Protein AF-A0A9D1D121-F1 (afdb_monomer_lite)

Radius of gyration: 27.47 Å; chains: 1; bounding box: 80×73×62 Å

Secondary structure (DSSP, 8-state):
--GGGHHHHHHHHHHHHHHHHHHHHH--HHHHHHHHHHHHHHHHH--THHHHHHHHHHHHHHHHHHHHHHHHHTTSPPP----------PPP--------------STTEEEESS-S--GGGS-S-HHHHHHHHHHH-TT-TTHHHHHHTTPPPP-EEEEE-STTS-HHHHHHHHHHHHHTTSS-PPEEEEEHHHHHTSPTTHHHHHHHHHHHHHTTSTT-EEEEESGGGTSB-GGG---HHHHHHHHHHHHHHHHHHTS----EEEEEES-GGGB-HHHHTT-SEEEE-----HHHHHHHHHHHHTTS--TTS-HHHHHHHTTT--HHHHHHHHHHHHHHHHHHSPTTPPSSPPPPPHHHHHHHHHH------HHHHHHHHHHHHHHHHH-

pLDDT: mean 79.27, std 17.28, range [22.42, 96.69]

Organism: NCBI:txid2840859

InterPro domains:
  IPR000641 CbxX/CfxQ [PR00819] (119-133)
  IPR000641 CbxX/CfxQ [PR00819] (157-172)
  IPR000641 CbxX/CfxQ [PR00819] (193-207)
  IPR003593 AAA+ ATPase domain [SM00382] (154-292)
  IPR003959 ATPase, AAA-type, core [PF00004] (159-292)
  IPR027417 P-loop containing nucleoside triphosphate hydrolase [G3DSA:3.40.50.300] (105-293)
  IPR027417 P-loop containing nucleoside triphosphate hydrolase [SSF52540] (116-384)
  IPR050304 Microtubule-severing AAA ATPase [PTHR23074] (57-389)

Structure (mmCIF, N/CA/C/O backbone):
data_AF-A0A9D1D121-F1
#
_entry.id   AF-A0A9D1D121-F1
#
loop_
_atom_site.group_PDB
_atom_site.id
_atom_site.type_symbol
_atom_site.label_atom_id
_atom_site.label_alt_id
_atom_site.label_comp_id
_atom_site.label_asym_id
_atom_site.label_entity_id
_atom_site.label_seq_id
_atom_site.pdbx_PDB_ins_code
_atom_site.Cartn_x
_atom_site.Cartn_y
_atom_site.Cartn_z
_atom_site.occupancy
_atom_site.B_iso_or_equiv
_atom_site.auth_seq_id
_atom_site.auth_comp_id
_atom_site.auth_asym_id
_atom_site.auth_atom_id
_atom_site.pdbx_PDB_model_num
ATOM 1 N N . MET A 1 1 ? 47.057 12.833 16.822 1.00 64.38 1 MET A N 1
ATOM 2 C CA . MET A 1 1 ? 45.777 12.787 17.567 1.00 64.38 1 MET A CA 1
ATOM 3 C C . MET A 1 1 ? 45.978 12.100 18.918 1.00 64.38 1 MET A C 1
ATOM 5 O O . MET A 1 1 ? 46.747 11.145 18.971 1.00 64.38 1 MET A O 1
ATOM 9 N N . LYS A 1 2 ? 45.342 12.564 20.007 1.00 70.81 2 LYS A N 1
ATOM 10 C CA . LYS A 1 2 ? 45.385 11.845 21.301 1.00 70.81 2 LYS A CA 1
ATOM 11 C C . LYS A 1 2 ? 44.486 10.590 21.246 1.00 70.81 2 LYS A C 1
ATOM 13 O O . LYS A 1 2 ? 43.439 10.662 20.603 1.00 70.81 2 LYS A O 1
ATOM 18 N N . PRO A 1 3 ? 44.831 9.472 21.919 1.00 67.31 3 PRO A N 1
ATOM 19 C CA . PRO A 1 3 ? 44.091 8.203 21.816 1.00 67.31 3 PRO A CA 1
ATOM 20 C C . PRO A 1 3 ? 42.603 8.301 22.187 1.00 67.31 3 PRO A C 1
ATOM 22 O O . PRO A 1 3 ? 41.769 7.607 21.617 1.00 67.31 3 PRO A O 1
ATOM 25 N N . GLU A 1 4 ? 42.268 9.208 23.102 1.00 74.19 4 GLU A N 1
ATOM 26 C CA . GLU A 1 4 ? 40.908 9.461 23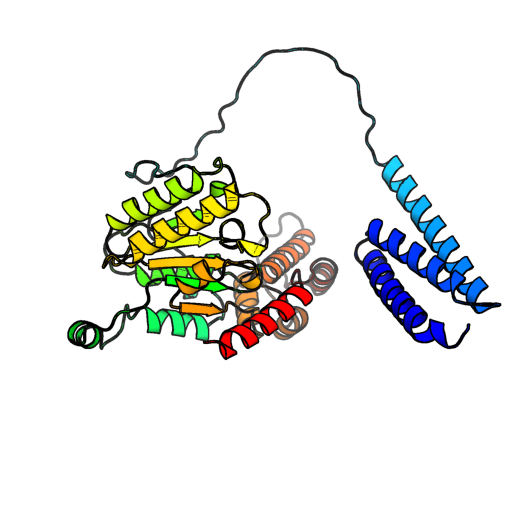.594 1.00 74.19 4 GLU A CA 1
ATOM 27 C C . GLU A 1 4 ? 39.934 10.013 22.532 1.00 74.19 4 GLU A C 1
ATOM 29 O O . GLU A 1 4 ? 38.723 9.891 22.697 1.00 74.19 4 GLU A O 1
ATOM 34 N N . TYR A 1 5 ? 40.428 10.552 21.409 1.00 75.12 5 TYR A N 1
ATOM 35 C CA . TYR A 1 5 ? 39.586 11.113 20.340 1.00 75.12 5 TYR A CA 1
ATOM 36 C C . TYR A 1 5 ? 39.365 10.166 19.151 1.00 75.12 5 TYR A C 1
ATOM 38 O O . TYR A 1 5 ? 38.677 10.533 18.201 1.00 75.12 5 TYR A O 1
ATOM 46 N N . LEU A 1 6 ? 39.895 8.935 19.198 1.00 75.00 6 LEU A N 1
ATOM 47 C CA . LEU A 1 6 ? 39.808 7.965 18.093 1.00 75.00 6 LEU A CA 1
ATOM 48 C C . LEU A 1 6 ? 38.379 7.559 17.740 1.00 75.00 6 LEU A C 1
ATOM 50 O O . LEU A 1 6 ? 38.046 7.490 16.559 1.00 75.00 6 LEU A O 1
ATOM 54 N N . ALA A 1 7 ? 37.529 7.332 18.740 1.00 76.12 7 ALA A N 1
ATOM 55 C CA . ALA A 1 7 ? 36.127 6.993 18.505 1.00 76.12 7 ALA A CA 1
ATOM 56 C C . ALA A 1 7 ? 35.365 8.164 17.861 1.00 76.12 7 ALA A C 1
ATOM 58 O O . ALA A 1 7 ? 34.641 7.979 16.888 1.00 76.12 7 ALA A O 1
ATOM 59 N N . LYS A 1 8 ? 35.607 9.383 18.353 1.00 80.25 8 LYS A N 1
ATOM 60 C CA . LYS A 1 8 ? 34.936 10.600 17.885 1.00 80.25 8 LYS A CA 1
ATOM 61 C C . LYS A 1 8 ? 35.367 11.001 16.472 1.00 80.25 8 LYS A C 1
ATOM 63 O O . LYS A 1 8 ? 34.545 11.437 15.676 1.00 80.25 8 LYS A O 1
ATOM 68 N N . ALA A 1 9 ? 36.642 10.802 16.138 1.00 78.19 9 ALA A N 1
ATOM 69 C CA . ALA A 1 9 ? 37.149 11.025 14.789 1.00 78.19 9 ALA A CA 1
ATOM 70 C C . ALA A 1 9 ? 36.530 10.052 13.770 1.00 78.19 9 ALA A C 1
ATOM 72 O O . ALA A 1 9 ? 36.147 10.479 12.686 1.00 78.19 9 ALA A O 1
ATOM 73 N N . ARG A 1 10 ? 36.358 8.768 14.123 1.00 79.62 10 ARG A N 1
ATOM 74 C CA . ARG A 1 10 ? 35.669 7.792 13.255 1.00 79.62 10 ARG A CA 1
ATOM 75 C C . ARG A 1 10 ? 34.208 8.160 13.031 1.00 79.62 10 ARG A C 1
ATOM 77 O O . ARG A 1 10 ? 33.758 8.179 11.893 1.00 79.62 10 ARG A O 1
ATOM 84 N N . GLU A 1 11 ? 33.509 8.541 14.095 1.00 82.19 11 GLU A N 1
ATOM 85 C CA . GLU A 1 11 ? 32.117 8.985 14.012 1.00 82.19 11 GLU A CA 1
ATOM 86 C C . GLU A 1 11 ? 31.955 10.205 13.087 1.00 82.19 11 GLU A C 1
ATOM 88 O O . GLU A 1 11 ? 31.046 10.254 12.258 1.00 82.19 11 GLU A O 1
ATOM 93 N N . TYR A 1 12 ? 32.846 11.196 13.189 1.00 81.12 12 TYR A N 1
ATOM 94 C CA . TYR A 1 12 ? 32.818 12.372 12.315 1.00 81.12 12 TYR A CA 1
ATOM 95 C C . TYR A 1 12 ? 33.207 12.056 10.872 1.00 81.12 12 TYR A C 1
ATOM 97 O O . TYR A 1 12 ? 32.643 12.653 9.956 1.00 81.12 12 TYR A O 1
ATOM 105 N N . GLN A 1 13 ? 34.106 11.098 10.655 1.00 82.38 13 GLN A N 1
ATOM 106 C CA . GLN A 1 13 ? 34.468 10.630 9.321 1.00 82.38 13 GLN A CA 1
ATOM 107 C C . GLN A 1 13 ? 33.289 9.917 8.635 1.00 82.38 13 GLN A C 1
ATOM 109 O O . GLN A 1 13 ? 32.967 10.232 7.491 1.00 82.38 13 GLN A O 1
ATOM 114 N N . GLU A 1 14 ? 32.581 9.037 9.345 1.00 77.88 14 GLU A N 1
ATOM 115 C CA . GLU A 1 14 ? 31.388 8.348 8.829 1.00 77.88 14 GLU A CA 1
ATOM 116 C C . GLU A 1 14 ? 30.241 9.328 8.547 1.00 77.88 14 GLU A C 1
ATOM 118 O O . GLU A 1 14 ? 29.594 9.272 7.496 1.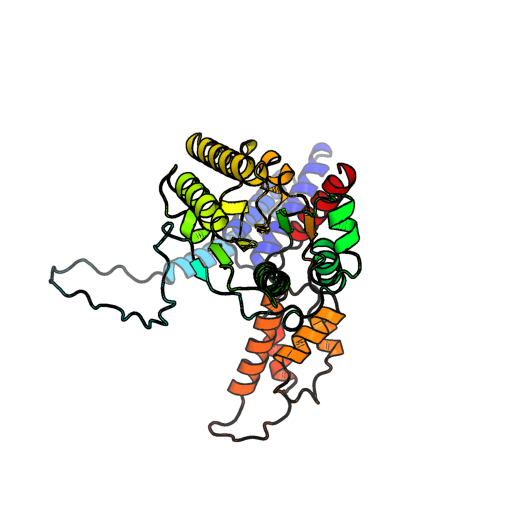00 77.88 14 GLU A O 1
ATOM 123 N N . LYS A 1 15 ? 30.014 10.290 9.454 1.00 75.75 15 LYS A N 1
ATOM 124 C CA . LYS A 1 15 ? 29.033 11.365 9.246 1.00 75.75 15 LYS A CA 1
ATOM 125 C C . LYS A 1 15 ? 29.396 12.227 8.040 1.00 75.75 15 LYS A C 1
ATOM 127 O O . LYS A 1 15 ? 28.519 12.522 7.230 1.00 75.75 15 LYS A O 1
ATOM 132 N N . TYR A 1 16 ? 30.669 12.597 7.890 1.00 82.38 16 TYR A N 1
ATOM 133 C CA . TYR A 1 16 ? 31.153 13.328 6.721 1.00 82.38 16 TYR A CA 1
ATOM 134 C C . TYR A 1 16 ? 30.847 12.578 5.422 1.00 82.38 16 TYR A C 1
ATOM 136 O O . TYR A 1 16 ? 30.264 13.164 4.513 1.00 82.38 16 TYR A O 1
ATOM 144 N N . GLU A 1 17 ? 31.202 11.295 5.334 1.00 79.38 17 GLU A N 1
ATOM 145 C CA . GLU A 1 17 ? 30.987 10.494 4.124 1.00 79.38 17 GLU A CA 1
ATOM 146 C C . GLU A 1 17 ? 29.501 10.384 3.782 1.00 79.38 17 GLU A C 1
ATOM 148 O O . GLU A 1 17 ? 29.120 10.585 2.628 1.00 79.38 17 GLU A O 1
ATOM 153 N N . ARG A 1 18 ? 28.641 10.185 4.789 1.00 76.56 18 ARG A N 1
ATOM 154 C CA . ARG A 1 18 ? 27.184 10.151 4.609 1.00 76.56 18 ARG A CA 1
ATOM 155 C C . ARG A 1 18 ? 26.639 11.474 4.065 1.00 76.56 18 ARG A C 1
ATOM 157 O O . ARG A 1 18 ? 25.879 11.467 3.095 1.00 76.56 18 ARG A O 1
ATOM 164 N N . PHE A 1 19 ? 27.020 12.606 4.658 1.00 70.94 19 PHE A N 1
ATOM 165 C CA . PHE A 1 19 ? 26.547 13.923 4.217 1.00 70.94 19 PHE A CA 1
ATOM 166 C C . PHE A 1 19 ? 27.111 14.318 2.850 1.00 70.94 19 PHE A C 1
ATOM 168 O O . PHE A 1 19 ? 26.381 14.842 2.009 1.00 70.94 19 PHE A O 1
ATOM 175 N N . TYR A 1 20 ? 28.379 14.008 2.587 1.00 68.56 20 TYR A N 1
ATOM 176 C CA . TYR A 1 20 ? 29.012 14.321 1.313 1.00 68.56 20 TYR A CA 1
ATOM 177 C C . TYR A 1 20 ? 28.434 13.484 0.163 1.00 68.56 20 TYR A C 1
ATOM 179 O O . TYR A 1 20 ? 28.156 14.026 -0.907 1.00 68.56 20 TYR A O 1
ATOM 187 N N . LEU A 1 21 ? 28.153 12.196 0.390 1.00 71.00 21 LEU A N 1
ATOM 188 C CA . LEU A 1 21 ? 27.479 11.341 -0.593 1.00 71.00 21 LEU A CA 1
ATOM 189 C C . LEU A 1 21 ? 26.041 11.813 -0.862 1.00 71.00 21 LEU A C 1
ATOM 191 O O . LEU A 1 21 ? 25.587 11.808 -2.008 1.00 71.00 21 LEU A O 1
ATOM 195 N N . LYS A 1 22 ? 25.333 12.265 0.184 1.00 63.81 22 LYS A N 1
ATOM 196 C CA . LYS A 1 22 ? 23.999 12.868 0.058 1.00 63.81 22 LYS A CA 1
ATOM 197 C C . LYS A 1 22 ? 24.047 14.125 -0.814 1.00 63.81 22 LYS A C 1
ATOM 199 O O . LYS A 1 22 ? 23.246 14.253 -1.736 1.00 63.81 22 LYS A O 1
ATOM 204 N N . PHE A 1 23 ? 25.020 15.009 -0.595 1.00 71.25 23 PHE A N 1
ATOM 205 C CA . PHE A 1 23 ? 25.217 16.177 -1.451 1.00 71.25 23 PHE A CA 1
ATOM 206 C C . PHE A 1 23 ? 25.536 15.789 -2.907 1.00 71.25 23 PHE A C 1
ATOM 208 O O . PHE A 1 23 ? 24.897 16.306 -3.819 1.00 71.25 23 PHE A O 1
ATOM 215 N N . GLN A 1 24 ? 26.454 14.844 -3.147 1.00 70.31 24 GLN A N 1
ATOM 216 C CA . GLN A 1 24 ? 26.806 14.421 -4.512 1.00 70.31 24 GLN A CA 1
ATOM 217 C C . GLN A 1 24 ? 25.616 13.848 -5.296 1.00 70.31 24 GLN A C 1
ATOM 219 O O . GLN A 1 24 ? 25.538 14.042 -6.507 1.00 70.31 24 GLN A O 1
ATOM 224 N N . ARG A 1 25 ? 24.692 13.155 -4.619 1.00 55.41 25 ARG A N 1
ATOM 225 C CA . ARG A 1 25 ? 23.520 12.534 -5.257 1.00 55.41 25 ARG A CA 1
ATOM 226 C C . ARG A 1 25 ? 22.340 13.483 -5.435 1.00 55.41 25 ARG A C 1
ATOM 228 O O . ARG A 1 25 ? 21.618 13.354 -6.417 1.00 55.41 25 ARG A O 1
ATOM 235 N N . PHE A 1 26 ? 22.137 14.413 -4.504 1.00 53.31 26 PHE A N 1
ATOM 236 C CA . PHE A 1 26 ? 20.898 15.196 -4.429 1.00 53.31 26 PHE A CA 1
ATOM 237 C C . PHE A 1 26 ? 21.095 16.713 -4.546 1.00 53.31 26 PHE A C 1
ATOM 239 O O . PHE A 1 26 ? 20.115 17.447 -4.505 1.00 53.31 26 PHE A O 1
ATOM 246 N N . GLN A 1 27 ? 22.338 17.196 -4.674 1.00 72.88 27 GLN A N 1
ATOM 247 C CA . GLN A 1 27 ? 22.695 18.624 -4.627 1.00 72.88 27 GLN A CA 1
ATOM 248 C C . GLN A 1 27 ? 22.101 19.369 -3.414 1.00 72.88 27 GLN A C 1
ATOM 250 O O . GLN A 1 27 ? 21.773 20.552 -3.479 1.00 72.88 27 GLN A O 1
ATOM 255 N N . ASP A 1 28 ? 21.969 18.660 -2.293 1.00 76.81 28 ASP A N 1
ATOM 256 C CA . ASP A 1 28 ? 21.419 19.174 -1.040 1.00 76.81 28 ASP A CA 1
ATOM 257 C C . ASP A 1 28 ? 22.430 20.112 -0.349 1.00 76.81 28 ASP A C 1
ATOM 259 O O . ASP A 1 28 ? 23.485 19.680 0.127 1.00 76.81 28 ASP A O 1
ATOM 263 N N . MET A 1 29 ? 22.106 21.408 -0.307 1.00 79.94 29 MET A N 1
ATOM 264 C CA . MET A 1 29 ? 22.974 22.455 0.243 1.00 79.94 29 MET A CA 1
ATOM 265 C C . MET A 1 29 ? 23.158 22.348 1.761 1.00 79.94 29 MET A C 1
ATOM 267 O O . MET A 1 29 ? 24.241 22.663 2.262 1.00 79.94 29 MET A O 1
ATOM 271 N N . ASP A 1 30 ? 22.152 21.860 2.489 1.00 78.56 30 ASP A N 1
ATOM 272 C CA . ASP A 1 30 ? 22.258 21.660 3.936 1.00 78.56 30 ASP A CA 1
ATOM 273 C C . ASP A 1 30 ? 23.187 20.478 4.237 1.00 78.56 30 ASP A C 1
ATOM 275 O O . ASP A 1 30 ? 24.025 20.552 5.138 1.00 78.56 30 ASP A O 1
ATOM 279 N N . ALA A 1 31 ? 23.132 19.427 3.413 1.00 75.56 31 ALA A N 1
ATOM 280 C CA . ALA A 1 31 ? 24.064 18.306 3.501 1.00 75.56 31 ALA A CA 1
ATOM 281 C C . ALA A 1 31 ? 25.517 18.724 3.206 1.00 75.56 31 ALA A C 1
ATOM 283 O O . ALA A 1 31 ? 26.432 18.276 3.898 1.00 75.56 31 ALA A O 1
ATOM 284 N N . LEU A 1 32 ? 25.746 19.612 2.228 1.00 82.38 32 LEU A N 1
ATOM 285 C CA . LEU A 1 32 ? 27.083 20.156 1.959 1.00 82.38 32 LEU A CA 1
ATOM 286 C C . LEU A 1 32 ? 27.609 20.971 3.147 1.00 82.38 32 LEU A C 1
ATOM 288 O O . LEU A 1 32 ? 28.764 20.805 3.540 1.00 82.38 32 LEU A O 1
ATOM 292 N N . LYS A 1 33 ? 26.758 21.799 3.762 1.00 84.81 33 LYS A N 1
ATOM 293 C CA . L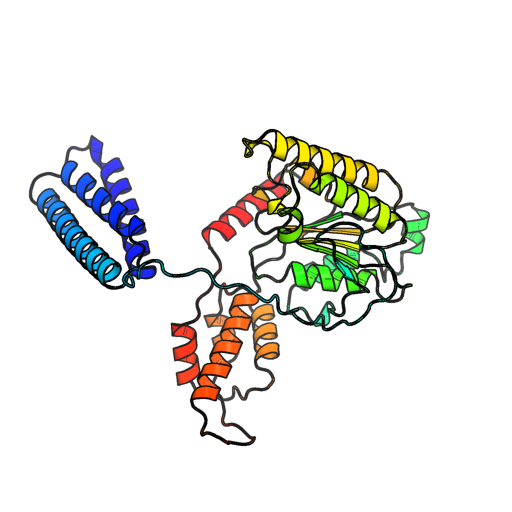YS A 1 33 ? 27.113 22.571 4.958 1.00 84.81 33 LYS A CA 1
ATOM 294 C C . LYS A 1 33 ? 27.488 21.662 6.131 1.00 84.81 33 LYS A C 1
ATOM 296 O O . LYS A 1 33 ? 28.537 21.857 6.741 1.00 84.81 33 LYS A O 1
ATOM 301 N N . SER A 1 34 ? 26.702 20.615 6.387 1.00 83.31 34 SER A N 1
ATOM 302 C CA . SER A 1 34 ? 27.035 19.615 7.407 1.00 83.31 34 SER A CA 1
ATOM 303 C C . SER A 1 34 ? 28.331 18.860 7.085 1.00 83.31 34 SER A C 1
ATOM 305 O O . SER A 1 34 ? 29.116 18.588 7.990 1.00 83.31 34 SER A O 1
ATOM 307 N N . ALA A 1 35 ? 28.616 18.560 5.813 1.00 81.56 35 ALA A N 1
ATOM 308 C CA . ALA A 1 35 ? 29.877 17.932 5.412 1.00 81.56 35 ALA A CA 1
ATOM 309 C C . ALA A 1 35 ? 31.096 18.848 5.656 1.00 81.56 35 ALA A C 1
ATOM 311 O O . ALA A 1 35 ? 32.141 18.369 6.101 1.00 81.56 35 ALA A O 1
ATOM 312 N N . ILE A 1 36 ? 30.961 20.158 5.417 1.00 86.88 36 ILE A N 1
ATOM 313 C CA . ILE A 1 36 ? 31.992 21.160 5.742 1.00 86.88 36 ILE A CA 1
ATOM 314 C C . ILE A 1 36 ? 32.247 21.183 7.252 1.00 86.88 36 ILE A C 1
ATOM 316 O O . ILE A 1 36 ? 33.396 21.077 7.681 1.00 86.88 36 ILE A O 1
ATOM 320 N N . GLU A 1 37 ? 31.187 21.250 8.059 1.00 88.00 37 GLU A N 1
ATOM 321 C CA . GLU A 1 37 ? 31.287 21.244 9.523 1.00 88.00 37 GLU A CA 1
ATOM 322 C C . GLU A 1 37 ? 31.986 19.979 10.044 1.00 88.00 37 GLU A C 1
ATOM 324 O O . GLU A 1 37 ? 32.842 20.070 10.924 1.00 88.00 37 GLU A O 1
ATOM 329 N N . MET A 1 38 ? 31.709 18.803 9.467 1.00 88.56 38 MET A N 1
ATOM 330 C CA . MET A 1 38 ? 32.413 17.573 9.849 1.00 88.56 38 MET A CA 1
ATOM 331 C C . MET A 1 38 ? 33.910 17.619 9.507 1.00 88.56 38 MET A C 1
ATOM 333 O O . MET A 1 38 ? 34.720 17.170 10.315 1.00 88.56 38 MET A O 1
ATOM 337 N N . GLN A 1 39 ? 34.309 18.190 8.363 1.00 88.00 39 GLN A N 1
ATOM 338 C CA . GLN A 1 39 ? 35.733 18.347 8.016 1.00 88.00 39 GLN A CA 1
ATOM 339 C C . GLN A 1 39 ? 36.455 19.344 8.929 1.00 88.00 39 GLN A C 1
ATOM 341 O O . GLN A 1 39 ? 37.602 19.103 9.304 1.00 88.00 39 GLN A O 1
ATOM 346 N N . ILE A 1 40 ? 35.783 20.421 9.345 1.00 88.31 40 ILE A N 1
ATOM 347 C CA . ILE A 1 40 ? 36.320 21.370 10.333 1.00 88.31 40 ILE A CA 1
ATOM 348 C C . ILE A 1 40 ? 36.518 20.665 11.679 1.00 88.31 40 ILE A C 1
ATOM 350 O O . ILE A 1 40 ? 37.613 20.703 12.239 1.00 88.31 40 ILE A O 1
ATOM 354 N N . ASN A 1 41 ? 35.502 19.936 12.147 1.00 87.69 41 ASN A N 1
ATOM 355 C CA . ASN A 1 41 ? 35.576 19.177 13.394 1.00 87.69 41 ASN A CA 1
ATOM 356 C C . ASN A 1 41 ? 36.684 18.111 13.357 1.00 87.69 41 ASN A C 1
ATOM 358 O O . ASN A 1 41 ? 37.365 17.895 14.355 1.00 87.69 41 ASN A O 1
ATOM 362 N N . LEU A 1 42 ? 36.910 17.456 12.213 1.00 85.94 42 LEU A N 1
ATOM 363 C CA . LEU A 1 42 ? 38.040 16.540 12.031 1.00 85.94 42 LEU A CA 1
ATOM 364 C C . LEU A 1 42 ? 39.380 17.285 12.104 1.00 85.94 42 LEU A C 1
ATOM 366 O O . LEU A 1 42 ? 40.278 16.857 12.828 1.00 85.94 42 LEU A O 1
ATOM 370 N N . ALA A 1 43 ? 39.518 18.434 11.439 1.00 87.75 43 ALA A N 1
ATOM 371 C CA . ALA A 1 43 ? 40.744 19.232 11.485 1.00 87.75 43 ALA A CA 1
ATOM 372 C C . ALA A 1 43 ? 41.114 19.687 12.913 1.00 87.75 43 ALA A C 1
ATOM 374 O O . ALA A 1 43 ? 42.298 19.804 13.231 1.00 87.75 43 ALA A O 1
ATOM 375 N N . GLU A 1 44 ? 40.132 19.903 13.789 1.00 86.62 44 GLU A N 1
ATOM 376 C CA . GLU A 1 44 ? 40.357 20.243 15.201 1.00 86.62 44 GLU A CA 1
ATOM 377 C C . GLU A 1 44 ? 40.858 19.061 16.049 1.00 86.62 44 GLU A C 1
ATOM 379 O O . GLU A 1 44 ? 41.578 19.266 17.030 1.00 86.62 44 GLU A O 1
ATOM 384 N N . LEU A 1 45 ? 40.514 17.824 15.675 1.00 84.62 45 LEU A N 1
ATOM 385 C CA . LEU A 1 45 ? 40.914 16.608 16.398 1.00 84.62 45 LEU A CA 1
ATOM 386 C C . LEU A 1 45 ? 42.313 16.106 16.000 1.00 84.62 45 LEU A C 1
ATOM 388 O O . LEU A 1 45 ? 43.010 15.473 16.805 1.00 84.62 45 LEU A O 1
ATOM 392 N N . TYR A 1 46 ? 42.741 16.390 14.770 1.00 81.56 46 TYR A N 1
ATOM 393 C CA . TYR A 1 46 ? 44.028 15.959 14.229 1.00 81.56 46 TYR A CA 1
ATOM 394 C C . TYR A 1 46 ? 45.134 17.020 14.395 1.00 81.56 46 TYR A C 1
ATOM 396 O O . TYR A 1 46 ? 44.898 18.189 14.688 1.00 81.56 46 TYR A O 1
ATOM 404 N N . THR A 1 47 ? 46.396 16.609 14.246 1.00 82.38 47 THR A N 1
ATOM 405 C CA . THR A 1 47 ? 47.581 17.479 14.394 1.00 82.38 47 THR A CA 1
ATOM 406 C C . THR A 1 47 ? 48.587 17.185 13.288 1.00 82.38 47 THR A C 1
ATOM 408 O O . THR A 1 47 ? 48.756 16.022 12.931 1.00 82.38 47 THR A O 1
ATOM 411 N N . GLY A 1 48 ? 49.304 18.198 12.796 1.00 83.69 48 GLY A N 1
ATOM 412 C CA . GLY A 1 48 ? 50.275 18.029 11.708 1.00 83.69 48 GLY A CA 1
ATOM 413 C C . GLY A 1 48 ? 49.597 17.834 10.347 1.00 83.69 48 GLY A C 1
ATOM 414 O O . GLY A 1 48 ? 48.559 18.438 10.089 1.00 83.69 48 GLY A O 1
ATOM 415 N N . ALA A 1 49 ? 50.161 16.974 9.496 1.00 78.81 49 ALA A N 1
ATOM 416 C CA . ALA A 1 49 ? 49.733 16.804 8.102 1.00 78.81 49 ALA A CA 1
ATOM 417 C C . ALA A 1 49 ? 48.250 16.405 7.932 1.00 78.81 49 ALA A C 1
ATOM 419 O O . ALA A 1 49 ? 47.593 16.842 6.992 1.00 78.81 49 ALA A O 1
ATOM 420 N N . GLU A 1 50 ? 47.687 15.622 8.856 1.00 78.56 50 GLU A N 1
ATOM 421 C CA . GLU A 1 50 ? 46.271 15.213 8.802 1.00 78.56 50 GLU A CA 1
ATOM 422 C C . GLU A 1 50 ? 45.318 16.387 9.079 1.00 78.56 50 GLU A C 1
ATOM 424 O O . GLU A 1 50 ? 44.270 16.507 8.447 1.00 78.56 50 GLU A O 1
ATOM 429 N N . ARG A 1 51 ? 45.705 17.316 9.965 1.00 85.31 51 ARG A N 1
ATOM 430 C CA . ARG A 1 51 ? 44.942 18.553 10.197 1.00 85.31 51 ARG A CA 1
ATOM 431 C C . ARG A 1 51 ? 44.947 19.444 8.964 1.00 85.31 51 ARG A C 1
ATOM 433 O O . ARG A 1 51 ? 43.912 20.005 8.613 1.00 85.31 51 ARG A O 1
ATOM 440 N N . GLU A 1 52 ? 46.098 19.565 8.309 1.00 83.19 52 GLU A N 1
ATOM 441 C CA . GLU A 1 52 ? 46.218 20.325 7.064 1.00 83.19 52 GLU A CA 1
ATOM 442 C C . GLU A 1 52 ? 45.363 19.707 5.951 1.00 83.19 52 GLU A C 1
ATOM 444 O O . GLU A 1 52 ? 44.672 20.442 5.249 1.00 83.19 52 GLU A O 1
ATOM 449 N N . HIS A 1 53 ? 45.316 18.374 5.851 1.00 84.94 53 HIS A N 1
ATOM 450 C CA . HIS A 1 53 ? 44.460 17.665 4.897 1.00 84.94 53 HIS A CA 1
ATOM 451 C C . HIS A 1 53 ? 42.968 17.981 5.091 1.00 84.94 53 HIS A C 1
ATOM 453 O O . HIS A 1 53 ? 42.296 18.392 4.144 1.00 84.94 53 HIS A O 1
ATOM 459 N N . HIS A 1 54 ? 42.449 17.830 6.314 1.00 86.25 54 HIS A N 1
ATOM 460 C CA . HIS A 1 54 ? 41.037 18.096 6.612 1.00 86.25 54 HIS A CA 1
ATOM 461 C C . HIS A 1 54 ? 40.679 19.582 6.478 1.00 86.25 54 HIS A C 1
ATOM 463 O O . HIS A 1 54 ? 39.630 19.917 5.932 1.00 86.25 54 HIS A O 1
ATOM 469 N N . SER A 1 55 ? 41.581 20.481 6.883 1.00 85.56 55 SER A N 1
ATOM 470 C CA . SER A 1 55 ? 41.410 21.930 6.720 1.00 85.56 55 SER A CA 1
ATOM 471 C C . SER A 1 55 ? 41.359 22.341 5.243 1.00 85.56 55 SER A C 1
ATOM 473 O O . SER A 1 55 ? 40.470 23.087 4.832 1.00 85.56 55 SER A O 1
ATOM 475 N N . ALA A 1 56 ? 42.257 21.805 4.408 1.00 85.19 56 ALA A N 1
ATOM 476 C CA . ALA A 1 56 ? 42.253 22.058 2.967 1.00 85.19 56 ALA A CA 1
ATOM 477 C C . ALA A 1 56 ? 40.982 21.518 2.293 1.00 85.19 56 ALA A C 1
ATOM 479 O O . ALA A 1 56 ? 40.408 22.165 1.417 1.00 85.19 56 ALA A O 1
ATOM 480 N N . ARG A 1 57 ? 40.504 20.348 2.733 1.00 85.38 57 ARG A N 1
ATOM 481 C CA . ARG A 1 57 ? 39.272 19.739 2.224 1.00 85.38 57 ARG A CA 1
ATOM 482 C C . ARG A 1 57 ? 38.026 20.522 2.641 1.00 85.38 57 ARG A C 1
ATOM 484 O O . ARG A 1 57 ? 37.138 20.703 1.815 1.00 85.38 57 ARG A O 1
ATOM 491 N N . ALA A 1 58 ? 37.977 21.042 3.869 1.00 88.94 58 ALA A N 1
ATOM 492 C CA . ALA A 1 58 ? 36.922 21.952 4.313 1.00 88.94 58 ALA A CA 1
ATOM 493 C C . ALA A 1 58 ? 36.894 23.241 3.475 1.00 88.94 58 ALA A C 1
ATOM 495 O O . ALA A 1 58 ? 35.825 23.649 3.029 1.00 88.94 58 ALA A O 1
ATOM 496 N N . ALA A 1 59 ? 38.060 23.837 3.202 1.00 88.19 59 ALA A N 1
ATOM 497 C CA . ALA A 1 59 ? 38.167 25.045 2.382 1.00 88.19 59 ALA A CA 1
ATOM 498 C C . ALA A 1 59 ? 37.669 24.825 0.942 1.00 88.19 59 ALA A C 1
ATOM 500 O O . ALA A 1 59 ? 36.921 25.646 0.422 1.00 88.19 59 ALA A O 1
ATOM 501 N N . ALA A 1 60 ? 38.013 23.691 0.321 1.00 85.31 60 ALA A N 1
ATOM 502 C CA . ALA A 1 60 ? 37.535 23.352 -1.022 1.00 85.31 60 ALA A CA 1
ATOM 503 C C . ALA A 1 60 ? 36.008 23.156 -1.080 1.00 85.31 60 ALA A C 1
ATOM 505 O O . ALA A 1 60 ? 35.356 23.567 -2.038 1.00 85.31 60 ALA A O 1
ATOM 506 N N . LEU A 1 61 ? 35.423 22.543 -0.047 1.00 85.94 61 LEU A N 1
ATOM 507 C CA . LEU A 1 61 ? 33.972 22.371 0.048 1.00 85.94 61 LEU A CA 1
ATOM 508 C C . LEU A 1 61 ? 33.248 23.697 0.306 1.00 85.94 61 LEU A C 1
ATOM 510 O O . LEU A 1 61 ? 32.148 23.896 -0.206 1.00 85.94 61 LEU A O 1
ATOM 514 N N . LEU A 1 62 ? 33.865 24.605 1.066 1.00 89.44 62 LEU A N 1
ATOM 515 C CA . LEU A 1 62 ? 33.341 25.948 1.299 1.00 89.44 62 LEU A CA 1
ATOM 516 C C . LEU A 1 62 ? 33.294 26.759 -0.005 1.00 89.44 62 LEU A C 1
ATOM 518 O O . LEU A 1 62 ? 32.265 27.356 -0.302 1.00 89.44 62 LEU A O 1
ATOM 522 N N . ASP A 1 63 ? 34.352 26.707 -0.816 1.00 86.50 63 ASP A N 1
ATOM 523 C CA . ASP A 1 63 ? 34.394 27.357 -2.135 1.00 86.50 63 ASP A CA 1
ATOM 524 C C . ASP A 1 63 ? 33.312 26.791 -3.077 1.00 86.50 63 ASP A C 1
ATOM 526 O O . ASP A 1 63 ? 32.560 27.529 -3.718 1.00 86.50 63 ASP A O 1
ATOM 530 N N . GLN A 1 64 ? 33.131 25.464 -3.068 1.00 81.50 64 GLN A N 1
ATOM 531 C CA . GLN A 1 64 ? 32.047 24.804 -3.799 1.00 81.50 64 GLN A CA 1
ATOM 532 C C . GLN A 1 64 ? 30.654 25.266 -3.326 1.00 81.50 64 GLN A C 1
ATOM 534 O O . GLN A 1 64 ? 29.757 25.474 -4.148 1.00 81.50 64 GLN A O 1
ATOM 539 N N . TYR A 1 65 ? 30.467 25.441 -2.016 1.00 86.94 65 TYR A N 1
ATOM 540 C CA . TYR A 1 65 ? 29.218 25.924 -1.426 1.00 86.94 65 TYR A CA 1
ATOM 541 C C . TYR A 1 65 ? 28.927 27.381 -1.814 1.00 86.94 65 TYR A C 1
ATOM 543 O O . TYR A 1 65 ? 27.803 27.699 -2.208 1.00 86.94 65 TYR A O 1
ATOM 551 N N . GLU A 1 66 ? 29.925 28.264 -1.755 1.00 86.62 66 GLU A N 1
ATOM 552 C CA . GLU A 1 66 ? 29.780 29.672 -2.143 1.00 86.62 66 GLU A CA 1
ATOM 553 C C . GLU A 1 66 ? 29.476 29.827 -3.639 1.00 86.62 66 GLU A C 1
ATOM 555 O O . GLU A 1 66 ? 28.570 30.582 -4.004 1.00 86.62 66 GLU A O 1
ATOM 560 N N . GLY A 1 67 ? 30.137 29.045 -4.499 1.00 81.75 67 GLY A N 1
ATOM 561 C CA . GLY A 1 67 ? 29.860 29.022 -5.937 1.00 81.75 67 GLY A CA 1
ATOM 562 C C . GLY A 1 67 ? 28.428 28.582 -6.267 1.00 81.75 67 GLY A C 1
ATOM 563 O O . GLY A 1 67 ? 27.748 29.214 -7.080 1.00 81.75 67 GLY A O 1
ATOM 564 N N . LEU A 1 68 ? 27.927 27.537 -5.599 1.00 79.69 68 LEU A N 1
ATOM 565 C CA . LEU A 1 68 ? 26.546 27.067 -5.768 1.00 79.69 68 LEU A CA 1
ATOM 566 C C . LEU A 1 68 ? 25.521 28.070 -5.235 1.00 79.69 68 LEU A C 1
ATOM 568 O O . LEU A 1 68 ? 24.497 28.308 -5.880 1.00 79.69 68 LEU A O 1
ATOM 572 N N . LYS A 1 69 ? 25.810 28.707 -4.097 1.00 83.56 69 LYS A N 1
ATOM 573 C CA . LYS A 1 69 ? 24.956 29.749 -3.522 1.00 83.56 69 LYS A CA 1
ATOM 574 C C . LYS A 1 69 ? 24.841 30.958 -4.456 1.00 83.56 69 LYS A C 1
ATOM 576 O O . LYS A 1 69 ? 23.728 31.410 -4.722 1.00 83.56 69 LYS A O 1
ATOM 581 N N . ALA A 1 70 ? 25.955 31.425 -5.021 1.00 79.75 70 ALA A N 1
ATOM 582 C CA . ALA A 1 70 ? 25.961 32.519 -5.992 1.00 79.75 70 ALA A CA 1
ATOM 583 C C . ALA A 1 70 ? 25.182 32.164 -7.275 1.00 79.75 70 ALA A C 1
ATOM 585 O O . ALA A 1 70 ? 24.420 32.984 -7.791 1.00 79.75 70 ALA A O 1
ATOM 586 N N . ALA A 1 71 ? 25.301 30.922 -7.761 1.00 74.38 71 ALA A N 1
ATOM 587 C CA . ALA A 1 71 ? 24.547 30.438 -8.920 1.00 74.38 71 ALA A CA 1
ATOM 588 C C . ALA A 1 71 ? 23.029 30.346 -8.660 1.00 74.38 71 ALA A C 1
ATOM 590 O O . ALA A 1 71 ? 22.230 30.565 -9.576 1.00 74.38 71 ALA A O 1
ATOM 591 N N . MET A 1 72 ? 22.619 30.047 -7.423 1.00 70.31 72 MET A N 1
ATOM 592 C CA . MET A 1 72 ? 21.210 30.050 -7.013 1.00 70.31 72 MET A CA 1
ATOM 593 C C . MET A 1 72 ? 20.651 31.469 -6.842 1.00 70.31 72 MET A C 1
ATOM 595 O O . MET A 1 72 ? 19.519 31.730 -7.249 1.00 70.31 72 MET A O 1
ATOM 599 N N . GLU A 1 73 ? 21.434 32.405 -6.301 1.00 72.94 73 GLU A N 1
ATOM 600 C CA . GLU A 1 73 ? 21.031 33.812 -6.165 1.00 72.94 73 GLU A CA 1
ATOM 601 C C . GLU A 1 73 ? 20.918 34.518 -7.527 1.00 72.94 73 GLU A C 1
ATOM 603 O O . GLU A 1 73 ? 19.986 35.294 -7.738 1.00 72.94 73 GLU A O 1
ATOM 608 N N . ALA A 1 74 ? 21.768 34.164 -8.498 1.00 68.69 74 ALA A N 1
ATOM 609 C CA . ALA A 1 74 ? 21.686 34.654 -9.878 1.00 68.69 74 ALA A CA 1
ATOM 610 C C . ALA A 1 74 ? 20.447 34.155 -10.656 1.00 68.69 74 ALA A C 1
ATOM 612 O O . ALA A 1 74 ? 20.116 34.712 -11.703 1.00 68.69 74 ALA A O 1
ATOM 613 N N . LYS A 1 75 ? 19.750 33.120 -10.159 1.00 60.47 75 LYS A N 1
ATOM 614 C CA . LYS A 1 75 ? 18.540 32.538 -10.772 1.00 60.47 75 LYS A CA 1
ATOM 615 C C . LYS A 1 75 ? 17.217 33.060 -10.196 1.00 60.47 75 LYS A C 1
ATOM 617 O O . LYS A 1 75 ? 16.162 32.647 -10.676 1.00 60.47 75 LYS A O 1
ATOM 622 N N . LYS A 1 76 ? 17.222 33.964 -9.207 1.00 42.00 76 LYS A N 1
ATOM 623 C CA . LYS A 1 76 ? 15.977 34.598 -8.736 1.00 42.00 76 LYS A CA 1
ATOM 624 C C . LYS A 1 76 ? 15.483 35.644 -9.756 1.00 42.00 76 LYS A C 1
ATOM 626 O O . LYS A 1 76 ? 16.259 36.528 -10.122 1.00 42.00 76 LYS A O 1
ATOM 631 N N . PRO A 1 77 ? 14.213 35.600 -10.211 1.00 37.19 77 PRO A N 1
ATOM 632 C CA . PRO A 1 77 ? 13.650 36.677 -11.018 1.00 37.19 77 PRO A CA 1
ATOM 633 C C . PRO A 1 77 ? 13.545 37.957 -10.180 1.00 37.19 77 PRO A C 1
ATOM 635 O O . PRO A 1 77 ? 13.162 37.908 -9.012 1.00 37.19 77 PRO A O 1
ATOM 638 N N . LYS A 1 78 ? 13.885 39.103 -10.783 1.00 36.78 78 LYS A N 1
ATOM 639 C CA . LYS A 1 78 ? 13.715 40.428 -10.174 1.00 36.78 78 LYS A CA 1
ATOM 640 C C . LYS A 1 78 ? 12.235 40.670 -9.865 1.00 36.78 78 LYS A C 1
ATOM 642 O O . LYS A 1 78 ? 11.403 40.616 -10.769 1.00 36.78 78 LYS A O 1
ATOM 647 N N . GLU A 1 79 ? 11.940 40.971 -8.604 1.00 35.12 79 GLU A N 1
ATOM 648 C CA . GLU A 1 79 ? 10.673 41.567 -8.180 1.00 35.12 79 GLU A CA 1
ATOM 649 C C . GLU A 1 79 ? 10.397 42.808 -9.039 1.00 35.12 79 GLU A C 1
ATOM 651 O O . GLU A 1 79 ? 11.249 43.690 -9.163 1.00 35.12 79 GLU A O 1
ATOM 656 N N . THR A 1 80 ? 9.225 42.855 -9.673 1.00 30.77 80 THR A N 1
ATOM 657 C CA . THR A 1 80 ? 8.711 44.070 -10.309 1.00 30.77 80 THR A CA 1
ATOM 658 C C . THR A 1 80 ? 7.568 44.619 -9.477 1.00 30.77 80 THR A C 1
ATOM 660 O O . THR A 1 80 ? 6.736 43.889 -8.942 1.00 30.77 80 THR A O 1
ATOM 663 N N . GLU A 1 81 ? 7.627 45.935 -9.331 1.00 29.38 81 GLU A N 1
ATOM 664 C CA . GLU A 1 81 ? 6.852 46.769 -8.437 1.00 29.38 81 GLU A CA 1
ATOM 665 C C . GLU A 1 81 ? 5.341 46.732 -8.700 1.00 29.38 81 GLU A C 1
ATOM 667 O O . GLU A 1 81 ? 4.845 46.554 -9.812 1.00 29.38 81 GLU A O 1
ATOM 672 N N . SER A 1 82 ? 4.621 46.984 -7.615 1.00 34.53 82 SER A N 1
ATOM 673 C CA . SER A 1 82 ? 3.193 47.249 -7.516 1.00 34.53 82 SER A CA 1
ATOM 674 C C . SER A 1 82 ? 2.679 48.319 -8.487 1.00 34.53 82 SER A C 1
ATOM 676 O O . SER A 1 82 ? 3.062 49.481 -8.356 1.00 34.53 82 SER A O 1
ATOM 678 N N . VAL A 1 83 ? 1.681 47.987 -9.318 1.00 27.03 83 VAL A N 1
ATOM 679 C CA . VAL A 1 8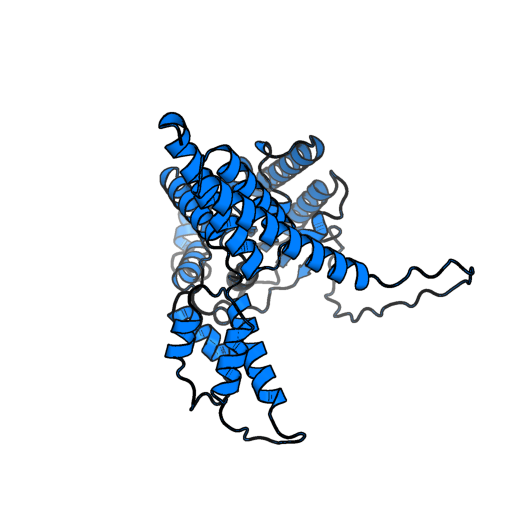3 ? 0.702 48.961 -9.839 1.00 27.03 83 VAL A CA 1
ATOM 680 C C . VAL A 1 83 ? -0.679 48.309 -10.022 1.00 27.03 83 VAL A C 1
ATOM 682 O O . VAL A 1 83 ? -0.822 47.339 -10.753 1.00 27.03 83 VAL A O 1
ATOM 685 N N . GLY A 1 84 ? -1.707 48.930 -9.428 1.00 25.89 84 GLY A N 1
ATOM 686 C CA . GLY A 1 84 ? -3.002 49.122 -10.099 1.00 25.89 84 GLY A CA 1
ATOM 687 C C . GLY A 1 84 ? -4.139 48.134 -9.817 1.00 25.89 84 GLY A C 1
ATOM 688 O O . GLY A 1 84 ? -4.202 47.049 -10.376 1.00 25.89 84 GLY A O 1
ATOM 689 N N . ARG A 1 85 ? -5.124 48.599 -9.039 1.00 33.78 85 ARG A N 1
ATOM 690 C CA . ARG A 1 85 ? -6.491 48.053 -8.937 1.00 33.78 85 ARG A CA 1
ATOM 691 C C . ARG A 1 85 ? -7.162 47.892 -10.314 1.00 33.78 85 ARG A C 1
ATOM 693 O O . ARG A 1 85 ? -7.131 48.825 -11.111 1.00 33.78 85 ARG A O 1
ATOM 700 N N . GLY A 1 86 ? -7.913 46.804 -10.496 1.00 23.45 86 GLY A N 1
ATOM 701 C CA . GLY A 1 86 ? -8.911 46.638 -11.559 1.00 23.45 86 GLY A CA 1
ATOM 702 C C . GLY A 1 86 ? -9.852 45.465 -11.260 1.00 23.45 86 GLY A C 1
ATOM 703 O O . GLY A 1 86 ? -9.393 44.373 -10.957 1.00 23.45 86 GLY A O 1
ATOM 704 N N . ASN A 1 87 ? -11.161 45.720 -11.274 1.00 26.22 87 ASN A N 1
ATOM 705 C CA . ASN A 1 87 ? -12.239 44.785 -10.928 1.00 26.22 87 ASN A CA 1
ATOM 706 C C . ASN A 1 87 ? -12.543 43.740 -12.026 1.00 26.22 87 ASN A C 1
ATOM 708 O O . ASN A 1 87 ? -12.651 44.118 -13.187 1.00 26.22 87 ASN A O 1
ATOM 712 N N . ALA A 1 88 ? -12.902 42.528 -11.560 1.00 23.53 88 ALA A N 1
ATOM 713 C CA . ALA A 1 88 ? -13.796 41.500 -12.148 1.00 23.53 88 ALA A CA 1
ATOM 714 C C . ALA A 1 88 ? -13.337 40.721 -13.410 1.00 23.53 88 ALA A C 1
ATOM 716 O O . ALA A 1 88 ? -12.500 41.231 -14.147 1.00 23.53 88 ALA A O 1
ATOM 717 N N . PRO A 1 89 ? -13.917 39.529 -13.726 1.00 25.81 89 PRO A N 1
ATOM 718 C CA . PRO A 1 89 ? -14.920 38.719 -13.006 1.00 25.81 89 PRO A CA 1
ATOM 719 C C . PRO A 1 89 ? -14.479 37.266 -12.687 1.00 25.81 89 PRO A C 1
ATOM 721 O O . PRO A 1 89 ? -13.495 36.751 -13.204 1.00 25.81 89 PRO A O 1
ATOM 724 N N . LYS A 1 90 ? -15.251 36.600 -11.815 1.00 29.27 90 LYS A N 1
ATOM 725 C CA . LYS A 1 90 ? -15.177 35.156 -11.539 1.00 29.27 90 LYS A CA 1
ATOM 726 C C . LYS A 1 90 ? -15.619 34.371 -12.781 1.00 29.27 90 LYS A C 1
ATOM 728 O O . LYS A 1 90 ? -16.769 34.517 -13.185 1.00 29.27 90 LYS A O 1
ATOM 733 N N . GLU A 1 91 ? -14.749 33.526 -13.325 1.00 24.47 91 GLU A N 1
ATOM 734 C CA . GLU A 1 91 ? -15.136 32.469 -14.264 1.00 24.47 91 GLU A CA 1
ATOM 735 C C . GLU A 1 91 ? -15.387 31.164 -13.501 1.00 24.47 91 GLU A C 1
ATOM 737 O O . GLU A 1 91 ? -14.540 30.660 -12.762 1.00 24.47 91 GLU A O 1
ATOM 742 N N . GLU A 1 92 ? -16.610 30.665 -13.657 1.00 24.45 92 GLU A N 1
ATOM 743 C CA . GLU A 1 92 ? -17.079 29.361 -13.212 1.00 24.45 92 GLU A CA 1
ATOM 744 C C . GLU A 1 92 ? -16.326 28.259 -13.965 1.00 24.45 92 GLU A C 1
ATOM 746 O O . GLU A 1 92 ? -16.469 28.123 -15.180 1.00 24.45 92 GLU A O 1
ATOM 751 N N . LEU A 1 93 ? -15.563 27.425 -13.249 1.00 26.34 93 LEU A N 1
ATOM 752 C CA . LEU A 1 93 ? -15.167 26.131 -13.794 1.00 26.34 93 LEU A CA 1
ATOM 753 C C . LEU A 1 93 ? -16.359 25.178 -13.719 1.00 26.34 93 LEU A C 1
ATOM 755 O O . LEU A 1 93 ? -16.841 24.783 -12.655 1.00 26.34 93 LEU A O 1
ATOM 759 N N . THR A 1 94 ? -16.820 24.845 -14.913 1.00 22.42 94 THR A N 1
ATOM 760 C CA . THR A 1 94 ? -17.865 23.900 -15.254 1.00 22.42 94 THR A CA 1
ATOM 761 C C . THR A 1 94 ? -17.625 22.533 -14.616 1.00 22.42 94 THR A C 1
ATOM 763 O O . THR A 1 94 ? -16.678 21.809 -14.918 1.00 22.42 94 THR A O 1
ATOM 766 N N . LYS A 1 95 ? -18.562 22.160 -13.742 1.00 26.94 95 LYS A N 1
ATOM 767 C CA . LYS A 1 95 ? -18.788 20.787 -13.296 1.00 26.94 95 LYS A CA 1
ATOM 768 C C . LYS A 1 95 ? -19.128 19.930 -14.514 1.00 26.94 95 LYS A C 1
ATOM 770 O O . LYS A 1 95 ? -20.203 20.078 -15.091 1.00 26.94 95 LYS A O 1
ATOM 775 N N . THR A 1 96 ? -18.257 18.999 -14.881 1.00 24.36 96 THR A N 1
ATOM 776 C CA . THR A 1 96 ? -18.668 17.830 -15.665 1.00 24.36 96 THR A CA 1
ATOM 777 C C . THR A 1 96 ? -19.211 16.800 -14.686 1.00 24.36 96 THR A C 1
ATOM 779 O O . THR A 1 96 ? -18.489 16.001 -14.099 1.00 24.36 96 THR A O 1
ATOM 782 N N . GLY A 1 97 ? -20.518 16.899 -14.448 1.00 24.17 97 GLY A N 1
ATOM 783 C CA . GLY A 1 97 ? -21.271 15.918 -13.687 1.00 24.17 97 GLY A CA 1
ATOM 784 C C . GLY A 1 97 ? -21.390 14.608 -14.461 1.00 24.17 97 GLY A C 1
ATOM 785 O O . GLY A 1 97 ? -21.863 14.582 -15.595 1.00 24.17 97 GLY A O 1
ATOM 786 N N . LYS A 1 98 ? -21.030 13.507 -13.807 1.00 25.45 98 LYS A N 1
ATOM 787 C CA . LYS A 1 98 ? -21.880 12.320 -13.837 1.00 25.45 98 LYS A CA 1
ATOM 788 C C . LYS A 1 98 ? -22.636 12.318 -12.518 1.00 25.45 98 LYS A C 1
ATOM 790 O O . LYS A 1 98 ? -22.056 12.103 -11.461 1.00 25.45 98 LYS A O 1
ATOM 795 N N . GLU A 1 99 ? -23.911 12.669 -12.604 1.00 27.95 99 GLU A N 1
ATOM 796 C CA . GLU A 1 99 ? -24.860 12.615 -11.501 1.00 27.95 99 GLU A CA 1
ATOM 797 C C . GLU A 1 99 ? -25.025 11.155 -11.060 1.00 27.95 99 GLU A C 1
ATOM 799 O O . GLU A 1 99 ? -25.701 10.369 -11.723 1.00 27.95 99 GLU A O 1
ATOM 804 N N . SER A 1 100 ? -24.415 10.780 -9.936 1.00 29.55 100 SER A N 1
ATOM 805 C CA . SER A 1 100 ? -24.924 9.676 -9.130 1.00 29.55 100 SER A CA 1
ATOM 806 C C . SER A 1 100 ? -26.114 10.215 -8.338 1.00 29.55 100 SER A C 1
ATOM 808 O O . SER A 1 100 ? -25.995 11.063 -7.453 1.00 29.55 100 SER A O 1
ATOM 810 N N . GLN A 1 101 ? -27.307 9.788 -8.738 1.00 28.52 101 GLN A N 1
ATOM 811 C CA . GLN A 1 101 ? -28.549 10.153 -8.077 1.00 28.52 101 GLN A CA 1
ATOM 812 C C . GLN A 1 101 ? -28.549 9.669 -6.619 1.00 28.52 101 GLN A C 1
ATOM 814 O O . GLN A 1 101 ? -28.471 8.473 -6.360 1.00 28.52 101 GLN A O 1
ATOM 819 N N . GLY A 1 102 ? -28.738 10.613 -5.694 1.00 31.27 102 GLY A N 1
ATOM 820 C CA . GLY A 1 102 ? -29.404 10.376 -4.415 1.00 31.27 102 GLY A CA 1
ATOM 821 C C . GLY A 1 102 ? -28.538 9.920 -3.241 1.00 31.27 102 GLY A C 1
ATOM 822 O O . GLY A 1 102 ? -28.725 8.816 -2.754 1.00 31.27 102 GLY A O 1
ATOM 823 N N . MET A 1 103 ? -27.706 10.809 -2.691 1.00 36.88 103 MET A N 1
ATOM 824 C CA . MET A 1 103 ? -27.406 10.818 -1.250 1.00 36.88 103 MET A CA 1
ATOM 825 C C . MET A 1 103 ? -26.987 12.234 -0.822 1.00 36.88 103 MET A C 1
ATOM 827 O O . MET A 1 103 ? -26.233 12.891 -1.538 1.00 36.88 103 MET A O 1
ATOM 831 N N . ASN A 1 104 ? -27.489 12.735 0.313 1.00 36.09 104 ASN A N 1
ATOM 832 C CA . ASN A 1 104 ? -27.076 14.037 0.861 1.00 36.09 104 ASN A CA 1
ATOM 833 C C . ASN A 1 104 ? -25.553 14.056 1.118 1.00 36.09 104 ASN A C 1
ATOM 835 O O . ASN A 1 104 ? -25.013 13.021 1.509 1.00 36.09 104 ASN A O 1
ATOM 839 N N . PRO A 1 105 ? -24.852 15.199 0.976 1.00 46.16 105 PRO A N 1
ATOM 840 C CA . PRO A 1 105 ? -23.460 15.296 1.408 1.00 46.16 105 PRO A CA 1
ATOM 841 C C . PRO A 1 105 ? -23.389 15.067 2.928 1.00 46.16 105 PRO A C 1
ATOM 843 O O . PRO A 1 105 ? -23.916 15.860 3.705 1.00 46.16 105 PRO A O 1
ATOM 846 N N . ILE A 1 106 ? -22.791 13.945 3.341 1.00 53.81 106 ILE A N 1
ATOM 847 C CA . ILE A 1 106 ? -22.724 13.483 4.742 1.00 53.81 106 ILE A CA 1
ATOM 848 C C . ILE A 1 106 ? -21.754 14.358 5.554 1.00 53.81 106 ILE A C 1
ATOM 850 O O . ILE A 1 106 ? -22.001 14.637 6.726 1.00 53.81 106 ILE A O 1
ATOM 854 N N . ALA A 1 107 ? -20.670 14.808 4.913 1.00 55.72 107 ALA A N 1
ATOM 855 C CA . ALA A 1 107 ? -19.679 15.762 5.411 1.00 55.72 107 ALA A CA 1
ATOM 856 C C . ALA A 1 107 ? -18.799 16.255 4.242 1.00 55.72 107 ALA A C 1
ATOM 858 O O . ALA A 1 107 ? -18.724 15.589 3.205 1.00 55.72 107 ALA A O 1
ATOM 859 N N . GLU A 1 108 ? -18.110 17.390 4.402 1.00 56.75 108 GLU A N 1
ATOM 860 C CA . GLU A 1 108 ? -17.020 17.760 3.489 1.00 56.75 108 GLU A CA 1
ATOM 861 C C . GLU A 1 108 ? -15.943 16.664 3.518 1.00 56.75 108 GLU A C 1
ATOM 863 O O . GLU A 1 108 ? -15.516 16.231 4.587 1.00 56.75 108 GLU A O 1
ATOM 868 N N . GLY A 1 109 ? -15.544 16.172 2.342 1.00 59.62 109 GLY A N 1
ATOM 869 C CA . GLY A 1 109 ? -14.443 15.216 2.215 1.00 59.62 109 GLY A CA 1
ATOM 870 C C . GLY A 1 109 ? -14.774 13.728 2.241 1.00 59.62 109 GLY A C 1
ATOM 871 O O . GLY A 1 109 ? -13.867 12.907 2.121 1.00 59.62 109 GLY A O 1
ATOM 872 N N . VAL A 1 110 ? -16.050 13.360 2.354 1.00 65.75 110 VAL A N 1
ATOM 873 C CA . VAL A 1 110 ? -16.495 11.972 2.172 1.00 65.75 110 VAL A CA 1
ATOM 874 C C . VAL A 1 110 ? -16.994 11.799 0.743 1.00 65.75 110 VAL A C 1
ATOM 876 O O . VAL A 1 110 ? -17.992 12.407 0.352 1.00 65.75 110 VAL A O 1
ATOM 879 N N . GLN A 1 111 ? -16.333 10.937 -0.028 1.00 71.31 111 GLN A N 1
ATOM 880 C CA . GLN A 1 111 ? -16.828 10.522 -1.335 1.00 71.31 111 GLN A CA 1
ATOM 881 C C . GLN A 1 111 ? -17.693 9.270 -1.170 1.00 71.31 111 GLN A C 1
ATOM 883 O O . GLN A 1 111 ? -17.239 8.239 -0.673 1.00 71.31 111 GLN A O 1
ATOM 888 N N . VAL A 1 112 ? -18.956 9.362 -1.585 1.00 75.44 112 VAL A N 1
ATOM 889 C CA . VAL A 1 112 ? -19.863 8.211 -1.649 1.00 75.44 112 VAL A CA 1
ATOM 890 C C . VAL A 1 112 ? -19.890 7.727 -3.086 1.00 75.44 112 VAL A C 1
ATOM 892 O O . VAL A 1 112 ? -20.317 8.454 -3.984 1.00 75.44 112 VAL A O 1
ATOM 895 N N . MET A 1 113 ? -19.428 6.505 -3.303 1.00 71.88 113 MET A N 1
ATOM 896 C CA . MET A 1 113 ? -19.404 5.874 -4.614 1.00 71.88 113 MET A CA 1
ATOM 897 C C . MET A 1 113 ? -20.288 4.628 -4.606 1.00 71.88 113 MET A C 1
ATOM 899 O O . MET A 1 113 ? -20.463 3.961 -3.581 1.00 71.88 113 MET A O 1
ATOM 903 N N . GLU A 1 114 ? -20.838 4.294 -5.772 1.00 69.88 114 GLU A N 1
ATOM 904 C CA . GLU A 1 114 ? -21.294 2.925 -6.013 1.00 69.88 114 GLU A CA 1
ATOM 905 C C . GLU A 1 114 ? -20.063 1.999 -6.102 1.00 69.88 114 GLU A C 1
ATOM 907 O O . GLU A 1 114 ? -18.937 2.472 -6.266 1.00 69.88 114 GLU A O 1
ATOM 912 N N . CYS A 1 115 ? -20.277 0.691 -5.928 1.00 74.62 115 CYS A N 1
ATOM 913 C CA . CYS A 1 115 ? -19.237 -0.345 -5.886 1.00 74.62 115 CYS A CA 1
ATOM 914 C C . CYS A 1 115 ? -18.056 -0.063 -6.851 1.00 74.62 115 CYS A C 1
ATOM 916 O O . CYS A 1 115 ? -18.303 0.134 -8.044 1.00 74.62 115 CYS A O 1
ATOM 918 N N . PRO A 1 116 ? -16.793 -0.047 -6.375 1.00 79.50 116 PRO A N 1
ATOM 919 C CA . PRO A 1 116 ? -15.642 0.275 -7.219 1.00 79.50 116 PRO A CA 1
ATOM 920 C C . PRO A 1 116 ? -15.498 -0.714 -8.382 1.00 79.50 116 PRO A C 1
ATOM 922 O O . PRO A 1 116 ? -15.759 -1.901 -8.216 1.00 79.50 116 PRO A O 1
ATOM 925 N N . GLU A 1 117 ? -15.054 -0.247 -9.552 1.00 84.00 117 GLU A N 1
ATOM 926 C CA . GLU A 1 117 ? -14.899 -1.093 -10.753 1.00 84.00 117 GLU A CA 1
ATOM 927 C C . GLU A 1 117 ? -13.655 -1.995 -10.707 1.00 84.00 117 GLU A C 1
ATOM 929 O O . GLU A 1 117 ? -13.592 -3.001 -11.409 1.00 84.00 117 GLU A O 1
ATOM 934 N N . ILE A 1 118 ? -12.673 -1.643 -9.874 1.00 87.94 118 ILE A N 1
ATOM 935 C CA . ILE A 1 118 ? -11.401 -2.360 -9.755 1.00 87.94 118 ILE A CA 1
ATOM 936 C C . ILE A 1 118 ? -11.642 -3.731 -9.124 1.00 87.94 118 ILE A C 1
ATOM 938 O O . ILE A 1 118 ? -12.296 -3.841 -8.088 1.00 87.94 118 ILE A O 1
ATOM 942 N N . THR A 1 119 ? -11.063 -4.771 -9.718 1.00 89.69 119 THR A N 1
ATOM 943 C CA . THR A 1 119 ? -11.159 -6.155 -9.247 1.00 89.69 119 THR A CA 1
ATOM 944 C C . THR A 1 119 ? -9.806 -6.697 -8.784 1.00 89.69 119 THR A C 1
ATOM 946 O O . THR A 1 119 ? -8.754 -6.098 -9.005 1.00 89.69 119 THR A O 1
ATOM 949 N N . PHE A 1 120 ? -9.800 -7.872 -8.145 1.00 89.44 120 PHE A N 1
ATOM 950 C CA . PHE A 1 120 ? -8.549 -8.549 -7.780 1.00 89.44 120 PHE A CA 1
ATOM 951 C C . PHE A 1 120 ? -7.702 -8.977 -8.986 1.00 89.44 120 PHE A C 1
ATOM 953 O O . PHE A 1 120 ? -6.494 -9.161 -8.826 1.00 89.44 120 PHE A O 1
ATOM 960 N N . ASP A 1 121 ? -8.314 -9.126 -10.161 1.00 87.62 121 ASP A N 1
ATOM 961 C CA . ASP A 1 121 ? -7.628 -9.516 -11.396 1.00 87.62 121 ASP A CA 1
ATOM 962 C C . ASP A 1 121 ? -6.851 -8.332 -11.996 1.00 87.62 121 ASP A C 1
ATOM 964 O O . ASP A 1 121 ? -5.842 -8.515 -12.676 1.00 87.62 121 ASP A O 1
ATOM 968 N N . ASP A 1 122 ? -7.254 -7.100 -11.669 1.00 86.69 122 ASP A N 1
ATOM 969 C CA . ASP A 1 122 ? -6.544 -5.890 -12.084 1.00 86.69 122 ASP A CA 1
ATOM 970 C C . ASP A 1 122 ? -5.226 -5.681 -11.330 1.00 86.69 122 ASP A C 1
ATOM 972 O O . ASP A 1 122 ? -4.357 -4.931 -11.792 1.00 86.69 122 ASP A O 1
ATOM 976 N N . ILE A 1 123 ? -5.064 -6.346 -10.188 1.00 88.69 123 ILE A N 1
ATOM 977 C CA . ILE A 1 123 ? -3.903 -6.228 -9.313 1.00 88.69 123 ILE A CA 1
ATOM 978 C C . ILE A 1 123 ? -2.902 -7.332 -9.651 1.00 88.69 123 ILE A C 1
ATOM 980 O O . ILE A 1 123 ? -3.179 -8.515 -9.470 1.00 88.69 123 ILE A O 1
ATOM 984 N N . ALA A 1 124 ? -1.703 -6.957 -10.086 1.00 86.88 124 ALA A N 1
ATOM 985 C CA . ALA A 1 124 ? -0.628 -7.911 -10.337 1.00 86.88 124 ALA A CA 1
ATOM 986 C C . ALA A 1 124 ? 0.031 -8.383 -9.026 1.00 86.88 124 ALA A C 1
ATOM 988 O O . ALA A 1 124 ? 0.380 -7.570 -8.167 1.00 86.88 124 ALA A O 1
ATOM 989 N N . GLY A 1 125 ? 0.235 -9.697 -8.890 1.00 86.12 125 GLY A N 1
ATOM 990 C CA . GLY A 1 125 ? 0.881 -10.311 -7.726 1.00 86.12 125 GLY A CA 1
ATOM 991 C C . GLY A 1 125 ? 0.002 -10.358 -6.473 1.00 86.12 125 GLY A C 1
ATOM 992 O O . GLY A 1 125 ? -1.224 -10.390 -6.557 1.00 86.12 125 GLY A O 1
ATOM 993 N N . MET A 1 126 ? 0.638 -10.376 -5.294 1.00 87.25 126 MET A N 1
ATOM 994 C CA . MET A 1 126 ? -0.033 -10.392 -3.981 1.00 87.25 126 MET A CA 1
ATOM 995 C C . MET A 1 126 ? -0.985 -11.582 -3.759 1.00 87.25 126 MET A C 1
ATOM 997 O O . MET A 1 126 ? -1.934 -11.486 -2.984 1.00 87.25 126 MET A O 1
ATOM 1001 N N . GLU A 1 127 ? -0.732 -12.732 -4.389 1.00 88.19 127 GLU A N 1
ATOM 1002 C CA . GLU A 1 127 ? -1.660 -13.872 -4.331 1.00 88.19 127 GLU A CA 1
ATOM 1003 C C . GLU A 1 127 ? -1.931 -14.364 -2.908 1.00 88.19 127 GLU A C 1
ATOM 1005 O O . GLU A 1 127 ? -3.074 -14.652 -2.560 1.00 88.19 127 GLU A O 1
ATOM 1010 N N . ARG A 1 128 ? -0.914 -14.356 -2.038 1.00 88.06 128 ARG A N 1
ATOM 1011 C CA . ARG A 1 128 ? -1.093 -14.690 -0.616 1.00 88.06 128 ARG A CA 1
ATOM 1012 C C . ARG A 1 128 ? -2.056 -13.728 0.085 1.00 88.06 128 ARG A C 1
ATOM 1014 O O . ARG A 1 128 ? -2.948 -14.173 0.798 1.00 88.06 128 ARG A O 1
ATOM 1021 N N . VAL A 1 129 ? -1.914 -12.427 -0.166 1.00 90.25 129 VAL A N 1
ATOM 1022 C CA . VAL A 1 129 ? -2.760 -11.377 0.423 1.00 90.25 129 VAL A CA 1
ATOM 1023 C C . VAL A 1 129 ? -4.191 -11.472 -0.106 1.00 90.25 129 VAL A C 1
ATOM 1025 O O . VAL A 1 129 ? -5.145 -11.455 0.669 1.00 90.25 129 VAL A O 1
ATOM 1028 N N . LYS A 1 130 ? -4.362 -11.649 -1.422 1.00 90.69 130 LYS A N 1
ATOM 1029 C CA . LYS A 1 130 ? -5.681 -11.855 -2.038 1.00 90.69 130 LYS A CA 1
ATOM 1030 C C . LYS A 1 130 ? -6.372 -13.092 -1.466 1.00 90.69 130 LYS A C 1
ATOM 1032 O O . LYS A 1 130 ? -7.562 -13.042 -1.165 1.00 90.69 130 LYS A O 1
ATOM 1037 N N . GLN A 1 131 ? -5.644 -14.198 -1.305 1.00 88.31 131 GLN A N 1
ATOM 1038 C CA . GLN A 1 131 ? -6.177 -15.426 -0.714 1.00 88.31 131 GLN A CA 1
ATOM 1039 C C . GLN A 1 131 ? -6.574 -15.228 0.750 1.00 88.31 131 GLN A C 1
ATOM 1041 O O . GLN A 1 131 ? -7.673 -15.634 1.120 1.00 88.31 131 GLN A O 1
ATOM 1046 N N . GLN A 1 132 ? -5.742 -14.556 1.552 1.00 89.00 132 GLN A N 1
ATOM 1047 C CA . GLN A 1 132 ? -6.066 -14.211 2.938 1.00 89.00 132 GLN A CA 1
ATOM 1048 C C . GLN A 1 132 ? -7.368 -13.399 3.011 1.00 89.00 132 GLN A C 1
ATOM 1050 O O . GLN A 1 132 ? -8.300 -13.788 3.710 1.00 89.00 132 GLN A O 1
ATOM 1055 N N . LEU A 1 133 ? -7.491 -12.328 2.221 1.00 89.38 133 LEU A N 1
ATOM 1056 C CA . LEU A 1 133 ? -8.694 -11.486 2.185 1.00 89.38 133 LEU A CA 1
ATOM 1057 C C . LEU A 1 133 ? -9.954 -12.263 1.763 1.00 89.38 133 LEU A C 1
ATOM 1059 O O . LEU A 1 133 ? -11.029 -12.080 2.345 1.00 89.38 133 LEU A O 1
ATOM 1063 N N . LYS A 1 134 ? -9.832 -13.161 0.777 1.00 86.06 134 LYS A N 1
ATOM 1064 C CA . LYS A 1 134 ? -10.935 -14.027 0.325 1.00 86.06 134 LYS A CA 1
ATOM 1065 C C . LYS A 1 134 ? -11.379 -15.007 1.414 1.00 86.06 134 LYS A C 1
ATOM 1067 O O . LYS A 1 134 ? -12.577 -15.149 1.646 1.00 86.06 134 LYS A O 1
ATOM 1072 N N . GLN A 1 135 ? -10.433 -15.649 2.101 1.00 81.31 135 GLN A N 1
ATOM 1073 C CA . GLN A 1 135 ? -10.722 -16.600 3.181 1.00 81.31 135 GLN A CA 1
ATOM 1074 C C . GLN A 1 135 ? -11.408 -15.923 4.365 1.00 81.31 135 GLN A C 1
ATOM 1076 O O . GLN A 1 135 ? -12.368 -16.450 4.920 1.00 81.31 135 GLN A O 1
ATOM 1081 N N . VAL A 1 136 ? -10.940 -14.729 4.720 1.00 80.62 136 VAL A N 1
ATOM 1082 C CA . VAL A 1 136 ? -11.450 -13.982 5.865 1.00 80.62 136 VAL A CA 1
ATOM 1083 C C . VAL A 1 136 ? -12.885 -13.486 5.645 1.00 80.62 136 VAL A C 1
ATOM 1085 O O . VAL A 1 136 ? -13.681 -13.442 6.583 1.00 80.62 136 VAL A O 1
ATOM 1088 N N . THR A 1 137 ? -13.237 -13.123 4.409 1.00 73.69 137 THR A N 1
ATOM 1089 C CA . THR A 1 137 ? -14.565 -12.567 4.096 1.00 73.69 137 THR A CA 1
ATOM 1090 C C . THR A 1 137 ? -15.620 -13.599 3.751 1.00 73.69 137 THR A C 1
ATOM 1092 O O . THR A 1 137 ? -16.805 -13.273 3.807 1.00 73.69 137 THR A O 1
ATOM 1095 N N . GLN A 1 138 ? -15.220 -14.834 3.433 1.00 68.44 138 GLN A N 1
ATOM 1096 C CA . GLN A 1 138 ? -16.121 -15.973 3.225 1.00 68.44 138 GLN A CA 1
ATOM 1097 C C . GLN A 1 138 ? -17.243 -15.734 2.203 1.00 68.44 138 GLN A C 1
ATOM 1099 O O . GLN A 1 138 ? -18.238 -16.459 2.204 1.00 68.44 138 GLN A O 1
ATOM 1104 N N . SER A 1 139 ? -17.108 -14.737 1.318 1.00 60.62 139 SER A N 1
ATOM 1105 C CA . SER A 1 139 ? -18.156 -14.383 0.352 1.00 60.62 139 SER A CA 1
ATOM 1106 C C . SER A 1 139 ? -18.573 -15.568 -0.529 1.00 60.62 139 SER A C 1
ATOM 1108 O O . SER A 1 139 ? -19.736 -15.618 -0.922 1.00 60.62 139 SER A O 1
ATOM 1110 N N . ASP A 1 140 ? -17.666 -16.537 -0.720 1.00 60.09 140 ASP A N 1
ATOM 1111 C CA . ASP A 1 140 ? -17.854 -17.774 -1.487 1.00 60.09 140 ASP A CA 1
ATOM 1112 C C . ASP A 1 140 ? -17.620 -19.060 -0.653 1.00 60.09 140 ASP A C 1
ATOM 1114 O O . ASP A 1 140 ? -17.328 -20.116 -1.213 1.00 60.09 140 ASP A O 1
ATOM 1118 N N . ASP A 1 141 ? -17.701 -19.005 0.686 1.00 64.88 141 ASP A N 1
ATOM 1119 C CA . ASP A 1 141 ? -17.404 -20.166 1.545 1.00 64.88 141 ASP A CA 1
ATOM 1120 C C . ASP A 1 141 ? -18.555 -21.203 1.536 1.00 64.88 141 ASP A C 1
ATOM 1122 O O . ASP A 1 141 ? -19.668 -20.892 1.988 1.00 64.88 141 ASP A O 1
ATOM 1126 N N . PRO A 1 142 ? -18.311 -22.463 1.109 1.00 67.00 142 PRO A N 1
ATOM 1127 C CA . PRO A 1 142 ? -19.292 -23.551 1.187 1.00 67.00 142 PRO A CA 1
ATOM 1128 C C . PRO A 1 142 ? -19.834 -23.791 2.605 1.00 67.00 142 PRO A C 1
ATOM 1130 O O . PRO A 1 142 ? -20.928 -24.333 2.778 1.00 67.00 142 PRO A O 1
ATOM 1133 N N . HIS A 1 143 ? -19.081 -23.392 3.631 1.00 73.19 143 HIS A N 1
ATOM 1134 C CA . HIS A 1 143 ? -19.408 -23.572 5.038 1.00 73.19 143 HIS A CA 1
ATOM 1135 C C . HIS A 1 143 ? -20.110 -22.364 5.670 1.00 73.19 143 HIS A C 1
ATOM 1137 O O . HIS A 1 143 ? -20.365 -22.394 6.875 1.00 73.19 143 HIS A O 1
ATOM 1143 N N . ALA A 1 144 ? -20.508 -21.339 4.906 1.00 70.88 144 ALA A N 1
ATOM 1144 C CA . ALA A 1 144 ? -21.173 -20.141 5.440 1.00 70.88 144 ALA A CA 1
ATOM 1145 C C . ALA A 1 144 ? -22.374 -20.458 6.364 1.00 70.88 144 ALA A C 1
ATOM 1147 O O . ALA A 1 144 ? -22.594 -19.792 7.381 1.00 70.88 144 ALA A O 1
ATOM 1148 N N . ALA A 1 145 ? -23.133 -21.521 6.065 1.00 73.81 145 ALA A N 1
ATOM 1149 C CA . ALA A 1 145 ? -24.229 -21.995 6.913 1.00 73.81 145 ALA A CA 1
ATOM 1150 C C . ALA A 1 145 ? -23.753 -22.514 8.285 1.00 73.81 145 ALA A C 1
ATOM 1152 O O . ALA A 1 145 ? -24.419 -22.275 9.294 1.00 73.81 145 ALA A O 1
ATOM 1153 N N . ALA A 1 146 ? -22.595 -23.177 8.339 1.00 79.06 146 ALA A N 1
ATOM 1154 C CA . ALA A 1 146 ? -21.980 -23.646 9.577 1.00 79.06 146 ALA A CA 1
ATOM 1155 C C . ALA A 1 146 ? -21.459 -22.474 10.422 1.00 79.06 146 ALA A C 1
ATOM 1157 O O . ALA A 1 146 ? -21.745 -22.425 11.614 1.00 79.06 146 ALA A O 1
ATOM 1158 N N . TYR A 1 147 ? -20.790 -21.484 9.819 1.00 74.12 147 TYR A N 1
ATOM 1159 C CA . TYR A 1 147 ? -20.358 -20.267 10.527 1.00 74.12 147 TYR A CA 1
ATOM 1160 C C . TYR A 1 147 ? -21.539 -19.532 11.168 1.00 74.12 147 TYR A C 1
ATOM 1162 O O . TYR A 1 147 ? -21.474 -19.147 12.338 1.00 74.12 147 TYR A O 1
ATOM 1170 N N . LYS A 1 148 ? -22.657 -19.415 10.437 1.00 75.62 148 LYS A N 1
ATOM 1171 C CA . LYS A 1 148 ? -23.900 -18.844 10.968 1.00 75.62 148 LYS A CA 1
ATOM 1172 C C . LYS A 1 148 ? -24.496 -19.698 12.091 1.00 75.62 148 LYS A C 1
ATOM 1174 O O . LYS A 1 148 ? -24.957 -19.144 13.084 1.00 75.62 148 LYS A O 1
ATOM 1179 N N . HIS A 1 149 ? -24.472 -21.025 11.956 1.00 79.50 149 HIS A N 1
ATOM 1180 C CA . HIS A 1 149 ? -24.968 -21.953 12.976 1.00 79.50 149 HIS A CA 1
ATOM 1181 C C . HIS A 1 149 ? -24.158 -21.880 14.280 1.00 79.50 149 HIS A C 1
ATOM 1183 O O . HIS A 1 149 ? -24.739 -21.819 15.360 1.00 79.50 149 HIS A O 1
ATOM 1189 N N . PHE A 1 150 ? -22.829 -21.820 14.181 1.00 83.56 150 PHE A N 1
ATOM 1190 C CA . PHE A 1 150 ? -21.922 -21.715 15.328 1.00 83.56 150 PHE A CA 1
ATOM 1191 C C . PHE A 1 150 ? -21.697 -20.274 15.807 1.00 83.56 150 PHE A C 1
ATOM 1193 O O . PHE A 1 150 ? -20.929 -20.056 16.742 1.00 83.56 150 PHE A O 1
ATOM 1200 N N . ASN A 1 151 ? -22.371 -19.290 15.199 1.00 76.00 151 ASN A N 1
ATOM 1201 C CA . ASN A 1 151 ? -22.257 -17.868 15.525 1.00 76.00 151 ASN A CA 1
ATOM 1202 C C . ASN A 1 151 ? -20.800 -17.360 15.532 1.00 76.00 151 ASN A C 1
ATOM 1204 O O . ASN A 1 151 ? -20.399 -16.552 16.376 1.00 76.00 151 ASN A O 1
ATOM 1208 N N . VAL A 1 152 ? -19.993 -17.859 14.596 1.00 76.94 152 VAL A N 1
ATOM 1209 C CA . VAL A 1 152 ? -18.601 -17.437 14.441 1.00 76.94 152 VAL A CA 1
ATOM 1210 C C . VAL A 1 152 ? -18.590 -16.021 13.871 1.00 76.94 152 VAL A C 1
ATOM 1212 O O . VAL A 1 152 ? -19.181 -15.747 12.825 1.00 76.94 152 VAL A O 1
ATOM 1215 N N . LYS A 1 153 ? -17.933 -15.098 14.577 1.00 75.56 153 LYS A N 1
ATOM 1216 C CA . LYS A 1 153 ? -17.843 -13.694 14.170 1.00 75.56 153 LYS A CA 1
ATOM 1217 C C . LYS A 1 153 ? -16.670 -13.502 13.216 1.00 75.56 153 LYS A C 1
ATOM 1219 O O . LYS A 1 153 ? -15.526 -13.692 13.615 1.00 75.56 153 LYS A O 1
ATOM 1224 N N . LEU A 1 154 ? -16.966 -13.078 11.991 1.00 80.25 154 LEU A N 1
ATOM 1225 C CA . LEU A 1 154 ? -15.946 -12.672 11.025 1.00 80.25 154 LEU A CA 1
ATOM 1226 C C . LEU A 1 154 ? -15.363 -11.305 11.392 1.00 80.25 154 LEU A C 1
ATOM 1228 O O . LEU A 1 154 ? -16.090 -10.456 11.930 1.00 80.25 154 LEU A O 1
ATOM 1232 N N . PRO A 1 155 ? -14.073 -11.070 11.107 1.00 84.88 155 PRO A N 1
ATOM 1233 C CA . PRO A 1 155 ? -13.473 -9.766 11.306 1.00 84.88 155 PRO A CA 1
ATOM 1234 C C . PRO A 1 155 ? -14.072 -8.762 10.318 1.00 84.88 155 PRO A C 1
ATOM 1236 O O . PRO A 1 155 ? -14.335 -9.059 9.154 1.00 84.88 155 PRO A O 1
ATOM 1239 N N . ARG A 1 156 ? -14.319 -7.555 10.823 1.00 85.94 156 ARG A N 1
ATOM 1240 C CA . ARG A 1 156 ? -14.940 -6.455 10.069 1.00 85.94 156 ARG A CA 1
ATOM 1241 C C . ARG A 1 156 ? -14.004 -5.269 9.890 1.00 85.94 156 ARG A C 1
ATOM 1243 O O . ARG A 1 156 ? -14.324 -4.357 9.141 1.00 85.94 156 ARG A O 1
ATOM 1250 N N . THR A 1 157 ? -12.882 -5.263 10.601 1.00 90.44 157 THR A N 1
ATOM 1251 C CA . THR A 1 157 ? -11.925 -4.162 10.630 1.00 90.44 157 THR A CA 1
ATOM 1252 C C . THR A 1 157 ? -10.583 -4.644 10.107 1.00 90.44 157 THR A C 1
ATOM 1254 O O . THR A 1 157 ? -9.969 -5.541 10.689 1.00 90.44 157 THR A O 1
ATOM 1257 N N . PHE A 1 158 ? -10.145 -4.026 9.016 1.00 93.69 158 PHE A N 1
ATOM 1258 C CA . PHE A 1 158 ? -8.930 -4.366 8.292 1.00 93.69 158 PHE A CA 1
ATOM 1259 C C . PHE A 1 158 ? -7.979 -3.172 8.293 1.00 93.69 158 PHE A C 1
ATOM 1261 O O . PHE A 1 158 ? -8.393 -2.052 7.992 1.00 93.69 158 PHE A O 1
ATOM 1268 N N . LEU A 1 159 ? -6.709 -3.413 8.604 1.00 94.44 159 LEU A N 1
ATOM 1269 C CA . LEU A 1 159 ? -5.636 -2.435 8.463 1.00 94.44 159 LEU A CA 1
ATOM 1270 C C . LEU A 1 159 ? -4.662 -2.911 7.390 1.00 94.44 159 LEU A C 1
ATOM 1272 O O . LEU A 1 159 ? -4.017 -3.946 7.544 1.00 94.44 159 LEU A O 1
ATOM 1276 N N . PHE A 1 160 ? -4.564 -2.157 6.304 1.00 95.50 160 PHE A N 1
ATOM 1277 C CA . PHE A 1 160 ? -3.631 -2.391 5.212 1.00 95.50 160 PHE A CA 1
ATOM 1278 C C . PHE A 1 160 ? -2.396 -1.530 5.446 1.00 95.50 160 PHE A C 1
ATOM 1280 O O . PHE A 1 160 ? -2.476 -0.303 5.437 1.00 95.50 160 PHE A O 1
ATOM 1287 N N . TYR A 1 161 ? -1.241 -2.149 5.638 1.00 94.12 161 TYR A N 1
ATOM 1288 C CA . TYR A 1 161 ? -0.001 -1.425 5.903 1.00 94.12 161 TYR A CA 1
ATOM 1289 C C . TYR A 1 161 ? 1.100 -1.883 4.959 1.00 94.12 161 TYR A C 1
ATOM 1291 O O . TYR A 1 161 ? 1.104 -3.015 4.484 1.00 94.12 161 TYR A O 1
ATOM 1299 N N . GLY A 1 162 ? 2.025 -0.988 4.640 1.00 92.56 162 GLY A N 1
ATOM 1300 C CA . GLY A 1 162 ? 3.126 -1.304 3.739 1.00 92.56 162 GLY A CA 1
ATOM 1301 C C . GLY A 1 162 ? 3.768 -0.062 3.138 1.00 92.56 162 GLY A C 1
ATOM 1302 O O . GLY A 1 162 ? 3.214 1.032 3.275 1.00 92.56 162 GLY A O 1
ATOM 1303 N N . PRO A 1 163 ? 4.879 -0.211 2.404 1.00 91.38 163 PRO A N 1
ATOM 1304 C CA . PRO A 1 163 ? 5.577 0.912 1.788 1.00 91.38 163 PRO A CA 1
ATOM 1305 C C . PRO A 1 163 ? 4.677 1.734 0.848 1.00 91.38 163 PRO A C 1
ATOM 1307 O O . PRO A 1 163 ? 3.703 1.213 0.286 1.00 91.38 163 PRO A O 1
ATOM 1310 N N . PRO A 1 164 ? 4.966 3.026 0.638 1.00 90.12 164 PRO A N 1
ATOM 1311 C CA . PRO A 1 164 ? 4.207 3.846 -0.296 1.00 90.12 164 PRO A CA 1
ATOM 1312 C C . PRO A 1 164 ? 4.330 3.312 -1.731 1.00 90.12 164 PRO A C 1
ATOM 1314 O O . PRO A 1 164 ? 5.356 2.778 -2.145 1.00 90.12 164 PRO A O 1
ATOM 1317 N N . GLY A 1 165 ? 3.257 3.455 -2.515 1.00 87.62 165 GLY A N 1
ATOM 1318 C CA . GLY A 1 165 ? 3.257 3.062 -3.930 1.00 87.62 165 GLY A CA 1
ATOM 1319 C C . GLY A 1 165 ? 3.102 1.560 -4.209 1.00 87.62 165 GLY A C 1
ATOM 1320 O O . GLY A 1 165 ? 3.231 1.162 -5.364 1.00 87.62 165 GLY A O 1
ATOM 1321 N N . THR A 1 166 ? 2.788 0.731 -3.205 1.00 90.19 166 THR A N 1
ATOM 1322 C CA . THR A 1 166 ? 2.538 -0.721 -3.369 1.00 90.19 166 THR A CA 1
ATOM 1323 C C . THR A 1 166 ? 1.099 -1.084 -3.753 1.00 90.19 166 THR A C 1
ATOM 1325 O O . THR A 1 166 ? 0.804 -2.246 -4.006 1.00 90.19 166 THR A O 1
ATOM 1328 N N . GLY A 1 167 ? 0.196 -0.101 -3.844 1.00 90.19 167 GLY A N 1
ATOM 1329 C CA . GLY A 1 167 ? -1.179 -0.323 -4.304 1.00 90.19 167 GLY A CA 1
ATOM 1330 C C . GLY A 1 167 ? -2.200 -0.627 -3.204 1.00 90.19 167 GLY A C 1
ATOM 1331 O O . GLY A 1 167 ? -3.246 -1.184 -3.511 1.00 90.19 167 GLY A O 1
ATOM 1332 N N . LYS A 1 168 ? -1.953 -0.228 -1.947 1.00 93.44 168 LYS A N 1
ATOM 1333 C CA . LYS A 1 168 ? -2.908 -0.374 -0.824 1.00 93.44 168 LYS A CA 1
ATOM 1334 C C . LYS A 1 168 ? -4.311 0.163 -1.137 1.00 93.44 168 LYS A C 1
ATOM 1336 O O . LYS A 1 168 ? -5.289 -0.540 -0.910 1.00 93.44 168 LYS A O 1
ATOM 1341 N N . THR A 1 169 ? -4.405 1.361 -1.718 1.00 90.75 169 THR A N 1
ATOM 1342 C CA . THR A 1 169 ? -5.672 1.976 -2.152 1.00 90.75 169 THR A CA 1
ATOM 1343 C C . THR A 1 169 ? -6.388 1.115 -3.194 1.00 90.75 169 THR A C 1
ATOM 1345 O O . THR A 1 169 ? -7.570 0.813 -3.058 1.00 90.75 169 THR A O 1
ATOM 1348 N N . MET A 1 170 ? -5.649 0.643 -4.205 1.00 91.25 170 MET A N 1
ATOM 1349 C CA . MET A 1 170 ? -6.181 -0.228 -5.257 1.00 91.25 170 MET A CA 1
ATOM 1350 C C . MET A 1 170 ? -6.645 -1.577 -4.688 1.00 91.25 170 MET A C 1
ATOM 1352 O O . MET A 1 170 ? -7.709 -2.063 -5.063 1.00 91.25 170 MET A O 1
ATOM 1356 N N . LEU A 1 171 ? -5.891 -2.149 -3.743 1.00 93.31 171 LEU A N 1
ATOM 1357 C CA . LEU A 1 171 ? -6.259 -3.367 -3.022 1.00 93.31 171 LEU A CA 1
ATOM 1358 C C . LEU A 1 171 ? -7.528 -3.173 -2.188 1.00 93.31 171 LEU A C 1
ATOM 1360 O O . LEU A 1 171 ? -8.392 -4.044 -2.198 1.00 93.31 171 LEU A O 1
ATOM 1364 N N . GLY A 1 172 ? -7.668 -2.032 -1.510 1.00 91.75 172 GLY A N 1
ATOM 1365 C CA . GLY A 1 172 ? -8.875 -1.649 -0.777 1.00 91.75 172 GLY A CA 1
ATOM 1366 C C . GLY A 1 172 ? -10.107 -1.593 -1.666 1.00 91.75 172 GLY A C 1
ATOM 1367 O O . GLY A 1 172 ? -11.133 -2.183 -1.333 1.00 91.75 172 GLY A O 1
ATOM 1368 N N . MET A 1 173 ? -9.981 -0.956 -2.830 1.00 90.69 173 MET A N 1
ATOM 1369 C CA . MET A 1 173 ? -11.049 -0.888 -3.828 1.00 90.69 173 MET A CA 1
ATOM 1370 C C . MET A 1 173 ? -11.398 -2.277 -4.382 1.00 90.69 173 MET A C 1
ATOM 1372 O O . MET A 1 173 ? -12.570 -2.642 -4.400 1.00 90.69 173 MET A O 1
ATOM 1376 N N . ALA A 1 174 ? -10.405 -3.092 -4.748 1.00 91.31 174 ALA A N 1
ATOM 1377 C CA . ALA A 1 174 ? -10.632 -4.460 -5.223 1.00 91.31 174 ALA A CA 1
ATOM 1378 C C . ALA A 1 174 ? -11.289 -5.359 -4.169 1.00 91.31 174 ALA A C 1
ATOM 1380 O O . ALA A 1 174 ? -12.169 -6.165 -4.476 1.00 91.31 174 ALA A O 1
ATOM 1381 N N . PHE A 1 175 ? -10.881 -5.209 -2.911 1.00 90.94 175 PHE A N 1
ATOM 1382 C CA . PHE A 1 175 ? -11.455 -5.947 -1.798 1.00 90.94 175 PHE A CA 1
ATOM 1383 C C . PHE A 1 175 ? -12.892 -5.508 -1.503 1.00 90.94 175 PHE A C 1
ATOM 1385 O O . PHE A 1 175 ? -13.760 -6.358 -1.304 1.00 90.94 175 PHE A O 1
ATOM 1392 N N . ALA A 1 176 ? -13.170 -4.204 -1.549 1.00 89.12 176 ALA A N 1
ATOM 1393 C CA . ALA A 1 176 ? -14.527 -3.683 -1.450 1.00 89.12 176 ALA A CA 1
ATOM 1394 C C . ALA A 1 176 ? -15.411 -4.238 -2.577 1.00 89.12 176 ALA A C 1
ATOM 1396 O O . ALA A 1 176 ? -16.473 -4.791 -2.291 1.00 89.12 176 ALA A O 1
ATOM 1397 N N . ASN A 1 177 ? -14.936 -4.201 -3.830 1.00 87.81 177 ASN A N 1
ATOM 1398 C CA . ASN A 1 177 ? -15.633 -4.806 -4.966 1.00 87.81 177 ASN A CA 1
ATOM 1399 C C . ASN A 1 177 ? -15.954 -6.282 -4.701 1.00 87.81 177 ASN A C 1
ATOM 1401 O O . ASN A 1 177 ? -17.099 -6.697 -4.858 1.00 87.81 177 ASN A O 1
ATOM 1405 N N . TRP A 1 178 ? -14.973 -7.059 -4.238 1.00 85.94 178 TRP A N 1
ATOM 1406 C CA . TRP A 1 178 ? -15.139 -8.481 -3.939 1.00 85.94 178 TRP A CA 1
ATOM 1407 C C . TRP A 1 178 ? -16.213 -8.761 -2.882 1.00 85.94 178 TRP A C 1
ATOM 1409 O O . TRP A 1 178 ? -17.050 -9.643 -3.064 1.00 85.94 178 TRP A O 1
ATOM 1419 N N . VAL A 1 179 ? -16.215 -8.008 -1.780 1.00 82.00 179 VAL A N 1
ATOM 1420 C CA . VAL A 1 179 ? -17.205 -8.165 -0.701 1.00 82.00 179 VAL A CA 1
ATOM 1421 C C . VAL A 1 179 ? -18.612 -7.787 -1.171 1.00 82.00 179 VAL A C 1
ATOM 1423 O O . VAL A 1 179 ? -19.596 -8.418 -0.770 1.00 82.00 179 VAL A O 1
ATOM 1426 N N . MET A 1 180 ? -18.703 -6.760 -2.014 1.00 78.44 180 MET A N 1
ATOM 1427 C CA . MET A 1 180 ? -19.961 -6.197 -2.503 1.00 78.44 180 MET A CA 1
ATOM 1428 C C . MET A 1 180 ? -20.517 -6.956 -3.723 1.00 78.44 180 MET A C 1
ATOM 1430 O O . MET A 1 180 ? -21.701 -6.832 -4.040 1.00 78.44 180 MET A O 1
ATOM 1434 N N . LYS A 1 181 ? -19.696 -7.773 -4.400 1.00 74.00 181 LYS A N 1
ATOM 1435 C CA . LYS A 1 181 ? -20.055 -8.504 -5.623 1.00 74.00 181 LYS A CA 1
ATOM 1436 C C . LYS A 1 181 ? -21.269 -9.418 -5.409 1.00 74.00 181 LYS A C 1
ATOM 1438 O O . LYS A 1 181 ? -21.325 -10.213 -4.473 1.00 74.00 181 LYS A O 1
ATOM 1443 N N . GLY A 1 182 ? -22.246 -9.321 -6.316 1.00 60.56 182 GLY A N 1
ATOM 1444 C CA . GLY A 1 182 ? -23.432 -10.188 -6.345 1.00 60.56 182 GLY A CA 1
ATOM 1445 C C . GLY A 1 182 ? -24.534 -9.838 -5.338 1.00 60.56 182 GLY A C 1
ATOM 1446 O O . GLY A 1 182 ? -25.459 -10.630 -5.162 1.00 60.56 182 GLY A O 1
ATOM 1447 N N . LYS A 1 183 ? -24.454 -8.685 -4.667 1.00 56.56 183 LYS A N 1
ATOM 1448 C CA . LYS A 1 183 ? -25.433 -8.237 -3.665 1.00 56.56 183 LYS A CA 1
ATOM 1449 C C . LYS A 1 183 ? -25.943 -6.836 -4.018 1.00 56.56 183 LYS A C 1
ATOM 1451 O O . LYS A 1 183 ? -25.348 -6.159 -4.853 1.00 56.56 183 LYS A O 1
ATOM 1456 N N . GLU A 1 184 ? -27.096 -6.454 -3.460 1.00 55.31 184 GLU A N 1
ATOM 1457 C CA . GLU A 1 184 ? -27.718 -5.137 -3.681 1.00 55.31 184 GLU A CA 1
ATOM 1458 C C . GLU A 1 184 ? -26.711 -3.993 -3.496 1.00 55.31 184 GLU A C 1
ATOM 1460 O O . GLU A 1 184 ? -25.726 -4.144 -2.778 1.00 55.31 184 GLU A O 1
ATOM 1465 N N . ARG A 1 185 ? -26.969 -2.860 -4.164 1.00 60.00 185 ARG A N 1
ATOM 1466 C CA . ARG A 1 185 ? -26.123 -1.657 -4.206 1.00 60.00 185 ARG A CA 1
ATOM 1467 C C . ARG A 1 185 ? -25.854 -1.083 -2.806 1.00 60.00 185 ARG A C 1
ATOM 1469 O O . ARG A 1 185 ? -26.470 -0.101 -2.400 1.00 60.00 185 ARG A O 1
ATOM 1476 N N . SER A 1 186 ? -24.932 -1.681 -2.065 1.00 71.44 186 SER A N 1
ATOM 1477 C CA . SER A 1 186 ? -24.372 -1.074 -0.865 1.00 71.44 186 SER A CA 1
ATOM 1478 C C . SER A 1 186 ? -23.422 0.055 -1.290 1.00 71.44 186 SER A C 1
ATOM 1480 O O . SER A 1 186 ? -22.765 -0.057 -2.328 1.00 71.44 186 SER A O 1
ATOM 1482 N N . PRO A 1 187 ? -23.345 1.160 -0.539 1.00 82.25 187 PRO A N 1
ATOM 1483 C CA . PRO A 1 187 ? -22.414 2.241 -0.827 1.00 82.25 187 PRO A CA 1
ATOM 1484 C C . PRO A 1 187 ? -20.984 1.880 -0.406 1.00 82.25 187 PRO A C 1
ATOM 1486 O O . PRO A 1 187 ? -20.760 1.220 0.618 1.00 82.25 187 PRO A O 1
ATOM 1489 N N . PHE A 1 188 ? -20.024 2.359 -1.195 1.00 86.81 188 PHE A N 1
ATOM 1490 C CA . PHE A 1 188 ? -18.609 2.422 -0.850 1.00 86.81 188 PHE A CA 1
ATOM 1491 C C . PHE A 1 188 ? -18.282 3.851 -0.408 1.00 86.81 188 PHE A C 1
ATOM 1493 O O . PHE A 1 188 ? -18.458 4.802 -1.171 1.00 86.81 188 PHE A O 1
ATOM 1500 N N . PHE A 1 189 ? -17.830 4.006 0.833 1.00 87.94 189 PHE A N 1
ATOM 1501 C CA . PHE A 1 189 ? -17.418 5.294 1.376 1.00 87.94 189 PHE A CA 1
ATOM 1502 C C . PHE A 1 189 ? -15.902 5.412 1.310 1.00 87.94 189 PHE A C 1
ATOM 1504 O O . PHE A 1 189 ? -15.201 4.699 2.025 1.00 87.94 189 PHE A O 1
ATOM 1511 N N . LEU A 1 190 ? -15.409 6.326 0.480 1.00 86.75 190 LEU A N 1
ATOM 1512 C CA . LEU A 1 190 ? -13.996 6.662 0.385 1.00 86.75 190 LEU A CA 1
ATOM 1513 C C . LEU A 1 190 ? -13.729 7.945 1.173 1.00 86.75 190 LEU A C 1
ATOM 1515 O O . LEU A 1 190 ? -14.324 8.993 0.911 1.00 86.75 190 LEU A O 1
ATOM 1519 N N . VAL A 1 191 ? -12.828 7.847 2.143 1.00 84.81 191 VAL A N 1
ATOM 1520 C CA . VAL A 1 191 ? -12.386 8.965 2.971 1.00 84.81 191 VAL A CA 1
ATOM 1521 C C . VAL A 1 191 ? -10.918 9.217 2.684 1.00 84.81 191 VAL A C 1
ATOM 1523 O O . VAL A 1 191 ? -10.053 8.420 3.049 1.00 84.81 191 VAL A O 1
ATOM 1526 N N . GLU A 1 192 ? -10.643 10.338 2.026 1.00 76.75 192 GLU A N 1
ATOM 1527 C CA . GLU A 1 192 ? -9.283 10.777 1.745 1.00 76.75 192 GLU A CA 1
ATOM 1528 C C . GLU A 1 192 ? -8.782 11.683 2.873 1.00 76.75 192 GLU A C 1
ATOM 1530 O O . GLU A 1 192 ? -9.408 12.683 3.232 1.00 76.75 192 GLU A O 1
ATOM 1535 N N . SER A 1 193 ? -7.604 11.357 3.405 1.00 70.06 193 SER A N 1
ATOM 1536 C CA . SER A 1 193 ? -6.911 12.103 4.461 1.00 70.06 193 SER A CA 1
ATOM 1537 C C . SER A 1 193 ? -6.865 13.625 4.218 1.00 70.06 193 SER A C 1
ATOM 1539 O O . SER A 1 193 ? -7.176 14.408 5.117 1.00 70.06 193 SER A O 1
ATOM 1541 N N . GLN A 1 194 ? -6.572 14.067 2.987 1.00 65.31 194 GLN A N 1
ATOM 1542 C CA . GLN A 1 194 ? -6.483 15.495 2.641 1.00 65.31 194 GLN A CA 1
ATOM 1543 C C . GLN A 1 194 ? -7.800 16.249 2.848 1.00 65.31 194 GLN A C 1
ATOM 1545 O O . GLN A 1 194 ? -7.781 17.439 3.152 1.00 65.31 194 GLN A O 1
ATOM 1550 N N . SER A 1 195 ? -8.935 15.563 2.715 1.00 62.22 195 SER A N 1
ATOM 1551 C CA . SER A 1 195 ? -10.244 16.186 2.886 1.00 62.22 195 SER A CA 1
ATOM 1552 C C . SER A 1 195 ? -10.685 16.286 4.349 1.00 62.22 195 SER A C 1
ATOM 1554 O O . SER A 1 195 ? -11.557 17.083 4.671 1.00 62.22 195 SER A O 1
ATOM 1556 N N . LEU A 1 196 ? -10.069 15.513 5.249 1.00 61.59 196 LEU A N 1
ATOM 1557 C CA . LEU A 1 196 ? -10.325 15.579 6.692 1.00 61.59 196 LEU A CA 1
ATOM 1558 C C . LEU A 1 196 ? -9.472 16.636 7.406 1.00 61.59 196 LEU A C 1
ATOM 1560 O O . LEU A 1 196 ? -9.867 17.127 8.466 1.00 61.59 196 LEU A O 1
ATOM 1564 N N . VAL A 1 197 ? -8.305 16.968 6.840 1.00 53.59 197 VAL A N 1
ATOM 1565 C CA . VAL A 1 197 ? -7.336 17.932 7.394 1.00 53.59 197 VAL A CA 1
ATOM 1566 C C . VAL A 1 197 ? -7.769 19.389 7.162 1.00 53.59 197 VAL A C 1
ATOM 1568 O O . VAL A 1 197 ? -7.343 20.274 7.902 1.00 53.59 197 VAL A O 1
ATOM 1571 N N . SER A 1 198 ? -8.642 19.656 6.182 1.00 48.56 198 SER A N 1
ATOM 1572 C CA . SER A 1 198 ? -9.225 20.990 5.956 1.00 48.56 198 SER A CA 1
ATOM 1573 C C . SER A 1 198 ? -10.301 21.379 6.974 1.00 48.56 198 SER A C 1
ATOM 1575 O O . SER A 1 198 ? -10.639 22.557 7.075 1.00 48.56 198 SER A O 1
ATOM 1577 N N . CYS A 1 199 ? -10.837 20.415 7.725 1.00 49.31 199 CYS A N 1
ATOM 1578 C CA . CYS A 1 199 ? -11.866 20.653 8.730 1.00 49.31 199 CYS A CA 1
ATOM 1579 C C . CYS A 1 199 ? -11.222 21.131 10.040 1.00 49.31 199 CYS A C 1
ATOM 1581 O O . CYS A 1 199 ? -10.200 20.601 10.481 1.00 49.31 199 CYS A O 1
ATOM 1583 N N . TYR A 1 200 ? -11.816 22.132 10.691 1.00 51.81 200 TYR A N 1
ATOM 1584 C CA . TYR A 1 200 ? -11.334 22.624 11.983 1.00 51.81 200 TYR A CA 1
ATOM 1585 C C . TYR A 1 200 ? -11.273 21.490 13.024 1.00 51.81 200 TYR A C 1
ATOM 1587 O O . TYR A 1 200 ? -12.038 20.523 12.970 1.00 51.81 200 TYR A O 1
ATOM 1595 N N . VAL A 1 201 ? -10.393 21.622 14.026 1.00 54.06 201 VAL A N 1
ATOM 1596 C CA . VAL A 1 201 ? -10.311 20.677 15.153 1.00 54.06 201 VAL A CA 1
ATOM 1597 C C . VAL A 1 201 ? -11.711 20.454 15.748 1.00 54.06 201 VAL A C 1
ATOM 1599 O O . VAL A 1 201 ? -12.332 21.376 16.273 1.00 54.06 201 VAL A O 1
ATOM 1602 N N . GLY A 1 202 ? -12.195 19.210 15.683 1.00 60.47 202 GLY A N 1
ATOM 1603 C CA . GLY A 1 202 ? -13.501 18.789 16.201 1.00 60.47 202 GLY A CA 1
ATOM 1604 C C . GLY A 1 202 ? -14.587 18.593 15.138 1.00 60.47 202 GLY A C 1
ATOM 1605 O O . GLY A 1 202 ? -15.567 17.897 15.409 1.00 60.47 202 GLY A O 1
ATOM 1606 N N . GLU A 1 203 ? -14.418 19.123 13.927 1.00 69.75 203 GLU A N 1
ATOM 1607 C CA . GLU A 1 203 ? -15.290 18.811 12.786 1.00 69.75 203 GLU A CA 1
ATOM 1608 C C . GLU A 1 203 ? -14.950 17.448 12.178 1.00 69.75 203 GLU A C 1
ATOM 1610 O O . GLU A 1 203 ? -15.860 16.696 11.841 1.00 69.75 203 GLU A O 1
ATOM 1615 N N . THR A 1 204 ? -13.670 17.060 12.164 1.00 70.94 204 THR A N 1
ATOM 1616 C CA . THR A 1 204 ? -13.216 15.745 11.682 1.00 70.94 204 THR A CA 1
ATOM 1617 C C . THR A 1 204 ? -13.886 14.587 12.433 1.00 70.94 204 THR A C 1
ATOM 1619 O O . THR A 1 204 ? -14.432 13.674 11.817 1.00 70.94 204 THR A O 1
ATOM 1622 N N . ALA A 1 205 ? -13.919 14.628 13.771 1.00 74.38 205 ALA A N 1
ATOM 1623 C CA . ALA A 1 205 ? -14.577 13.589 14.566 1.00 74.38 205 ALA A CA 1
ATOM 1624 C C . ALA A 1 205 ? -16.099 13.537 14.346 1.00 74.38 205 ALA A C 1
ATOM 1626 O O . ALA A 1 205 ? -16.686 12.452 14.342 1.00 74.38 205 ALA A O 1
ATOM 1627 N N . LYS A 1 206 ? -16.746 14.693 14.139 1.00 78.38 206 LYS A N 1
ATOM 1628 C CA . LYS A 1 206 ? -18.178 14.759 13.808 1.00 78.38 206 LYS A CA 1
ATOM 1629 C C . LYS A 1 206 ? -18.452 14.174 12.426 1.00 78.38 206 LYS A C 1
ATOM 1631 O O . LYS A 1 206 ? -19.389 13.396 12.298 1.00 78.38 206 LYS A O 1
ATOM 1636 N N . ALA A 1 207 ? -17.620 14.495 11.437 1.00 79.56 207 ALA A N 1
ATOM 1637 C CA . ALA A 1 207 ? -17.713 13.954 10.086 1.00 79.56 207 ALA A CA 1
ATOM 1638 C C . ALA A 1 207 ? -17.575 12.425 10.082 1.00 79.56 207 ALA A C 1
ATOM 1640 O O . ALA A 1 207 ? -18.414 11.737 9.510 1.00 79.56 207 ALA A O 1
ATOM 1641 N N . ILE A 1 208 ? -16.581 11.883 10.795 1.00 81.62 208 ILE A N 1
ATOM 1642 C CA . ILE A 1 208 ? -16.387 10.430 10.923 1.00 81.62 208 ILE A CA 1
ATOM 1643 C C . ILE A 1 208 ? -17.554 9.773 11.679 1.00 81.62 208 ILE A C 1
ATOM 1645 O O . ILE A 1 208 ? -18.009 8.695 11.302 1.00 81.62 208 ILE A O 1
ATOM 1649 N N . SER A 1 209 ? -18.088 10.425 12.715 1.00 82.00 209 SER A N 1
ATOM 1650 C CA . SER A 1 209 ? -19.266 9.912 13.431 1.00 82.00 209 SER A CA 1
ATOM 1651 C C . SER A 1 209 ? -20.502 9.870 12.526 1.00 82.00 209 SER A C 1
ATOM 1653 O O . SER A 1 209 ? -21.171 8.841 12.458 1.00 82.00 209 SER A O 1
ATOM 1655 N N . ALA A 1 210 ? -20.769 10.950 11.784 1.00 82.94 210 ALA A N 1
ATOM 1656 C CA . ALA A 1 210 ? -21.865 11.025 10.818 1.00 82.94 210 ALA A CA 1
ATOM 1657 C C . ALA A 1 210 ? -21.702 9.997 9.690 1.00 82.94 210 ALA A C 1
ATOM 1659 O O . ALA A 1 210 ? -22.673 9.366 9.281 1.00 82.94 210 ALA A O 1
ATOM 1660 N N . LEU A 1 211 ? -20.467 9.769 9.235 1.00 85.50 211 LEU A N 1
ATOM 1661 C CA . LEU A 1 211 ? -20.138 8.728 8.269 1.00 85.50 211 LEU A CA 1
ATOM 1662 C C . LEU A 1 211 ? -20.494 7.332 8.787 1.00 85.50 211 LEU A C 1
ATOM 1664 O O . LEU A 1 211 ? -21.138 6.567 8.073 1.00 85.50 211 LEU A O 1
ATOM 1668 N N . PHE A 1 212 ? -20.103 6.993 10.019 1.00 85.88 212 PHE A N 1
ATOM 1669 C CA . PHE A 1 212 ? -20.455 5.702 10.611 1.00 85.88 212 PHE A CA 1
ATOM 1670 C C . PHE A 1 212 ? -21.969 5.541 10.771 1.00 85.88 212 PHE A C 1
ATOM 1672 O O . PHE A 1 212 ? -22.500 4.465 10.501 1.00 85.88 212 PHE A O 1
ATOM 1679 N N . GLU A 1 213 ? -22.680 6.600 11.165 1.00 84.06 213 GLU A N 1
ATOM 1680 C CA . GLU A 1 213 ? -24.143 6.589 11.257 1.00 84.06 213 GLU A CA 1
ATOM 1681 C C . GLU A 1 213 ? -24.826 6.426 9.896 1.00 84.06 213 GLU A C 1
ATOM 1683 O O . GLU A 1 213 ? -25.821 5.706 9.800 1.00 84.06 213 GLU A O 1
ATOM 1688 N N . GLU A 1 214 ? -24.296 7.048 8.841 1.00 83.56 214 GLU A N 1
ATOM 1689 C CA . GLU A 1 214 ? -24.822 6.884 7.488 1.00 83.56 214 GLU A CA 1
ATOM 1690 C C . GLU A 1 214 ? -24.555 5.478 6.960 1.00 83.56 214 GLU A C 1
ATOM 1692 O O . GLU A 1 214 ? -25.474 4.804 6.499 1.00 83.56 214 GLU A O 1
ATOM 1697 N N . ALA A 1 215 ? -23.314 5.002 7.080 1.00 84.19 215 ALA A N 1
ATOM 1698 C CA . ALA A 1 215 ? -22.918 3.676 6.630 1.00 84.19 215 ALA A CA 1
ATOM 1699 C C . ALA A 1 215 ? -23.771 2.580 7.276 1.00 84.19 215 ALA A C 1
ATOM 1701 O O . ALA A 1 215 ? -24.163 1.621 6.619 1.00 84.19 215 ALA A O 1
ATOM 1702 N N . ARG A 1 216 ? -24.159 2.781 8.537 1.00 80.69 216 ARG A N 1
ATOM 1703 C CA . 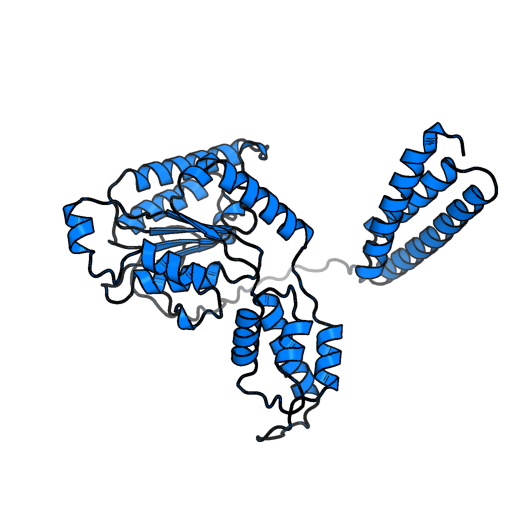ARG A 1 216 ? -25.033 1.883 9.290 1.00 80.69 216 ARG A CA 1
ATOM 1704 C C . ARG A 1 216 ? -26.423 1.690 8.685 1.00 80.69 216 ARG A C 1
ATOM 1706 O O . ARG A 1 216 ? -27.058 0.669 8.946 1.00 80.69 216 ARG A O 1
ATOM 1713 N N . LYS A 1 217 ? -26.921 2.646 7.898 1.00 82.62 217 LYS A N 1
ATOM 1714 C CA . LYS A 1 217 ? -28.219 2.520 7.214 1.00 82.62 217 LYS A CA 1
ATOM 1715 C C . LYS A 1 217 ? -28.184 1.464 6.111 1.00 82.62 217 LYS A C 1
ATOM 1717 O O . LYS A 1 217 ? -29.242 0.994 5.696 1.00 82.62 217 LYS A O 1
ATOM 1722 N N . TYR A 1 218 ? -26.989 1.077 5.667 1.00 79.38 218 TYR A N 1
ATOM 1723 C CA . TYR A 1 218 ? -26.787 0.156 4.564 1.00 79.38 218 TYR A CA 1
ATOM 1724 C C . TYR A 1 218 ? -26.157 -1.146 5.066 1.00 79.38 218 TYR A C 1
ATOM 1726 O O . TYR A 1 218 ? -25.035 -1.140 5.579 1.00 79.38 218 TYR A O 1
ATOM 1734 N N . PRO A 1 219 ? -26.830 -2.297 4.906 1.00 70.69 219 PRO A N 1
ATOM 1735 C CA . PRO A 1 219 ? -26.199 -3.573 5.200 1.00 70.69 219 PRO A CA 1
ATOM 1736 C C . PRO A 1 219 ? -24.981 -3.763 4.283 1.00 70.69 219 PRO A C 1
ATOM 1738 O O . PRO A 1 219 ? -25.043 -3.487 3.084 1.00 70.69 219 PRO A O 1
ATOM 1741 N N . ARG A 1 220 ? -23.863 -4.237 4.848 1.00 72.62 220 ARG A N 1
ATOM 1742 C CA . ARG A 1 220 ? -22.615 -4.544 4.117 1.00 72.62 220 ARG A CA 1
ATOM 1743 C C . ARG A 1 220 ? -22.011 -3.373 3.343 1.00 72.62 220 ARG A C 1
ATOM 1745 O O . ARG A 1 220 ? -21.367 -3.580 2.317 1.00 72.62 220 ARG A O 1
ATOM 1752 N N . SER A 1 221 ? -22.202 -2.147 3.825 1.00 84.94 221 SER A N 1
ATOM 1753 C CA . SER A 1 221 ? -21.402 -1.022 3.348 1.00 84.94 221 SER A CA 1
ATOM 1754 C C . SER A 1 221 ? -19.916 -1.254 3.626 1.00 84.94 221 SER A C 1
ATOM 1756 O O . SER A 1 221 ? -19.544 -1.995 4.542 1.00 84.94 221 SER A O 1
ATOM 1758 N N . VAL A 1 222 ? -19.064 -0.586 2.856 1.00 88.81 222 VAL A N 1
ATOM 1759 C CA . VAL A 1 222 ? -17.617 -0.603 3.072 1.00 88.81 222 VAL A CA 1
ATOM 1760 C C . VAL A 1 222 ? -17.141 0.828 3.271 1.00 88.81 222 VAL A C 1
ATOM 1762 O O . VAL A 1 222 ? -17.465 1.703 2.473 1.00 88.81 222 VAL A O 1
ATOM 1765 N N . ILE A 1 223 ? -16.395 1.065 4.346 1.00 91.00 223 ILE A N 1
ATOM 1766 C CA . ILE A 1 223 ? -15.729 2.336 4.627 1.00 91.00 223 ILE A CA 1
ATOM 1767 C C . ILE A 1 223 ? -14.238 2.130 4.402 1.00 91.00 223 ILE A C 1
ATOM 1769 O O . ILE A 1 223 ? -13.635 1.297 5.075 1.00 91.00 223 ILE A O 1
ATOM 1773 N N . PHE A 1 224 ? -13.652 2.883 3.478 1.00 92.50 224 PHE A N 1
ATOM 1774 C CA . PHE A 1 224 ? -12.224 2.894 3.202 1.00 92.50 224 PHE A CA 1
ATOM 1775 C C . PHE A 1 224 ? -11.630 4.248 3.592 1.00 92.50 224 PHE A C 1
ATOM 1777 O O . PHE A 1 224 ? -11.984 5.276 3.018 1.00 92.50 224 PHE A O 1
ATOM 1784 N N . MET A 1 225 ? -10.740 4.243 4.581 1.00 91.12 225 MET A N 1
ATOM 1785 C CA . MET A 1 225 ? -10.009 5.420 5.049 1.00 91.12 225 MET A CA 1
ATOM 1786 C C . MET A 1 225 ? -8.549 5.331 4.602 1.00 91.12 225 MET A C 1
ATOM 1788 O O . MET A 1 225 ? -7.798 4.506 5.126 1.00 91.12 225 MET A O 1
ATOM 1792 N N . ASP A 1 226 ? -8.155 6.173 3.646 1.00 89.62 226 ASP A N 1
ATOM 1793 C CA . ASP A 1 226 ? -6.788 6.176 3.114 1.00 89.62 226 ASP A CA 1
ATOM 1794 C C . ASP A 1 226 ? -5.856 7.114 3.889 1.00 89.62 226 ASP A C 1
ATOM 1796 O O . ASP A 1 226 ? -6.289 8.147 4.409 1.00 89.62 226 ASP A O 1
ATOM 1800 N N . ASP A 1 227 ? -4.573 6.749 3.944 1.00 88.88 227 ASP A N 1
ATOM 1801 C CA . ASP A 1 227 ? -3.515 7.431 4.701 1.00 88.88 227 ASP A CA 1
ATOM 1802 C C . ASP A 1 227 ? -3.935 7.755 6.151 1.00 88.88 227 ASP A C 1
ATOM 1804 O O . ASP A 1 227 ? -3.846 8.886 6.632 1.00 88.88 227 ASP A O 1
ATOM 1808 N N . ALA A 1 228 ? -4.414 6.735 6.866 1.00 88.31 228 ALA A N 1
ATOM 1809 C CA . ALA A 1 228 ? -4.915 6.831 8.235 1.00 88.31 228 ALA A CA 1
ATOM 1810 C C . ALA A 1 228 ? -3.886 7.398 9.236 1.00 88.31 228 ALA A C 1
ATOM 1812 O O . ALA A 1 228 ? -4.261 8.020 10.234 1.00 88.31 228 ALA A O 1
ATOM 1813 N N . ASP A 1 229 ? -2.589 7.244 8.965 1.00 86.44 229 ASP A N 1
ATOM 1814 C CA . ASP A 1 229 ? -1.487 7.811 9.752 1.00 86.44 229 ASP A CA 1
ATOM 1815 C C . ASP A 1 229 ? -1.433 9.345 9.744 1.00 86.44 229 ASP A C 1
ATOM 1817 O O . ASP A 1 229 ? -0.722 9.944 10.552 1.00 86.44 229 ASP A O 1
ATOM 1821 N N . THR A 1 230 ? -2.193 10.037 8.896 1.00 83.50 230 THR A N 1
ATOM 1822 C CA . THR A 1 230 ? -2.250 11.505 8.957 1.00 83.50 230 THR A CA 1
ATOM 1823 C C . THR A 1 230 ? -3.146 12.015 10.083 1.00 83.50 230 THR A C 1
ATOM 1825 O O . THR A 1 230 ? -2.842 13.061 10.657 1.00 83.50 230 THR A O 1
ATOM 1828 N N . PHE A 1 231 ? -4.208 11.281 10.437 1.00 82.00 231 PHE A N 1
ATOM 1829 C CA . PHE A 1 231 ? -5.214 11.712 11.416 1.00 82.00 231 PHE A CA 1
ATOM 1830 C C . PHE A 1 231 ? -5.363 10.778 12.630 1.00 82.00 231 PHE A C 1
ATOM 1832 O O . PHE A 1 231 ? -5.982 11.172 13.618 1.00 82.00 231 PHE A O 1
ATOM 1839 N N . LEU A 1 232 ? -4.763 9.581 12.607 1.00 86.56 232 LEU A N 1
ATOM 1840 C CA . LEU A 1 232 ? -4.756 8.605 13.714 1.00 86.56 232 LEU A CA 1
ATOM 1841 C C . LEU A 1 232 ? -3.362 8.416 14.332 1.00 86.56 232 LEU A C 1
ATOM 1843 O O . LEU A 1 232 ? -3.003 7.321 14.772 1.00 86.56 232 LEU A O 1
ATOM 1847 N N . ARG A 1 233 ? -2.579 9.498 14.376 1.00 86.44 233 ARG A N 1
ATOM 1848 C CA . ARG A 1 233 ? -1.222 9.520 14.940 1.00 86.44 233 ARG A CA 1
ATOM 1849 C C . ARG A 1 233 ? -1.200 9.190 16.428 1.00 86.44 233 ARG A C 1
ATOM 1851 O O . ARG A 1 233 ? -2.131 9.505 17.164 1.00 86.44 233 ARG A O 1
ATOM 1858 N N . SER A 1 234 ? -0.090 8.627 16.890 1.00 86.12 234 SER A N 1
ATOM 1859 C CA . SER A 1 234 ? 0.141 8.324 18.299 1.00 86.12 234 SER A CA 1
ATOM 1860 C C . SER A 1 234 ? 0.001 9.570 19.167 1.00 86.12 234 SER A C 1
ATOM 1862 O O . SER A 1 234 ? 0.760 10.530 19.021 1.00 86.12 234 SER A O 1
ATOM 1864 N N . ARG A 1 235 ? -0.912 9.531 20.147 1.00 82.50 235 ARG A N 1
ATOM 1865 C CA . ARG A 1 235 ? -1.141 10.653 21.077 1.00 82.50 235 ARG A CA 1
ATOM 1866 C C . ARG A 1 235 ? 0.109 11.039 21.868 1.00 82.50 235 ARG A C 1
ATOM 1868 O O . ARG A 1 235 ? 0.230 12.184 22.281 1.00 82.50 235 ARG A O 1
ATOM 1875 N N . LYS A 1 236 ? 1.049 10.103 22.052 1.00 82.12 236 LYS A N 1
ATOM 1876 C CA . LYS A 1 236 ? 2.337 10.333 22.730 1.00 82.12 236 LYS A CA 1
ATOM 1877 C C . LYS A 1 236 ? 3.253 11.285 21.947 1.00 82.12 236 LYS A C 1
ATOM 1879 O O . LYS A 1 236 ? 4.088 11.941 22.559 1.00 82.12 236 LYS A O 1
ATOM 1884 N N . LYS A 1 237 ? 3.112 11.341 20.616 1.00 79.31 237 LYS A N 1
ATOM 1885 C CA . LYS A 1 237 ? 3.922 12.177 19.713 1.00 79.31 237 LYS A CA 1
ATOM 1886 C C . LYS A 1 237 ? 3.271 13.540 19.419 1.00 79.31 237 LYS A C 1
ATOM 1888 O O . LYS A 1 237 ? 3.855 14.340 18.696 1.00 79.31 237 LYS A O 1
ATOM 1893 N N . LEU A 1 238 ? 2.068 13.801 19.938 1.00 80.81 238 LEU A N 1
ATOM 1894 C CA . LEU A 1 238 ? 1.309 15.024 19.668 1.00 80.81 238 LEU A CA 1
ATOM 1895 C C . LEU A 1 238 ? 1.430 16.017 20.824 1.00 80.81 238 LEU A C 1
ATOM 1897 O O . LEU A 1 238 ? 1.197 15.676 21.981 1.00 80.81 238 LEU A O 1
ATOM 1901 N N . GLU A 1 239 ? 1.736 17.271 20.499 1.00 78.00 239 GLU A N 1
ATOM 1902 C CA . GLU A 1 239 ? 1.842 18.353 21.488 1.00 78.00 239 GLU A CA 1
ATOM 1903 C C . GLU A 1 239 ? 0.506 19.082 21.695 1.00 78.00 239 GLU A C 1
ATOM 1905 O O . GLU A 1 239 ? 0.208 19.583 22.783 1.00 78.00 239 GLU A O 1
ATOM 1910 N N . LYS A 1 240 ? -0.338 19.133 20.657 1.00 81.50 240 LYS A N 1
ATOM 1911 C CA . LYS A 1 240 ? -1.612 19.852 20.705 1.00 81.50 240 LYS A CA 1
ATOM 1912 C C . LYS A 1 240 ? -2.702 18.994 21.341 1.00 81.50 240 LYS A C 1
ATOM 1914 O O . LYS A 1 240 ? -3.135 17.986 20.787 1.00 81.50 240 LYS A O 1
ATOM 1919 N N . GLN A 1 241 ? -3.224 19.466 22.472 1.00 81.50 241 GLN A N 1
ATOM 1920 C CA . GLN A 1 241 ? -4.349 18.849 23.195 1.00 81.50 241 GLN A CA 1
ATOM 1921 C C . GLN A 1 241 ? -5.593 18.645 22.320 1.00 81.50 241 GLN A C 1
ATOM 1923 O O . GLN A 1 241 ? -6.343 17.686 22.487 1.00 81.50 241 GLN A O 1
ATOM 1928 N N . ASP A 1 242 ? -5.786 19.542 21.367 1.00 79.81 242 ASP A N 1
ATOM 1929 C CA . ASP A 1 242 ? -6.871 19.533 20.398 1.00 79.81 242 ASP A CA 1
ATOM 1930 C C . ASP A 1 242 ? -6.815 18.320 19.450 1.00 79.81 242 ASP A C 1
ATOM 1932 O O . ASP A 1 242 ? -7.828 17.652 19.233 1.00 79.81 242 ASP A O 1
ATOM 1936 N N . GLU A 1 243 ? -5.624 17.949 18.973 1.00 77.94 243 GLU A N 1
ATOM 1937 C CA . GLU A 1 243 ? -5.415 16.773 18.115 1.00 77.94 243 GLU A CA 1
ATOM 1938 C C . GLU A 1 243 ? -5.622 15.467 18.911 1.00 77.94 243 GLU A C 1
ATOM 1940 O O . GLU A 1 243 ? -6.289 14.541 18.445 1.00 77.94 243 GLU A O 1
ATOM 1945 N N . ILE A 1 244 ? -5.163 15.427 20.170 1.00 82.88 244 ILE A N 1
ATOM 1946 C CA . ILE A 1 244 ? -5.380 14.294 21.091 1.00 82.88 244 ILE A CA 1
ATOM 1947 C C . ILE A 1 244 ? -6.877 14.068 21.356 1.00 82.88 244 ILE A C 1
ATOM 1949 O O . ILE A 1 244 ? -7.357 12.925 21.360 1.00 82.88 244 ILE A O 1
ATOM 1953 N N . ARG A 1 245 ? -7.631 15.152 21.580 1.00 82.81 245 ARG A N 1
ATOM 1954 C CA . ARG A 1 245 ? -9.089 15.099 21.763 1.00 82.81 245 ARG A CA 1
ATOM 1955 C C . ARG A 1 245 ? -9.788 14.589 20.509 1.00 82.81 245 ARG A C 1
ATOM 1957 O O . ARG A 1 245 ? -10.693 13.768 20.633 1.00 82.81 245 ARG A O 1
ATOM 1964 N N . ASN A 1 246 ? -9.346 15.020 19.327 1.00 82.81 246 ASN A N 1
ATOM 1965 C CA . ASN A 1 246 ? -9.900 14.560 18.056 1.00 82.81 246 ASN A CA 1
ATOM 1966 C C . ASN A 1 246 ? -9.733 13.040 17.877 1.00 82.81 246 ASN A C 1
ATOM 1968 O O . ASN A 1 246 ? -10.719 12.348 17.640 1.00 82.81 246 ASN A O 1
ATOM 1972 N N . ILE A 1 247 ? -8.530 12.499 18.100 1.00 83.81 247 ILE A N 1
ATOM 1973 C CA . ILE A 1 247 ? -8.276 11.045 18.027 1.00 83.81 247 ILE A CA 1
ATOM 1974 C C . ILE A 1 247 ? -9.138 10.281 19.035 1.00 83.81 247 ILE A C 1
ATOM 1976 O O . ILE A 1 247 ? -9.732 9.257 18.708 1.00 83.81 247 ILE A O 1
ATOM 1980 N N . THR A 1 248 ? -9.254 10.797 20.260 1.00 86.12 248 THR A N 1
ATOM 1981 C CA . THR A 1 248 ? -10.083 10.175 21.304 1.00 86.12 248 THR A CA 1
ATOM 1982 C C . THR A 1 248 ? -11.564 10.142 20.907 1.00 86.12 248 THR A C 1
ATOM 1984 O O . THR A 1 248 ? -12.252 9.147 21.147 1.00 86.12 248 THR A O 1
ATOM 1987 N N . ALA A 1 249 ? -12.061 11.199 20.261 1.00 84.19 249 ALA A N 1
ATOM 1988 C CA . ALA A 1 249 ? -13.426 11.251 19.751 1.00 84.19 249 ALA A CA 1
ATOM 1989 C C . ALA A 1 249 ? -13.647 10.269 18.587 1.00 84.19 249 ALA A C 1
ATOM 1991 O O . ALA A 1 249 ? -14.654 9.564 18.580 1.00 84.19 249 ALA A O 1
ATOM 1992 N N . ILE A 1 250 ? -12.688 10.149 17.661 1.00 84.81 250 ILE A N 1
ATOM 1993 C CA . ILE A 1 250 ? -12.742 9.168 16.564 1.00 84.81 250 ILE A CA 1
ATOM 1994 C C . ILE A 1 250 ? -12.757 7.737 17.113 1.00 84.81 250 ILE A C 1
ATOM 1996 O O . ILE A 1 250 ? -13.600 6.939 16.714 1.00 84.81 250 ILE A O 1
ATOM 2000 N N . LEU A 1 251 ? -11.891 7.428 18.082 1.00 85.69 251 LEU A N 1
ATOM 2001 C CA . LEU A 1 251 ? -11.878 6.134 18.771 1.00 85.69 251 LEU A CA 1
ATOM 2002 C C . LEU A 1 251 ? -13.222 5.818 19.429 1.00 85.69 251 LEU A C 1
ATOM 2004 O O . LEU A 1 251 ? -13.729 4.708 19.300 1.00 85.69 251 LEU A O 1
ATOM 2008 N N . THR A 1 252 ? -13.823 6.803 20.096 1.00 86.62 252 THR A N 1
ATOM 2009 C CA . THR A 1 252 ? -15.140 6.643 20.727 1.00 86.62 252 THR A CA 1
ATOM 2010 C C . THR A 1 252 ? -16.224 6.360 19.683 1.00 86.62 252 THR A C 1
ATOM 2012 O O . THR A 1 252 ? -17.077 5.498 19.901 1.00 86.62 252 THR A O 1
ATOM 2015 N N . ALA A 1 253 ? -16.180 7.042 18.535 1.00 84.44 253 ALA A N 1
ATOM 2016 C CA . ALA A 1 253 ? -17.094 6.800 17.423 1.00 84.44 253 ALA A CA 1
ATOM 2017 C C . ALA A 1 253 ? -16.914 5.388 16.837 1.00 84.44 253 ALA A C 1
ATOM 2019 O O . ALA A 1 253 ? -17.898 4.670 16.659 1.00 84.44 253 ALA A O 1
ATOM 2020 N N . MET A 1 254 ? -15.665 4.955 16.624 1.00 85.12 254 MET A N 1
ATOM 2021 C CA . MET A 1 254 ? -15.339 3.596 16.181 1.00 85.12 254 MET A CA 1
ATOM 2022 C C . MET A 1 254 ? -15.827 2.540 17.180 1.00 85.12 254 MET A C 1
ATOM 2024 O O . MET A 1 254 ? -16.464 1.574 16.777 1.00 85.12 254 MET A O 1
ATOM 2028 N N . ASP A 1 255 ? -15.601 2.713 18.483 1.00 84.12 255 ASP A N 1
ATOM 2029 C CA . ASP A 1 255 ? -16.045 1.755 19.505 1.00 84.12 255 ASP A CA 1
ATOM 2030 C C . ASP A 1 255 ? -17.584 1.681 19.586 1.00 84.12 255 ASP A C 1
ATOM 2032 O O . ASP A 1 255 ? -18.176 0.598 19.683 1.00 84.12 255 ASP A O 1
ATOM 2036 N N . GLY A 1 256 ? -18.260 2.831 19.489 1.00 81.44 256 GLY A N 1
ATOM 2037 C CA . GLY A 1 256 ? -19.722 2.915 19.434 1.00 81.44 256 GLY A CA 1
ATOM 2038 C C . GLY A 1 256 ? -20.321 2.252 18.191 1.00 81.44 256 GLY A C 1
ATOM 2039 O O . GLY A 1 256 ? -21.441 1.739 18.247 1.00 81.44 256 GLY A O 1
ATOM 2040 N N . PHE A 1 257 ? -19.568 2.231 17.094 1.00 80.06 257 PHE A N 1
ATOM 2041 C CA . PHE A 1 257 ? -19.918 1.549 15.857 1.00 80.06 257 PHE A CA 1
ATOM 2042 C C . PHE A 1 257 ? -19.675 0.034 15.948 1.00 80.06 257 PHE A C 1
ATOM 2044 O O . PHE A 1 257 ? -20.588 -0.760 15.744 1.00 80.06 257 PHE A O 1
ATOM 2051 N N . LEU A 1 258 ? -18.473 -0.380 16.361 1.00 77.81 258 LEU A N 1
ATOM 2052 C CA . LEU A 1 258 ? -18.059 -1.788 16.428 1.00 77.81 258 LEU A CA 1
ATOM 2053 C C . LEU A 1 258 ? -18.798 -2.605 17.495 1.00 77.81 258 LEU A C 1
ATOM 2055 O O . LEU A 1 258 ? -18.926 -3.824 17.366 1.00 77.81 258 LEU A O 1
ATOM 2059 N N . SER A 1 259 ? -19.267 -1.959 18.565 1.00 71.38 259 SER A N 1
ATOM 2060 C CA . SER A 1 259 ? -20.052 -2.613 19.622 1.00 71.38 259 SER A CA 1
ATOM 2061 C C . SER A 1 259 ? -21.445 -3.044 19.158 1.00 71.38 259 SER A C 1
ATOM 2063 O O . SER A 1 259 ? -22.056 -3.927 19.767 1.00 71.38 259 SER A O 1
ATOM 2065 N N . LYS A 1 260 ? -21.950 -2.452 18.074 1.00 65.62 260 LYS A N 1
ATOM 2066 C CA . LYS A 1 260 ? -23.244 -2.791 17.493 1.00 65.62 260 LYS A CA 1
ATOM 2067 C C . LYS A 1 260 ? -23.040 -3.836 16.400 1.00 65.62 260 LYS A C 1
ATOM 2069 O O . LYS A 1 260 ? -22.010 -3.888 15.736 1.00 65.62 260 LYS A O 1
ATOM 2074 N N . SER A 1 261 ? -23.997 -4.748 16.249 1.00 57.62 261 SER A N 1
ATOM 2075 C CA . SER A 1 261 ? -23.893 -5.898 15.344 1.00 57.62 261 SER A CA 1
ATOM 2076 C C . SER A 1 261 ? -24.072 -5.507 13.868 1.00 57.62 261 SER A C 1
ATOM 2078 O O . SER A 1 261 ? -24.880 -6.110 13.170 1.00 57.62 261 SER A O 1
ATOM 2080 N N . ASP A 1 262 ? -23.311 -4.528 13.389 1.00 64.81 262 ASP A N 1
ATOM 2081 C CA . ASP A 1 262 ? -23.468 -3.915 12.070 1.00 64.81 262 ASP A CA 1
ATOM 2082 C C . ASP A 1 262 ? -22.626 -4.656 11.015 1.00 64.81 262 ASP A C 1
ATOM 2084 O O . ASP A 1 262 ? -21.444 -4.912 11.230 1.00 64.81 262 ASP A O 1
ATOM 2088 N N . GLU A 1 263 ? -23.206 -5.038 9.874 1.00 75.50 263 GLU A N 1
ATOM 2089 C CA . GLU A 1 263 ? -22.504 -5.801 8.819 1.00 75.50 263 GLU A CA 1
ATOM 2090 C C . GLU A 1 263 ? -21.482 -4.977 8.008 1.00 75.50 263 GLU A C 1
ATOM 2092 O O . GLU A 1 263 ? -20.934 -5.475 7.027 1.00 75.50 263 GLU A O 1
ATOM 2097 N N . THR A 1 264 ? -21.235 -3.724 8.381 1.00 84.00 264 THR A N 1
ATOM 2098 C CA . THR A 1 264 ? -20.296 -2.838 7.691 1.00 84.00 264 THR A CA 1
ATOM 2099 C C . THR A 1 264 ? -18.851 -3.279 7.893 1.00 84.00 264 THR A C 1
ATOM 2101 O O . THR A 1 264 ? -18.437 -3.634 9.000 1.00 84.00 264 THR A O 1
ATOM 2104 N N . ILE A 1 265 ? -18.072 -3.191 6.818 1.00 88.12 265 ILE A N 1
ATOM 2105 C CA . ILE A 1 265 ? -16.630 -3.422 6.833 1.00 88.12 265 ILE A CA 1
ATOM 2106 C C . ILE A 1 265 ? -15.906 -2.079 6.868 1.00 88.12 265 ILE A C 1
ATOM 2108 O O . ILE A 1 265 ? -16.245 -1.160 6.125 1.00 88.12 265 ILE A O 1
ATOM 2112 N N . VAL A 1 266 ? -14.894 -1.975 7.723 1.00 91.12 266 VAL A N 1
ATOM 2113 C CA . VAL A 1 266 ? -14.007 -0.817 7.817 1.00 91.12 266 VAL A CA 1
ATOM 2114 C C . VAL A 1 266 ? -12.612 -1.247 7.397 1.00 91.12 266 VAL A C 1
ATOM 2116 O O . VAL A 1 266 ? -12.059 -2.203 7.938 1.00 91.12 266 VAL A O 1
ATOM 2119 N N . ILE A 1 267 ? -12.044 -0.530 6.441 1.00 93.50 267 ILE A N 1
ATOM 2120 C CA . ILE A 1 267 ? -10.699 -0.733 5.928 1.00 93.50 267 ILE A CA 1
ATOM 2121 C C . ILE A 1 267 ? -9.946 0.581 6.119 1.00 93.50 267 ILE A C 1
ATOM 2123 O O . ILE A 1 267 ? -10.428 1.636 5.711 1.00 93.50 267 ILE A O 1
ATOM 2127 N N . CYS A 1 268 ? -8.764 0.516 6.714 1.00 94.12 268 CYS A N 1
ATOM 2128 C CA . CYS A 1 268 ? -7.831 1.635 6.751 1.00 94.12 268 CYS A CA 1
ATOM 2129 C C . CYS A 1 268 ? -6.551 1.261 6.021 1.00 94.12 268 CYS A C 1
ATOM 2131 O O . CYS A 1 268 ? -6.106 0.121 6.139 1.00 94.12 268 CYS A O 1
ATOM 2133 N N . SER A 1 269 ? -5.925 2.210 5.333 1.00 94.44 269 SER A N 1
ATOM 2134 C CA . SER A 1 269 ? -4.562 2.058 4.818 1.00 94.44 269 SER A CA 1
ATOM 2135 C C . SER A 1 269 ? -3.591 3.015 5.489 1.00 94.44 269 SER A C 1
ATOM 2137 O O . SER A 1 269 ? -3.944 4.137 5.837 1.00 94.44 269 SER A O 1
ATOM 2139 N N . THR A 1 270 ? -2.351 2.567 5.672 1.00 92.94 270 THR A N 1
ATOM 2140 C CA . THR A 1 270 ? -1.268 3.391 6.212 1.00 92.94 270 THR A CA 1
ATOM 2141 C C . THR A 1 270 ? 0.079 3.049 5.579 1.00 92.94 270 THR A C 1
ATOM 2143 O O . THR A 1 270 ? 0.337 1.902 5.198 1.00 92.94 270 THR A O 1
ATOM 2146 N N . ASN A 1 271 ? 0.943 4.056 5.450 1.00 92.00 271 ASN A N 1
ATOM 2147 C CA . ASN A 1 271 ? 2.347 3.867 5.067 1.00 92.00 271 ASN A CA 1
ATOM 2148 C C . ASN A 1 271 ? 3.284 3.767 6.283 1.00 92.00 271 ASN A C 1
ATOM 2150 O O . ASN A 1 271 ? 4.423 3.330 6.126 1.00 92.00 271 ASN A O 1
ATOM 2154 N N . HIS A 1 272 ? 2.797 4.177 7.457 1.00 90.25 272 HIS A N 1
ATOM 2155 C CA . HIS A 1 272 ? 3.563 4.355 8.689 1.00 90.25 272 HIS A CA 1
ATOM 2156 C C . HIS A 1 272 ? 2.777 3.812 9.887 1.00 90.25 272 HIS A C 1
ATOM 2158 O O . HIS A 1 272 ? 2.305 4.583 10.732 1.00 90.25 272 HIS A O 1
ATOM 2164 N N . PRO A 1 273 ? 2.561 2.489 9.970 1.00 90.75 273 PRO A N 1
ATOM 2165 C CA . PRO A 1 273 ? 1.821 1.924 11.090 1.00 90.75 273 PRO A CA 1
ATOM 2166 C C . PRO A 1 273 ? 2.499 2.188 12.452 1.00 90.75 273 PRO A C 1
ATOM 2168 O O . PRO A 1 273 ? 1.808 2.300 13.462 1.00 90.75 273 PRO A O 1
ATOM 2171 N N . GLU A 1 274 ? 3.819 2.387 12.483 1.00 88.94 274 GLU A N 1
ATOM 2172 C CA . GLU A 1 274 ? 4.611 2.774 13.659 1.00 88.94 274 GLU A CA 1
ATOM 2173 C C . GLU A 1 274 ? 4.286 4.175 14.212 1.00 88.94 274 GLU A C 1
ATOM 2175 O O . GLU A 1 274 ? 4.630 4.516 15.352 1.00 88.94 274 GLU A O 1
ATOM 2180 N N . ASP A 1 275 ? 3.640 5.015 13.403 1.00 88.50 275 ASP A N 1
ATOM 2181 C CA . ASP A 1 275 ? 3.207 6.354 13.790 1.00 88.50 275 ASP A CA 1
ATOM 2182 C C . ASP A 1 275 ? 1.765 6.390 14.297 1.00 88.50 275 ASP A C 1
ATOM 2184 O O . ASP A 1 275 ? 1.345 7.413 14.846 1.00 88.50 275 ASP A O 1
ATOM 2188 N N . MET A 1 276 ? 1.017 5.292 14.175 1.00 89.88 276 MET A N 1
ATOM 2189 C CA . MET A 1 276 ? -0.373 5.210 14.616 1.00 89.88 276 MET A CA 1
ATOM 2190 C C . MET A 1 276 ? -0.504 5.022 16.136 1.00 89.88 276 MET A C 1
ATOM 2192 O O . MET A 1 276 ? 0.405 4.567 16.826 1.00 89.88 276 MET A O 1
ATOM 2196 N N . ASP A 1 277 ? -1.655 5.405 16.693 1.00 89.50 277 ASP A N 1
ATOM 2197 C CA . ASP A 1 277 ? -1.948 5.200 18.116 1.00 89.50 277 ASP A CA 1
ATOM 2198 C C . ASP A 1 277 ? -2.241 3.724 18.440 1.00 89.50 277 ASP A C 1
ATOM 2200 O O . ASP A 1 277 ? -3.119 3.110 17.834 1.00 89.50 277 ASP A O 1
ATOM 2204 N N . ASP A 1 278 ? -1.577 3.182 19.467 1.00 88.44 278 ASP A N 1
ATOM 2205 C CA . ASP A 1 278 ? -1.753 1.799 19.942 1.00 88.44 278 ASP A CA 1
ATOM 2206 C C . ASP A 1 278 ? -3.235 1.440 20.194 1.00 88.44 278 ASP A C 1
ATOM 2208 O O . ASP A 1 278 ? -3.691 0.326 19.914 1.00 88.44 278 ASP A O 1
ATOM 2212 N N . ALA A 1 279 ? -4.034 2.394 20.698 1.00 88.31 279 ALA A N 1
ATOM 2213 C CA . ALA A 1 279 ? -5.452 2.149 20.942 1.00 88.31 279 ALA A CA 1
ATOM 2214 C C . ALA A 1 279 ? -6.233 2.019 19.632 1.00 88.31 279 ALA A C 1
ATOM 2216 O O . ALA A 1 279 ? -7.126 1.181 19.565 1.00 88.31 279 ALA A O 1
ATOM 2217 N N . VAL A 1 280 ? -5.885 2.782 18.595 1.00 88.00 280 VAL A N 1
ATOM 2218 C CA . VAL A 1 280 ? -6.483 2.665 17.255 1.00 88.00 280 VAL A CA 1
ATOM 2219 C C . VAL A 1 280 ? -6.134 1.310 16.653 1.00 88.00 280 VAL A C 1
ATOM 2221 O O . VAL A 1 280 ? -7.029 0.581 16.227 1.00 88.00 280 VAL A O 1
ATOM 2224 N N . LEU A 1 281 ? -4.855 0.938 16.706 1.00 89.06 281 LEU A N 1
ATOM 2225 C CA . LEU A 1 281 ? -4.350 -0.338 16.208 1.00 89.06 281 LEU A CA 1
ATOM 2226 C C . LEU A 1 281 ? -5.127 -1.532 16.794 1.00 89.06 281 LEU A C 1
ATOM 2228 O O . LEU A 1 281 ? -5.594 -2.397 16.056 1.00 89.06 281 LEU A O 1
ATOM 2232 N N . SER A 1 282 ? -5.405 -1.523 18.101 1.00 88.56 282 SER A N 1
ATOM 2233 C CA . SER A 1 282 ? -6.157 -2.602 18.770 1.00 88.56 282 SER A CA 1
ATOM 2234 C C . SER A 1 282 ? -7.610 -2.819 18.286 1.00 88.56 282 SER A C 1
ATOM 2236 O O . SER A 1 282 ? -8.227 -3.839 18.619 1.00 88.56 282 SER A O 1
ATOM 2238 N N . ARG A 1 283 ? -8.194 -1.879 17.521 1.00 88.94 283 ARG A N 1
ATOM 2239 C CA . ARG A 1 283 ? -9.555 -2.008 16.956 1.00 88.94 283 ARG A CA 1
ATOM 2240 C C . ARG A 1 283 ? -9.573 -2.766 15.630 1.00 88.94 283 ARG A C 1
ATOM 2242 O O . ARG A 1 283 ? -10.635 -3.265 15.243 1.00 88.94 283 ARG A O 1
ATOM 2249 N N . PHE A 1 284 ? -8.433 -2.903 14.958 1.00 90.12 284 PHE A N 1
ATOM 2250 C CA . PHE A 1 284 ? -8.321 -3.706 13.745 1.00 90.12 284 PHE A CA 1
ATOM 2251 C C . PHE A 1 284 ? -8.137 -5.178 14.096 1.00 90.12 284 PHE A C 1
ATOM 2253 O O . PHE A 1 284 ? -7.267 -5.537 14.889 1.00 90.12 284 PHE A O 1
ATOM 2260 N N . LYS A 1 285 ? -9.003 -6.027 13.540 1.00 89.00 285 LYS A N 1
ATOM 2261 C CA . LYS A 1 285 ? -8.968 -7.477 13.763 1.00 89.00 285 LYS A CA 1
ATOM 2262 C C . LYS A 1 285 ? -8.064 -8.189 12.775 1.00 89.00 285 LYS A C 1
ATOM 2264 O O . LYS A 1 285 ? -7.507 -9.215 13.131 1.00 89.00 285 LYS A O 1
ATOM 2269 N N . GLU A 1 286 ? -7.907 -7.628 11.584 1.00 90.25 286 GLU A N 1
ATOM 2270 C CA . GLU A 1 286 ? -7.075 -8.193 10.531 1.00 90.25 286 GLU A CA 1
ATOM 2271 C C . GLU A 1 286 ? -6.058 -7.173 10.053 1.00 90.25 286 GLU A C 1
ATOM 2273 O O . GLU A 1 286 ? -6.385 -6.022 9.758 1.00 90.25 286 GLU A O 1
ATOM 2278 N N . TRP A 1 287 ? -4.814 -7.625 10.000 1.00 91.38 287 TRP A N 1
ATOM 2279 C CA . TRP A 1 287 ? -3.647 -6.822 9.686 1.00 91.38 287 TRP A CA 1
ATOM 2280 C C . TRP A 1 287 ? -3.042 -7.400 8.419 1.00 91.38 287 TRP A C 1
ATOM 2282 O O . TRP A 1 287 ? -2.604 -8.549 8.394 1.00 91.38 287 TRP A O 1
ATOM 2292 N N . VAL A 1 288 ? -3.059 -6.611 7.352 1.00 92.62 288 VAL A N 1
ATOM 2293 C CA . VAL A 1 288 ? -2.701 -7.066 6.013 1.00 92.62 288 VAL A CA 1
ATOM 2294 C C . VAL A 1 288 ? -1.487 -6.289 5.537 1.00 92.62 288 VAL A C 1
ATOM 2296 O O . VAL A 1 288 ? -1.561 -5.094 5.246 1.00 92.62 288 VAL A O 1
ATOM 2299 N N . GLU A 1 289 ? -0.367 -6.997 5.461 1.00 92.38 289 GLU A N 1
ATOM 2300 C CA . GLU A 1 289 ? 0.875 -6.478 4.905 1.00 92.38 289 GLU A CA 1
ATOM 2301 C C . GLU A 1 289 ? 0.766 -6.401 3.377 1.00 92.38 289 GLU A C 1
ATOM 2303 O O . GLU A 1 289 ? 0.429 -7.382 2.711 1.00 92.38 289 GLU A O 1
ATOM 2308 N N . VAL A 1 290 ? 1.078 -5.236 2.815 1.00 92.94 290 VAL A N 1
ATOM 2309 C CA . VAL A 1 290 ? 1.147 -4.988 1.373 1.00 92.94 290 VAL A CA 1
ATOM 2310 C C . VAL A 1 290 ? 2.609 -4.709 1.007 1.00 92.94 290 VAL A C 1
ATOM 2312 O O . VAL A 1 290 ? 3.037 -3.547 1.027 1.00 92.94 290 VAL A O 1
ATOM 2315 N N . PRO A 1 291 ? 3.394 -5.764 0.714 1.00 91.44 291 PRO A N 1
ATOM 2316 C CA . PRO A 1 291 ? 4.833 -5.654 0.520 1.00 91.44 291 PRO A CA 1
ATOM 2317 C C . PRO A 1 291 ? 5.185 -5.015 -0.829 1.00 91.44 291 PRO A C 1
ATOM 2319 O O . PRO A 1 291 ? 4.331 -4.762 -1.683 1.00 91.44 291 PRO A O 1
ATOM 2322 N N . LEU A 1 292 ? 6.481 -4.775 -1.037 1.00 92.31 292 LEU A N 1
ATOM 2323 C CA . LEU A 1 292 ? 7.012 -4.477 -2.367 1.00 92.31 292 LEU A CA 1
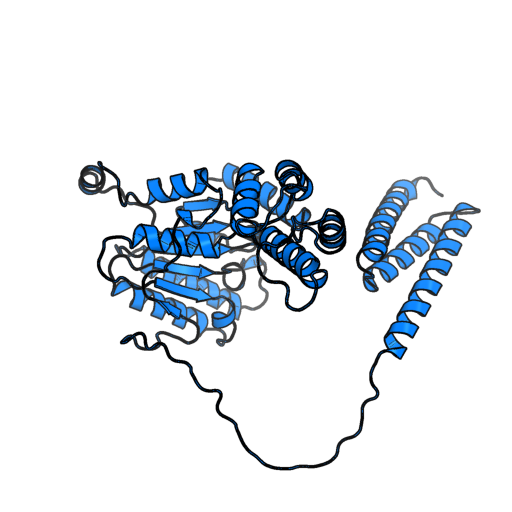ATOM 2324 C C . LEU A 1 292 ? 6.757 -5.655 -3.325 1.00 92.31 292 LEU A C 1
ATOM 2326 O O . LEU A 1 292 ? 6.740 -6.807 -2.884 1.00 92.31 292 LEU A O 1
ATOM 2330 N N . PRO A 1 293 ? 6.576 -5.392 -4.631 1.00 92.69 293 PRO A N 1
ATOM 2331 C CA . PRO A 1 293 ? 6.336 -6.451 -5.601 1.00 92.69 293 PRO A CA 1
ATOM 2332 C C . PRO A 1 293 ? 7.562 -7.365 -5.739 1.00 92.69 293 PRO A C 1
ATOM 2334 O O . PRO A 1 293 ? 8.685 -6.905 -5.978 1.00 92.69 293 PRO A O 1
ATOM 2337 N N . ASP A 1 294 ? 7.331 -8.674 -5.630 1.00 92.12 294 ASP A N 1
ATOM 2338 C CA . ASP A 1 294 ? 8.320 -9.707 -5.936 1.00 92.12 294 ASP A CA 1
ATOM 2339 C C . ASP A 1 294 ? 8.601 -9.795 -7.449 1.00 92.12 294 ASP A C 1
ATOM 2341 O O . ASP A 1 294 ? 8.009 -9.077 -8.256 1.00 92.12 294 ASP A O 1
ATOM 2345 N N . ALA A 1 295 ? 9.552 -10.640 -7.852 1.00 93.62 295 ALA A N 1
ATOM 2346 C CA . ALA A 1 295 ? 9.959 -10.744 -9.254 1.00 93.62 295 ALA A CA 1
ATOM 2347 C C . ALA A 1 295 ? 8.794 -11.124 -10.188 1.00 93.62 295 ALA A C 1
ATOM 2349 O O . ALA A 1 295 ? 8.681 -10.560 -11.278 1.00 93.62 295 ALA A O 1
ATOM 2350 N N . ASP A 1 296 ? 7.908 -12.021 -9.750 1.00 92.62 296 ASP A N 1
ATOM 2351 C CA . ASP A 1 296 ? 6.755 -12.464 -10.537 1.00 92.62 296 ASP A CA 1
ATOM 2352 C C . ASP A 1 296 ? 5.687 -11.364 -10.642 1.00 92.62 296 ASP A C 1
ATOM 2354 O O . ASP A 1 296 ? 5.149 -11.119 -11.723 1.00 92.62 296 ASP A O 1
ATOM 2358 N N . ALA A 1 297 ? 5.434 -10.624 -9.558 1.00 92.94 297 ALA A N 1
ATOM 2359 C CA . ALA A 1 297 ? 4.562 -9.457 -9.568 1.00 92.94 297 ALA A CA 1
ATOM 2360 C C . ALA A 1 297 ? 5.114 -8.357 -10.484 1.00 92.94 297 ALA A C 1
ATOM 2362 O O . ALA A 1 297 ? 4.364 -7.802 -11.286 1.00 92.94 297 ALA A O 1
ATOM 2363 N N . ARG A 1 298 ? 6.423 -8.067 -10.418 1.00 95.06 298 ARG A N 1
ATOM 2364 C CA . ARG A 1 298 ? 7.069 -7.094 -11.313 1.00 95.06 298 ARG A CA 1
ATOM 2365 C C . ARG A 1 298 ? 6.970 -7.525 -12.770 1.00 95.06 298 ARG A C 1
ATOM 2367 O O . ARG A 1 298 ? 6.644 -6.689 -13.608 1.00 95.06 298 ARG A O 1
ATOM 2374 N N . ARG A 1 299 ? 7.180 -8.813 -13.067 1.00 95.12 299 ARG A N 1
ATOM 2375 C CA . ARG A 1 299 ? 6.990 -9.374 -14.413 1.00 95.12 299 ARG A CA 1
ATOM 2376 C C . ARG A 1 299 ? 5.573 -9.104 -14.918 1.00 95.12 299 ARG A C 1
ATOM 2378 O O . ARG A 1 299 ? 5.422 -8.477 -15.960 1.00 95.12 299 ARG A O 1
ATOM 2385 N N . ALA A 1 300 ? 4.555 -9.484 -14.149 1.00 93.31 300 ALA A N 1
ATOM 2386 C CA . ALA A 1 300 ? 3.158 -9.283 -14.529 1.00 93.31 300 ALA A CA 1
ATOM 2387 C C . ALA A 1 300 ? 2.792 -7.794 -14.699 1.00 93.31 300 ALA A C 1
ATOM 2389 O O . ALA A 1 300 ? 2.040 -7.433 -15.604 1.00 93.31 300 ALA A O 1
ATOM 2390 N N . MET A 1 301 ? 3.338 -6.903 -13.860 1.00 94.06 301 MET A N 1
ATOM 2391 C CA . MET A 1 301 ? 3.154 -5.452 -14.007 1.00 94.06 301 MET A CA 1
ATOM 2392 C C . MET A 1 301 ? 3.785 -4.924 -15.301 1.00 94.06 301 MET A C 1
ATOM 2394 O O . MET A 1 301 ? 3.145 -4.155 -16.017 1.00 94.06 301 MET A O 1
ATOM 2398 N N . LEU A 1 302 ? 5.018 -5.338 -15.610 1.00 95.19 302 LEU A N 1
ATOM 2399 C CA . LEU A 1 302 ? 5.724 -4.958 -16.835 1.00 95.19 302 LEU A CA 1
ATOM 2400 C C . LEU A 1 302 ? 4.985 -5.464 -18.078 1.00 95.19 302 LEU A C 1
ATOM 2402 O O . LEU A 1 302 ? 4.752 -4.683 -18.995 1.00 95.19 302 LEU A O 1
ATOM 2406 N N . GLU A 1 303 ? 4.547 -6.726 -18.085 1.00 93.56 303 GLU A N 1
ATOM 2407 C CA . GLU A 1 303 ? 3.743 -7.303 -19.171 1.00 93.56 303 GLU A CA 1
ATOM 2408 C C . GLU A 1 303 ? 2.447 -6.526 -19.380 1.00 93.56 303 GLU A C 1
ATOM 2410 O O . GLU A 1 303 ? 2.123 -6.159 -20.506 1.00 93.56 303 GLU A O 1
ATOM 2415 N N . LYS A 1 304 ? 1.728 -6.206 -18.297 1.00 92.19 304 LYS A N 1
ATOM 2416 C CA . LYS A 1 304 ? 0.485 -5.430 -18.370 1.00 92.19 304 LYS A CA 1
ATOM 2417 C C . LYS A 1 304 ? 0.718 -4.033 -18.949 1.00 92.19 304 LYS A C 1
ATOM 2419 O O . LYS A 1 304 ? -0.056 -3.586 -19.792 1.00 92.19 304 LYS A O 1
ATOM 2424 N N . HIS A 1 305 ? 1.759 -3.333 -18.499 1.00 92.94 305 HIS A N 1
ATOM 2425 C CA . HIS A 1 305 ? 2.041 -1.964 -18.936 1.00 92.94 305 HIS A CA 1
ATOM 2426 C C . HIS A 1 305 ? 2.656 -1.880 -20.339 1.00 92.94 305 HIS A C 1
ATOM 2428 O O . HIS A 1 305 ? 2.443 -0.884 -21.027 1.00 92.94 305 HIS A O 1
ATOM 2434 N N . LEU A 1 306 ? 3.394 -2.905 -20.769 1.00 93.56 306 LEU A N 1
ATOM 2435 C CA . LEU A 1 306 ? 4.082 -2.949 -22.062 1.00 93.56 306 LEU A CA 1
ATOM 2436 C C . LEU A 1 306 ? 3.380 -3.855 -23.086 1.00 93.56 306 LEU A C 1
ATOM 2438 O O . LEU A 1 306 ? 3.926 -4.077 -24.159 1.00 93.56 306 LEU A O 1
ATOM 2442 N N . ALA A 1 307 ? 2.160 -4.329 -22.806 1.00 91.69 307 ALA A N 1
ATOM 2443 C CA . ALA A 1 307 ? 1.412 -5.259 -23.663 1.00 91.69 307 ALA A CA 1
ATOM 2444 C C . ALA A 1 307 ? 1.227 -4.777 -25.114 1.00 91.69 307 ALA A C 1
ATOM 2446 O O . ALA A 1 307 ? 1.097 -5.591 -26.026 1.00 91.69 307 ALA A O 1
ATOM 2447 N N . ALA A 1 308 ? 1.189 -3.459 -25.330 1.00 88.62 308 ALA A N 1
ATOM 2448 C CA . ALA A 1 308 ? 1.024 -2.854 -26.651 1.00 88.62 308 ALA A CA 1
ATOM 2449 C C . ALA A 1 308 ? 2.347 -2.653 -27.416 1.00 88.62 308 ALA A C 1
ATOM 2451 O O . ALA A 1 308 ? 2.314 -2.274 -28.585 1.00 88.62 308 ALA A O 1
ATOM 2452 N N . ALA A 1 309 ? 3.497 -2.860 -26.770 1.00 89.62 309 ALA A N 1
ATOM 2453 C CA . ALA A 1 309 ? 4.810 -2.611 -27.347 1.00 89.62 309 ALA A CA 1
ATOM 2454 C C . ALA A 1 309 ? 5.510 -3.904 -27.779 1.00 89.62 309 ALA A C 1
ATOM 2456 O O . ALA A 1 309 ? 5.424 -4.935 -27.114 1.00 89.62 309 ALA A O 1
ATOM 2457 N N . ASP A 1 310 ? 6.264 -3.827 -28.874 1.00 90.69 310 ASP A N 1
ATOM 2458 C CA . ASP A 1 310 ? 7.146 -4.911 -29.298 1.00 90.69 310 ASP A CA 1
ATOM 2459 C C . ASP A 1 310 ? 8.477 -4.824 -28.532 1.00 90.69 310 ASP A C 1
ATOM 2461 O O . ASP A 1 310 ? 9.269 -3.894 -28.707 1.00 90.69 310 ASP A O 1
ATOM 2465 N N . LEU A 1 311 ? 8.702 -5.806 -27.656 1.00 90.31 311 LEU A N 1
ATOM 2466 C CA . LEU A 1 311 ? 9.895 -5.945 -26.819 1.00 90.31 311 LEU A CA 1
ATOM 2467 C C . LEU A 1 311 ? 10.922 -6.925 -27.411 1.00 90.31 311 LEU A C 1
ATOM 2469 O O . LEU A 1 311 ? 11.803 -7.380 -26.695 1.00 90.31 311 LEU A O 1
ATOM 2473 N N . SER A 1 312 ? 10.864 -7.275 -28.700 1.00 89.19 312 SER A N 1
ATOM 2474 C CA . SER A 1 312 ? 11.740 -8.307 -29.294 1.00 89.19 312 SER A CA 1
ATOM 2475 C C . SER A 1 312 ? 13.250 -8.058 -29.121 1.00 89.19 312 SER A C 1
ATOM 2477 O O . SER A 1 312 ? 14.048 -8.995 -29.199 1.00 89.19 312 SER A O 1
ATOM 2479 N N . HIS A 1 313 ? 13.671 -6.819 -28.851 1.00 88.19 313 HIS A N 1
ATOM 2480 C CA . HIS A 1 313 ? 15.067 -6.454 -28.572 1.00 88.19 313 HIS A CA 1
ATOM 2481 C C . HIS A 1 313 ? 15.439 -6.348 -27.080 1.00 88.19 313 HIS A C 1
ATOM 2483 O O . HIS A 1 313 ? 16.625 -6.183 -26.757 1.00 88.19 313 HIS A O 1
ATOM 2489 N N . ILE A 1 314 ? 14.462 -6.464 -26.178 1.00 89.19 314 ILE A N 1
ATOM 2490 C CA . ILE A 1 314 ? 14.597 -6.274 -24.730 1.00 89.19 314 ILE A CA 1
ATOM 2491 C C . ILE A 1 314 ? 14.077 -7.523 -24.012 1.00 89.19 314 ILE A C 1
ATOM 2493 O O . ILE A 1 314 ? 12.933 -7.928 -24.185 1.00 89.19 314 ILE A O 1
ATOM 2497 N N . SER A 1 315 ? 14.907 -8.139 -23.169 1.00 91.38 315 SER A N 1
ATOM 2498 C CA . SER A 1 315 ? 14.453 -9.278 -22.365 1.00 91.38 315 SER A CA 1
ATOM 2499 C C . SER A 1 315 ? 13.592 -8.794 -21.201 1.00 91.38 315 SER A C 1
ATOM 2501 O O . SER A 1 315 ? 13.987 -7.910 -20.441 1.00 91.38 315 SER A O 1
ATOM 2503 N N . LEU A 1 316 ? 12.427 -9.415 -21.021 1.00 92.56 316 LEU A N 1
ATOM 2504 C CA . LEU A 1 316 ? 11.569 -9.144 -19.871 1.00 92.56 316 LEU A CA 1
ATOM 2505 C C . LEU A 1 316 ? 12.257 -9.537 -18.553 1.00 92.56 316 LEU A C 1
ATOM 2507 O O . LEU A 1 316 ? 12.134 -8.827 -17.559 1.00 92.56 316 LEU A O 1
ATOM 2511 N N . GLU A 1 317 ? 13.038 -10.618 -18.547 1.00 93.88 317 GLU A N 1
ATOM 2512 C CA . GLU A 1 317 ? 13.863 -11.031 -17.406 1.00 93.88 317 GLU A CA 1
ATOM 2513 C C . GLU A 1 317 ? 14.875 -9.946 -17.025 1.00 93.88 317 GLU A C 1
ATOM 2515 O O . GLU A 1 317 ? 15.067 -9.674 -15.840 1.00 93.88 317 GLU A O 1
ATOM 2520 N N . GLU A 1 318 ? 15.492 -9.292 -18.014 1.00 94.00 318 GLU A N 1
ATOM 2521 C CA . GLU A 1 318 ? 16.391 -8.162 -17.773 1.00 94.00 318 GLU A CA 1
ATOM 2522 C C . GLU A 1 318 ? 15.658 -7.012 -17.070 1.00 94.00 318 GLU A C 1
ATOM 2524 O O . GLU A 1 318 ? 16.149 -6.493 -16.065 1.00 94.00 318 GLU A O 1
ATOM 2529 N N . LEU A 1 319 ? 14.459 -6.654 -17.542 1.00 94.44 319 LEU A N 1
ATOM 2530 C CA . LEU A 1 319 ? 13.639 -5.617 -16.912 1.00 94.44 319 LEU A CA 1
ATOM 2531 C C . LEU A 1 319 ? 13.287 -5.978 -15.465 1.00 94.44 319 LEU A C 1
ATOM 2533 O O . LEU A 1 319 ? 13.400 -5.135 -14.577 1.00 94.44 319 LEU A O 1
ATOM 2537 N N . VAL A 1 320 ? 12.908 -7.230 -15.201 1.00 96.00 320 VAL A N 1
ATOM 2538 C CA . VAL A 1 320 ? 12.558 -7.710 -13.851 1.00 96.00 320 VAL A CA 1
ATOM 2539 C C . VAL A 1 320 ? 13.751 -7.647 -12.892 1.00 96.00 320 VAL A C 1
ATOM 2541 O O . VAL A 1 320 ? 13.572 -7.293 -11.720 1.00 96.00 320 VAL A O 1
ATOM 2544 N N . MET A 1 321 ? 14.958 -7.965 -13.375 1.00 95.19 321 MET A N 1
ATOM 2545 C CA . MET A 1 321 ? 16.196 -7.858 -12.595 1.00 95.19 321 MET A CA 1
ATOM 2546 C C . MET A 1 321 ? 16.568 -6.398 -12.319 1.00 95.19 321 MET A C 1
ATOM 2548 O O . MET A 1 321 ? 16.871 -6.043 -11.186 1.00 95.19 321 MET A O 1
ATOM 2552 N N . ARG A 1 322 ? 16.511 -5.529 -13.334 1.00 95.12 322 ARG A N 1
ATOM 2553 C CA . ARG A 1 322 ? 16.911 -4.115 -13.210 1.00 95.12 322 ARG A CA 1
ATOM 2554 C C . ARG A 1 322 ? 15.910 -3.253 -12.438 1.00 95.12 322 ARG A C 1
ATOM 2556 O O . ARG A 1 322 ? 16.271 -2.176 -11.977 1.00 95.12 322 ARG A O 1
ATOM 2563 N N . THR A 1 323 ? 14.672 -3.717 -12.285 1.00 94.62 323 THR A N 1
ATOM 2564 C CA . THR A 1 323 ? 13.616 -3.056 -11.495 1.00 94.62 323 THR A CA 1
ATOM 2565 C C . THR A 1 323 ? 13.515 -3.601 -10.067 1.00 94.62 323 THR A C 1
ATOM 2567 O O . THR A 1 323 ? 12.485 -3.457 -9.406 1.00 94.62 323 THR A O 1
ATOM 2570 N N . GLU A 1 324 ? 14.571 -4.244 -9.561 1.00 92.00 324 GLU A N 1
ATOM 2571 C CA . GLU A 1 324 ? 14.638 -4.637 -8.155 1.00 92.00 324 GLU A CA 1
ATOM 2572 C C . GLU A 1 324 ? 14.385 -3.427 -7.236 1.00 92.00 324 GLU A C 1
ATOM 2574 O O . GLU A 1 324 ? 14.876 -2.322 -7.473 1.00 92.00 324 GLU A O 1
ATOM 2579 N N . ASN A 1 325 ? 13.582 -3.633 -6.188 1.00 90.38 325 ASN A N 1
ATOM 2580 C CA . ASN A 1 325 ? 13.122 -2.600 -5.250 1.00 90.38 325 ASN A CA 1
ATOM 2581 C C . ASN A 1 325 ? 12.226 -1.502 -5.842 1.00 90.38 325 ASN A C 1
ATOM 2583 O O . ASN A 1 325 ? 11.964 -0.514 -5.158 1.00 90.38 325 ASN A O 1
ATOM 2587 N N . PHE A 1 326 ? 11.732 -1.623 -7.075 1.00 94.25 326 PHE A N 1
ATOM 2588 C CA . PHE A 1 326 ? 10.723 -0.688 -7.572 1.00 94.25 326 PHE A CA 1
ATOM 2589 C C . PHE A 1 326 ? 9.370 -1.008 -6.928 1.00 94.25 326 PHE A C 1
ATOM 2591 O O . PHE A 1 326 ? 8.961 -2.168 -6.864 1.00 94.25 326 PHE A O 1
ATOM 2598 N N . ASN A 1 327 ? 8.650 0.018 -6.469 1.00 93.88 327 ASN A N 1
ATOM 2599 C CA . ASN A 1 327 ? 7.241 -0.135 -6.104 1.00 93.88 327 ASN A CA 1
ATOM 2600 C C . ASN A 1 327 ? 6.348 -0.081 -7.364 1.00 93.88 327 ASN A C 1
ATOM 2602 O O . ASN A 1 327 ? 6.806 0.248 -8.460 1.00 93.88 327 ASN A O 1
ATOM 2606 N N . GLY A 1 328 ? 5.054 -0.387 -7.228 1.00 92.06 328 GLY A N 1
ATOM 2607 C CA . GLY A 1 328 ? 4.130 -0.401 -8.371 1.00 92.06 328 GLY A CA 1
ATOM 2608 C C . GLY A 1 328 ? 4.027 0.953 -9.085 1.00 92.06 328 GLY A C 1
ATOM 2609 O O . GLY A 1 328 ? 3.925 1.011 -10.312 1.00 92.06 328 GLY A O 1
ATOM 2610 N N . ARG A 1 329 ? 4.129 2.060 -8.338 1.00 93.12 329 ARG A N 1
ATOM 2611 C CA . ARG A 1 329 ? 4.141 3.414 -8.910 1.00 93.12 329 ARG A CA 1
ATOM 2612 C C . ARG A 1 329 ? 5.410 3.671 -9.726 1.00 93.12 329 ARG A C 1
ATOM 2614 O O . ARG A 1 329 ? 5.317 4.283 -10.787 1.00 93.12 329 ARG A O 1
ATOM 2621 N N . ASP A 1 330 ? 6.566 3.202 -9.269 1.00 95.44 330 ASP A N 1
ATOM 2622 C CA . ASP A 1 330 ? 7.835 3.333 -9.991 1.00 95.44 330 ASP A CA 1
ATOM 2623 C C . ASP A 1 330 ? 7.846 2.499 -11.270 1.00 95.44 330 ASP A C 1
ATOM 2625 O O . ASP A 1 330 ? 8.283 2.996 -12.303 1.00 95.44 330 ASP A O 1
ATOM 2629 N N . ILE A 1 331 ? 7.295 1.281 -11.243 1.00 95.31 331 ILE A N 1
ATOM 2630 C CA . ILE A 1 331 ? 7.165 0.435 -12.443 1.00 95.31 331 ILE A CA 1
ATOM 2631 C C . ILE A 1 331 ? 6.267 1.110 -13.479 1.00 95.31 331 ILE A C 1
ATOM 2633 O O . ILE A 1 331 ? 6.631 1.196 -14.651 1.00 95.31 331 ILE A O 1
ATOM 2637 N N . SER A 1 332 ? 5.122 1.652 -13.056 1.00 94.19 332 SER A N 1
ATOM 2638 C CA . SER A 1 332 ? 4.230 2.388 -13.956 1.00 94.19 332 SER A CA 1
ATOM 2639 C C . SER A 1 332 ? 4.908 3.634 -14.543 1.00 94.19 332 SER A C 1
ATOM 2641 O O . SER A 1 332 ? 4.842 3.865 -15.752 1.00 94.19 332 SER A O 1
ATOM 2643 N N . LYS A 1 333 ? 5.625 4.411 -13.717 1.00 95.31 333 LYS A N 1
ATOM 2644 C CA . LYS A 1 333 ? 6.420 5.564 -14.175 1.00 95.31 333 LYS A CA 1
ATOM 2645 C C . LYS A 1 333 ? 7.504 5.152 -15.167 1.00 95.31 333 LYS A C 1
ATOM 2647 O O . LYS A 1 333 ? 7.656 5.815 -16.188 1.00 95.31 333 LYS A O 1
ATOM 2652 N N . PHE A 1 334 ? 8.224 4.071 -14.881 1.00 96.69 334 PHE A N 1
ATOM 2653 C CA . PHE A 1 334 ? 9.264 3.526 -15.745 1.00 96.69 334 PHE A CA 1
ATOM 2654 C C . PHE A 1 334 ? 8.701 3.134 -17.111 1.00 96.69 334 PHE A C 1
ATOM 2656 O O . PHE A 1 334 ? 9.210 3.595 -18.128 1.00 96.69 334 PHE A O 1
ATOM 2663 N N . CYS A 1 335 ? 7.610 2.362 -17.147 1.00 95.75 335 CYS A N 1
ATOM 2664 C CA . CYS A 1 335 ? 6.989 1.938 -18.403 1.00 95.75 335 CYS A CA 1
ATOM 2665 C C . CYS A 1 335 ? 6.508 3.137 -19.227 1.00 95.75 335 CYS A C 1
ATOM 2667 O O . CYS A 1 335 ? 6.781 3.218 -20.421 1.00 95.75 335 CYS A O 1
ATOM 2669 N N . ASN A 1 336 ? 5.851 4.107 -18.586 1.00 95.44 336 ASN A N 1
ATOM 2670 C CA . ASN A 1 336 ? 5.401 5.322 -19.264 1.00 95.44 336 ASN A CA 1
ATOM 2671 C C . ASN A 1 336 ? 6.576 6.146 -19.812 1.00 95.44 336 ASN A C 1
ATOM 2673 O O . ASN A 1 336 ? 6.498 6.651 -20.929 1.00 95.44 336 ASN A O 1
ATOM 2677 N N . ALA A 1 337 ? 7.666 6.273 -19.052 1.00 95.19 337 ALA A N 1
ATOM 2678 C CA . ALA A 1 337 ? 8.866 6.973 -19.497 1.00 95.19 337 ALA A CA 1
ATOM 2679 C C . ALA A 1 337 ? 9.563 6.241 -20.655 1.00 95.19 337 ALA A C 1
ATOM 2681 O O . ALA A 1 337 ? 10.009 6.890 -21.595 1.00 95.19 337 ALA A O 1
ATOM 2682 N N . LEU A 1 338 ? 9.609 4.906 -20.625 1.00 95.25 338 LEU A N 1
ATOM 2683 C CA . LEU A 1 338 ? 10.151 4.086 -21.709 1.00 95.25 338 LEU A CA 1
ATOM 2684 C C . LEU A 1 338 ? 9.365 4.279 -23.006 1.00 95.25 338 LEU A C 1
ATOM 2686 O O . LEU A 1 338 ? 9.949 4.596 -24.040 1.00 95.25 338 LEU A O 1
ATOM 2690 N N . LEU A 1 339 ? 8.038 4.142 -22.939 1.00 94.12 339 LEU A N 1
ATOM 2691 C CA . LEU A 1 339 ? 7.165 4.332 -24.097 1.00 94.12 339 LEU A CA 1
ATOM 2692 C C . LEU A 1 339 ? 7.251 5.761 -24.631 1.00 94.12 339 LEU A C 1
ATOM 2694 O O . LEU A 1 339 ? 7.295 5.957 -25.840 1.00 94.12 339 LEU A O 1
ATOM 2698 N N . LYS A 1 340 ? 7.331 6.760 -23.747 1.00 93.56 340 LYS A N 1
ATOM 2699 C CA . LYS A 1 340 ? 7.499 8.155 -24.151 1.00 93.56 340 LYS A CA 1
ATOM 2700 C C . LYS A 1 340 ? 8.828 8.387 -24.876 1.00 93.56 340 LYS A C 1
ATOM 2702 O O . LYS A 1 340 ? 8.812 8.923 -25.977 1.00 93.56 340 LYS A O 1
ATOM 2707 N N . ASN A 1 341 ? 9.948 7.948 -24.298 1.00 92.94 341 ASN A N 1
ATOM 2708 C CA . ASN A 1 341 ? 11.276 8.100 -24.905 1.00 92.94 341 ASN A CA 1
ATOM 2709 C C . ASN A 1 341 ? 11.355 7.412 -26.274 1.00 92.94 341 ASN A C 1
ATOM 2711 O O . ASN A 1 341 ? 11.973 7.938 -27.197 1.00 92.94 341 ASN A O 1
ATOM 2715 N N . PHE A 1 342 ? 10.698 6.259 -26.411 1.00 92.81 342 PHE A N 1
ATOM 2716 C CA . PHE A 1 342 ? 10.575 5.561 -27.684 1.00 92.81 342 PHE A CA 1
ATOM 2717 C C . PHE A 1 342 ? 9.726 6.351 -28.694 1.00 92.81 342 PHE A C 1
ATOM 2719 O O . PHE A 1 342 ? 10.172 6.593 -29.815 1.00 92.81 342 PHE A O 1
ATOM 2726 N N . CYS A 1 343 ? 8.537 6.816 -28.296 1.00 91.25 343 CYS A N 1
ATOM 2727 C CA . CYS A 1 343 ? 7.653 7.610 -29.152 1.00 91.25 343 CYS A CA 1
ATOM 2728 C C . CYS A 1 343 ? 8.300 8.920 -29.626 1.00 91.25 343 CYS A C 1
ATOM 2730 O O . CYS A 1 343 ? 8.134 9.284 -30.787 1.00 91.25 343 CYS A O 1
ATOM 2732 N N . ASP A 1 344 ? 9.071 9.595 -28.770 1.00 91.19 344 ASP A N 1
ATOM 2733 C CA . ASP A 1 344 ? 9.760 10.851 -29.100 1.00 91.19 344 ASP A CA 1
ATOM 2734 C C . ASP A 1 344 ? 10.842 10.667 -30.190 1.00 91.19 344 ASP A C 1
ATOM 2736 O O . ASP A 1 344 ? 11.239 11.634 -30.843 1.00 91.19 344 ASP A O 1
ATOM 2740 N N . LYS A 1 345 ? 11.306 9.430 -30.423 1.00 89.50 345 LYS A N 1
ATOM 2741 C CA . LYS A 1 345 ? 12.273 9.078 -31.479 1.00 89.50 345 LYS A CA 1
ATOM 2742 C C . LYS A 1 345 ? 11.621 8.624 -32.782 1.00 89.50 345 LYS A C 1
ATOM 2744 O O . LYS A 1 345 ? 12.316 8.509 -33.796 1.00 89.50 345 LYS A O 1
ATOM 2749 N N . LEU A 1 346 ? 10.318 8.341 -32.779 1.00 90.50 346 LEU A N 1
ATOM 2750 C CA . LEU A 1 346 ? 9.622 7.912 -33.986 1.00 90.50 346 LEU A CA 1
ATOM 2751 C C . LEU A 1 346 ? 9.455 9.084 -34.968 1.00 90.50 346 LEU A C 1
ATOM 2753 O O . LEU A 1 346 ? 9.244 10.227 -34.554 1.00 90.50 346 LEU A O 1
ATOM 2757 N N . PRO A 1 347 ? 9.508 8.828 -36.288 1.00 89.38 347 PRO A N 1
ATOM 2758 C CA . PRO A 1 347 ? 9.196 9.844 -37.283 1.00 89.38 347 PRO A CA 1
ATOM 2759 C C . PRO A 1 347 ? 7.772 10.384 -37.100 1.00 89.38 347 PRO A C 1
ATOM 2761 O O . PRO A 1 347 ? 6.823 9.620 -36.902 1.00 89.38 347 PRO A O 1
ATOM 2764 N N . ALA A 1 348 ? 7.606 11.702 -37.224 1.00 88.94 348 ALA A N 1
ATOM 2765 C CA . ALA A 1 348 ? 6.295 12.335 -37.130 1.00 88.94 348 ALA A CA 1
ATOM 2766 C C . ALA A 1 348 ? 5.330 11.768 -38.189 1.00 88.94 348 ALA A C 1
ATOM 2768 O O . ALA A 1 348 ? 5.640 11.764 -39.380 1.00 88.94 348 ALA A O 1
ATOM 2769 N N . GLY A 1 349 ? 4.152 11.315 -37.749 1.00 87.25 349 GLY A N 1
ATOM 2770 C CA . GLY A 1 349 ? 3.113 10.765 -38.626 1.00 87.25 349 GLY A CA 1
ATOM 2771 C C . GLY A 1 349 ? 3.283 9.289 -38.999 1.00 87.25 349 GLY A C 1
ATOM 2772 O O . GLY A 1 349 ? 2.600 8.825 -39.906 1.00 87.25 349 GLY A O 1
ATOM 2773 N N . MET A 1 350 ? 4.173 8.546 -38.333 1.00 90.31 350 MET A N 1
ATOM 2774 C CA . MET A 1 350 ? 4.284 7.099 -38.533 1.00 90.31 350 MET A CA 1
ATOM 2775 C C . MET A 1 350 ? 3.015 6.369 -38.058 1.00 90.31 350 MET A C 1
ATOM 2777 O O . MET A 1 350 ? 2.579 6.531 -36.915 1.00 90.31 350 MET A O 1
ATOM 2781 N N . GLU A 1 351 ? 2.449 5.536 -38.929 1.00 88.06 351 GLU A N 1
ATOM 2782 C CA . GLU A 1 351 ? 1.334 4.638 -38.612 1.00 88.06 351 GLU A CA 1
ATOM 2783 C C . GLU A 1 351 ? 1.840 3.218 -38.278 1.00 88.06 351 GLU A C 1
ATOM 2785 O O . GLU A 1 351 ? 2.945 2.851 -38.690 1.00 88.06 351 GLU A O 1
ATOM 2790 N N . PRO A 1 352 ? 1.062 2.406 -37.535 1.00 86.81 352 PRO A N 1
ATOM 2791 C CA . PRO A 1 352 ? 1.430 1.029 -37.207 1.00 86.81 352 PRO A CA 1
ATOM 2792 C C . PRO A 1 352 ? 1.672 0.156 -38.459 1.00 86.81 352 PRO A C 1
ATOM 2794 O O . PRO A 1 352 ? 0.981 0.330 -39.464 1.00 86.81 352 PRO A O 1
ATOM 2797 N N . PRO A 1 353 ? 2.570 -0.848 -38.398 1.00 86.38 353 PRO A N 1
ATOM 2798 C CA . PRO A 1 353 ? 3.276 -1.323 -37.209 1.00 86.38 353 PRO A CA 1
ATOM 2799 C C . PRO A 1 353 ? 4.497 -0.464 -36.851 1.00 86.38 353 PRO A C 1
ATOM 2801 O O . PRO A 1 353 ? 5.294 -0.086 -37.708 1.00 86.38 353 PRO A O 1
ATOM 2804 N N . TYR A 1 354 ? 4.653 -0.196 -35.556 1.00 89.56 354 TYR A N 1
ATOM 2805 C CA . TYR A 1 354 ? 5.830 0.478 -35.013 1.00 89.56 354 TYR A CA 1
ATOM 2806 C C . TYR A 1 354 ? 7.015 -0.494 -34.909 1.00 89.56 354 TYR A C 1
ATOM 2808 O O . TYR A 1 354 ? 6.793 -1.698 -34.756 1.00 89.56 354 TYR A O 1
ATOM 2816 N N . PRO A 1 355 ? 8.267 -0.004 -35.000 1.00 90.31 355 PRO A N 1
ATOM 2817 C CA . PRO A 1 355 ? 9.433 -0.850 -34.791 1.00 90.31 355 PRO A CA 1
ATOM 2818 C C . PRO A 1 355 ? 9.495 -1.349 -33.336 1.00 90.31 355 PRO A C 1
ATOM 2820 O O . PRO A 1 355 ? 8.843 -0.775 -32.461 1.00 90.31 355 PRO A O 1
ATOM 2823 N N . PRO A 1 356 ? 10.291 -2.390 -33.050 1.00 92.44 356 PRO A N 1
ATOM 2824 C CA . PRO A 1 356 ? 10.528 -2.808 -31.676 1.00 92.44 356 PRO A CA 1
ATOM 2825 C C . PRO A 1 356 ? 11.217 -1.716 -30.860 1.00 92.44 356 PRO A C 1
ATOM 2827 O O . PRO A 1 356 ? 12.001 -0.932 -31.405 1.00 92.44 356 PRO A O 1
ATOM 2830 N N . ILE A 1 357 ? 10.970 -1.701 -29.547 1.00 92.62 357 ILE A N 1
ATOM 2831 C CA . ILE A 1 357 ? 11.613 -0.744 -28.643 1.00 92.62 357 ILE A CA 1
ATOM 2832 C C . ILE A 1 357 ? 13.132 -0.923 -28.710 1.00 92.62 357 ILE A C 1
ATOM 2834 O O . ILE A 1 357 ? 13.672 -2.017 -28.518 1.00 92.62 357 ILE A O 1
ATOM 2838 N N . ASP A 1 358 ? 13.830 0.177 -28.972 1.00 91.12 358 ASP A N 1
ATOM 2839 C CA . ASP A 1 358 ? 15.277 0.210 -29.064 1.00 91.12 358 ASP A CA 1
ATOM 2840 C C . ASP A 1 358 ? 15.934 0.181 -27.678 1.00 91.12 358 ASP A C 1
ATOM 2842 O O . ASP A 1 358 ? 15.464 0.773 -26.703 1.00 91.12 358 ASP A O 1
ATOM 2846 N N . ARG A 1 359 ? 17.100 -0.467 -27.598 1.00 91.88 359 ARG A N 1
ATOM 2847 C CA . ARG A 1 359 ? 17.885 -0.521 -26.356 1.00 91.88 359 ARG A CA 1
ATOM 2848 C C . ARG A 1 359 ? 18.352 0.851 -25.881 1.00 91.88 359 ARG A C 1
ATOM 2850 O O . ARG A 1 359 ? 18.546 1.035 -24.688 1.00 91.88 359 ARG A O 1
ATOM 2857 N N . GLN A 1 360 ? 18.537 1.813 -26.782 1.00 91.88 360 GLN A N 1
ATOM 2858 C CA . GLN A 1 360 ? 18.979 3.144 -26.382 1.00 91.88 360 GLN A CA 1
ATOM 2859 C C . GLN A 1 360 ? 17.893 3.856 -25.558 1.00 91.88 360 GLN A C 1
ATOM 2861 O O . GLN A 1 360 ? 18.212 4.428 -24.520 1.00 91.88 360 GLN A O 1
ATOM 2866 N N . SER A 1 361 ? 16.619 3.772 -25.959 1.00 92.62 361 SER A N 1
ATOM 2867 C CA . SER A 1 361 ? 15.496 4.275 -25.150 1.00 92.62 361 SER A CA 1
ATOM 2868 C C . SER A 1 361 ? 15.438 3.621 -23.774 1.00 92.62 361 SER A C 1
ATOM 2870 O O . SER A 1 361 ? 15.198 4.311 -22.787 1.00 92.62 361 SER A O 1
ATOM 2872 N N . LEU A 1 362 ? 15.732 2.319 -23.692 1.00 93.94 362 LEU A N 1
ATOM 2873 C CA . LEU A 1 362 ? 15.792 1.608 -22.418 1.00 93.94 362 LEU A CA 1
ATOM 2874 C C . LEU A 1 362 ? 16.858 2.179 -21.474 1.00 93.94 362 LEU A C 1
ATOM 2876 O O . LEU A 1 362 ? 16.560 2.477 -20.315 1.00 93.94 362 LEU A O 1
ATOM 2880 N N . GLU A 1 363 ? 18.087 2.350 -21.963 1.00 94.19 363 GLU A N 1
ATOM 2881 C CA . GLU A 1 363 ? 19.187 2.883 -21.151 1.00 94.19 363 GLU A CA 1
ATOM 2882 C C . GLU A 1 363 ? 18.948 4.336 -20.727 1.00 94.19 363 GLU A C 1
ATOM 2884 O O . GLU A 1 363 ? 19.213 4.704 -19.581 1.00 94.19 363 GLU A O 1
ATOM 2889 N N . GLU A 1 364 ? 18.379 5.159 -21.610 1.00 93.88 364 GLU A N 1
ATOM 2890 C CA . GLU A 1 364 ? 17.988 6.533 -21.283 1.00 93.88 364 GLU A CA 1
ATOM 2891 C C . GLU A 1 364 ? 16.916 6.576 -20.187 1.00 93.88 364 GLU A C 1
ATOM 2893 O O . GLU A 1 364 ? 16.991 7.413 -19.286 1.00 93.88 364 GLU A O 1
ATOM 2898 N N . THR A 1 365 ? 15.940 5.663 -20.213 1.00 94.94 365 THR A N 1
ATOM 2899 C CA . THR A 1 365 ? 14.913 5.584 -19.168 1.00 94.94 365 THR A CA 1
ATOM 2900 C C . THR A 1 365 ? 15.503 5.164 -17.826 1.00 94.94 365 THR A C 1
ATOM 2902 O O . THR A 1 365 ? 15.193 5.790 -16.813 1.00 94.94 365 THR A O 1
ATOM 2905 N N . PHE A 1 366 ? 16.389 4.165 -17.790 1.00 94.44 366 PHE A N 1
ATOM 2906 C CA . PHE A 1 366 ? 17.061 3.766 -16.546 1.00 94.44 366 PHE A CA 1
ATOM 2907 C C . PHE A 1 366 ? 18.004 4.842 -15.991 1.00 94.44 366 PHE A C 1
ATOM 2909 O O . PHE A 1 366 ? 18.233 4.883 -14.785 1.00 94.44 366 PHE A O 1
ATOM 2916 N N . ALA A 1 367 ? 18.520 5.740 -16.833 1.00 92.31 367 ALA A N 1
ATOM 2917 C CA . ALA A 1 367 ? 19.289 6.896 -16.378 1.00 92.31 367 ALA A CA 1
ATOM 2918 C C . ALA A 1 367 ? 18.421 7.987 -15.715 1.00 92.31 367 ALA A C 1
ATOM 2920 O O . ALA A 1 367 ? 18.955 8.852 -15.020 1.00 92.31 367 ALA A O 1
ATOM 2921 N N . GLN A 1 368 ? 17.102 7.972 -15.933 1.00 90.94 368 GLN A N 1
ATOM 2922 C CA . GLN A 1 368 ? 16.169 8.995 -15.443 1.00 90.94 368 GLN A CA 1
ATOM 2923 C C . GLN A 1 368 ? 15.270 8.499 -14.307 1.00 90.94 368 GLN A C 1
ATOM 2925 O O . GLN A 1 368 ? 14.903 9.277 -13.425 1.00 90.94 368 GLN A O 1
ATOM 2930 N N . VAL A 1 369 ? 14.874 7.225 -14.344 1.00 91.88 369 VAL A N 1
ATOM 2931 C CA . VAL A 1 369 ? 13.905 6.642 -13.413 1.00 91.88 369 VAL A CA 1
ATOM 2932 C C . VAL A 1 369 ? 14.620 5.726 -12.430 1.00 91.88 369 VAL A C 1
ATOM 2934 O O . VAL A 1 369 ? 15.194 4.708 -12.808 1.00 91.88 369 VAL A O 1
ATOM 2937 N N . PHE A 1 370 ? 14.517 6.070 -11.150 1.00 91.00 370 PHE A N 1
ATOM 2938 C CA . PHE A 1 370 ? 15.072 5.307 -10.037 1.00 91.00 370 PHE A CA 1
ATOM 2939 C C . PHE A 1 370 ? 13.953 4.862 -9.096 1.00 91.00 370 PHE A C 1
ATOM 2941 O O . PHE A 1 370 ? 12.874 5.461 -9.085 1.00 91.00 370 PHE A O 1
ATOM 2948 N N . SER A 1 371 ? 14.226 3.839 -8.281 1.00 91.25 371 SER A N 1
ATOM 2949 C CA . SER A 1 371 ? 13.316 3.463 -7.198 1.00 91.25 371 SER A CA 1
ATOM 2950 C C . SER A 1 371 ? 13.125 4.645 -6.244 1.00 91.25 371 SER A C 1
ATOM 2952 O O . SER A 1 371 ? 14.095 5.274 -5.816 1.00 91.25 371 SER A O 1
ATOM 2954 N N . SER A 1 372 ? 11.868 4.940 -5.918 1.00 90.94 372 SER A N 1
ATOM 2955 C CA . SER A 1 372 ? 11.484 5.932 -4.911 1.00 90.94 372 SER A CA 1
ATOM 2956 C C . SER A 1 372 ? 11.358 5.334 -3.509 1.00 90.94 372 SER A C 1
ATOM 2958 O O . SER A 1 372 ? 11.010 6.047 -2.570 1.00 90.94 372 SER A O 1
ATOM 2960 N N . VAL A 1 373 ? 11.616 4.032 -3.358 1.00 87.94 373 VAL A N 1
ATOM 2961 C CA . VAL A 1 373 ? 11.510 3.323 -2.083 1.00 87.94 373 VAL A CA 1
ATOM 2962 C C . VAL A 1 373 ? 12.651 3.734 -1.155 1.00 87.94 373 VAL A C 1
ATOM 2964 O O . VAL A 1 373 ? 13.825 3.534 -1.465 1.00 87.94 373 VAL A O 1
ATOM 2967 N N . ASP A 1 374 ? 12.298 4.259 0.017 1.00 88.06 374 ASP A N 1
ATOM 2968 C CA . ASP A 1 374 ? 13.251 4.511 1.093 1.00 88.06 374 ASP A CA 1
ATOM 2969 C C . ASP A 1 374 ? 13.579 3.201 1.827 1.00 88.06 374 ASP A C 1
ATOM 2971 O O . ASP A 1 374 ? 12.733 2.614 2.503 1.00 88.06 374 ASP A O 1
ATOM 2975 N N . GLN A 1 375 ? 14.821 2.730 1.695 1.00 83.81 375 GLN A N 1
ATOM 2976 C CA . GLN A 1 375 ? 15.279 1.503 2.351 1.00 83.81 375 GLN A CA 1
ATOM 2977 C C . GLN A 1 375 ? 15.262 1.615 3.877 1.00 83.81 375 GLN A C 1
ATOM 2979 O O . GLN A 1 375 ? 15.018 0.617 4.550 1.00 83.81 375 GLN A O 1
ATOM 2984 N N . GLU A 1 376 ? 15.483 2.811 4.430 1.00 85.62 376 GLU A N 1
ATOM 2985 C CA . GLU A 1 376 ? 15.427 3.018 5.876 1.00 85.62 376 GLU A CA 1
ATOM 2986 C C . GLU A 1 376 ? 13.990 2.841 6.379 1.00 85.62 376 GLU A C 1
ATOM 2988 O O . GLU A 1 376 ? 13.765 2.177 7.388 1.00 85.62 376 GLU A O 1
ATOM 2993 N N . GLN A 1 377 ? 13.005 3.349 5.633 1.00 83.19 377 GLN A N 1
ATOM 2994 C CA . GLN A 1 377 ? 11.590 3.127 5.929 1.00 83.19 377 GLN A CA 1
ATOM 2995 C C . GLN A 1 377 ? 11.216 1.641 5.849 1.00 83.19 377 GLN A C 1
ATOM 2997 O O . GLN A 1 377 ? 10.515 1.145 6.726 1.00 83.19 377 GLN A O 1
ATOM 3002 N N . VAL A 1 378 ? 11.678 0.921 4.821 1.00 86.19 378 VAL A N 1
ATOM 3003 C CA . VAL A 1 378 ? 11.380 -0.515 4.671 1.00 86.19 378 VAL A CA 1
ATOM 3004 C C . VAL A 1 378 ? 11.961 -1.325 5.828 1.00 86.19 378 VAL A C 1
ATOM 3006 O O . VAL A 1 378 ? 11.264 -2.179 6.368 1.00 86.19 378 VAL A O 1
ATOM 3009 N N . LEU A 1 379 ? 13.198 -1.037 6.239 1.00 87.31 379 LEU A N 1
ATOM 3010 C CA . LEU A 1 379 ? 13.834 -1.701 7.379 1.00 87.31 379 LEU A CA 1
ATOM 3011 C C . LEU A 1 379 ? 13.088 -1.418 8.683 1.00 87.31 379 LEU A C 1
ATOM 3013 O O . LEU A 1 379 ? 12.748 -2.354 9.397 1.00 87.31 379 LEU A O 1
ATOM 3017 N N . ARG A 1 380 ? 12.750 -0.152 8.956 1.00 86.88 380 ARG A N 1
ATOM 3018 C CA . ARG A 1 380 ? 11.952 0.214 10.139 1.00 86.88 380 ARG A CA 1
ATOM 3019 C C . ARG A 1 380 ? 10.606 -0.500 10.160 1.00 86.88 380 ARG A C 1
ATOM 3021 O O . ARG A 1 380 ? 10.169 -0.958 11.211 1.00 86.88 380 ARG A O 1
ATOM 3028 N N . LEU A 1 381 ? 9.953 -0.604 9.003 1.00 87.44 381 LEU A N 1
ATOM 3029 C CA . LEU A 1 381 ? 8.695 -1.325 8.884 1.00 87.44 381 LEU A CA 1
ATOM 3030 C C . LEU A 1 381 ? 8.885 -2.819 9.179 1.00 87.44 381 LEU A C 1
ATOM 3032 O O . LEU A 1 381 ? 8.065 -3.397 9.880 1.00 87.44 381 LEU A O 1
ATOM 3036 N N . GLN A 1 382 ? 9.954 -3.442 8.680 1.00 87.19 382 GLN A N 1
ATOM 3037 C CA . GLN A 1 382 ? 10.263 -4.848 8.957 1.00 87.19 382 GLN A CA 1
ATOM 3038 C C . GLN A 1 382 ? 10.536 -5.098 10.442 1.00 87.19 382 GLN A C 1
ATOM 3040 O O . GLN A 1 382 ? 9.940 -6.009 11.010 1.00 87.19 382 GLN A O 1
ATOM 3045 N N . GLU A 1 383 ? 11.365 -4.265 11.073 1.00 88.50 383 GLU A N 1
ATOM 3046 C CA . GLU A 1 383 ? 11.630 -4.324 12.516 1.00 88.50 383 GLU A CA 1
ATOM 3047 C C . GLU A 1 383 ? 10.327 -4.202 13.313 1.00 88.50 383 GLU A C 1
ATOM 3049 O O . GLU A 1 383 ? 10.036 -5.021 14.183 1.00 88.50 383 GLU A O 1
ATOM 3054 N N . TRP A 1 384 ? 9.482 -3.233 12.953 1.00 87.50 384 TRP A N 1
ATOM 3055 C CA . TRP A 1 384 ? 8.188 -3.051 13.598 1.00 87.50 384 TRP A CA 1
ATOM 3056 C C . TRP A 1 384 ? 7.245 -4.244 13.378 1.00 87.50 384 TRP A C 1
ATOM 3058 O O . TRP A 1 384 ? 6.549 -4.644 14.308 1.00 87.50 384 TRP A O 1
ATOM 3068 N N . ILE A 1 385 ? 7.227 -4.852 12.184 1.00 85.75 385 ILE A N 1
ATOM 3069 C CA . ILE A 1 385 ? 6.427 -6.055 11.900 1.00 85.75 385 ILE A CA 1
ATOM 3070 C C . ILE A 1 385 ? 6.889 -7.228 12.769 1.00 85.75 385 ILE A C 1
ATOM 3072 O O . ILE A 1 385 ? 6.048 -7.970 13.281 1.00 85.75 385 ILE A O 1
ATOM 3076 N N . GLU A 1 386 ? 8.199 -7.423 12.923 1.00 86.31 386 GLU A N 1
ATOM 3077 C CA . GLU A 1 386 ? 8.754 -8.481 13.770 1.00 86.31 386 GLU A CA 1
ATOM 3078 C C . GLU A 1 386 ? 8.377 -8.271 15.237 1.00 86.31 386 GLU A C 1
ATOM 3080 O O . GLU A 1 386 ? 7.845 -9.185 15.872 1.00 86.31 386 GLU A O 1
ATOM 3085 N N . ASP A 1 387 ? 8.564 -7.058 15.756 1.00 85.38 387 ASP A N 1
ATOM 3086 C CA . ASP A 1 387 ? 8.167 -6.700 17.117 1.00 85.38 387 ASP A CA 1
ATOM 3087 C C . ASP A 1 387 ? 6.664 -6.888 17.338 1.00 85.38 387 ASP A C 1
ATOM 3089 O O . ASP A 1 387 ? 6.245 -7.439 18.359 1.00 85.38 387 ASP A O 1
ATOM 3093 N N . PHE A 1 388 ? 5.849 -6.479 16.366 1.00 79.56 388 PHE A N 1
ATOM 3094 C CA . PHE A 1 388 ? 4.400 -6.601 16.430 1.00 79.56 388 PHE A CA 1
ATOM 3095 C C . PHE A 1 388 ? 3.944 -8.068 16.431 1.00 79.56 388 PHE A C 1
ATOM 3097 O O . PHE A 1 388 ? 3.131 -8.455 17.270 1.00 79.56 388 PHE A O 1
ATOM 3104 N N . ARG A 1 389 ? 4.504 -8.909 15.548 1.00 78.12 389 ARG A N 1
ATOM 3105 C CA . ARG A 1 389 ? 4.228 -10.361 15.492 1.00 78.12 389 ARG A CA 1
ATOM 3106 C C . ARG A 1 389 ? 4.695 -11.112 16.738 1.00 78.12 389 ARG A C 1
ATOM 3108 O O . ARG A 1 389 ? 4.177 -12.180 17.029 1.00 78.12 389 ARG A O 1
ATOM 3115 N N . ASN A 1 390 ? 5.685 -10.595 17.459 1.00 76.12 390 ASN A N 1
ATOM 3116 C CA . ASN A 1 390 ? 6.133 -11.197 18.715 1.00 76.12 390 ASN A CA 1
ATOM 3117 C C . ASN A 1 390 ? 5.212 -10.848 19.898 1.00 76.12 390 ASN A C 1
ATOM 3119 O O . ASN A 1 390 ? 5.230 -11.542 20.915 1.00 76.12 390 ASN A O 1
ATOM 3123 N N . GLN A 1 391 ? 4.428 -9.772 19.791 1.00 70.62 391 GLN A N 1
ATOM 3124 C CA . GLN A 1 391 ? 3.534 -9.290 20.850 1.00 70.62 391 GLN A CA 1
ATOM 3125 C C . GLN A 1 391 ? 2.097 -9.829 20.739 1.00 70.62 391 GLN A C 1
ATOM 3127 O O . GLN A 1 391 ? 1.357 -9.770 21.728 1.00 70.62 391 GLN A O 1
ATOM 3132 N N . HIS A 1 392 ? 1.703 -10.354 19.575 1.00 60.50 392 HIS A N 1
ATOM 3133 C CA . HIS A 1 392 ? 0.340 -10.776 19.233 1.00 60.50 392 HIS A CA 1
ATOM 3134 C C . HIS A 1 392 ? 0.332 -12.113 18.501 1.00 60.50 392 HIS A C 1
ATOM 3136 O O . HIS A 1 392 ? -0.615 -12.895 18.755 1.00 60.50 392 HIS A O 1
#

Sequence (392 aa):
MKPEYLAKAREYQEKYERFYLKFQRFQDMDALKSAIEMQINLAELYTGAEREHHSARAAALLDQYEGLKAAMEAKKPKETESVGRGNAPKEELTKTGKESQGMNPIAEGVQVMECPEITFDDIAGMERVKQQLKQVTQSDDPHAAAYKHFNVKLPRTFLFYGPPGTGKTMLGMAFANWVMKGKERSPFFLVESQSLVSCYVGETAKAISALFEEARKYPRSVIFMDDADTFLRSRKKLEKQDEIRNITAILTAMDGFLSKSDETIVICSTNHPEDMDDAVLSRFKEWVEVPLPDADARRAMLEKHLAAADLSHISLEELVMRTENFNGRDISKFCNALLKNFCDKLPAGMEPPYPPIDRQSLEETFAQVFSSVDQEQVLRLQEWIEDFRNQH

Foldseek 3Di:
DDPVCVVVLVVLVVLLVVLVVVCVVPVDLVSLVSNLVSLCVNLVVDDDPSVVVSVVVSVVSVVVSVVVVVVVVVPDDDDDDDDDDDDDDDDDDDDPDPDPDDDDPLAFQKDKDWQFPQAPVNAFDPPVLVVVLCVLLCLPPPCPVVCVVVVPDGFQFEEEEEAPQLCSVSVLSNSSNVNCPPHPGQIEIEGELVRLVPDPLPRSLVSLLSVLVVSQVGAAYEYEYEAVLSLQFAPVPDPDPSSVVSNVSNLVSLCVSVVDPGNYHYYYYHHCPVGGHPSVVVSGPYYGYRYADDLSSLLVLLCVLCVVAAAVVPDSSVVSVLCPQAHSVLSNVLSVQLVVLQVVPDPPPDDDPDDHRDVVSNVVSSVPGDHPTDPVSNVVVVVVVVVVVVVD